Protein AF-A0A2N9LYM2-F1 (afdb_monomer_lite)

pLDDT: mean 88.39, std 14.66, range [27.05, 98.62]

Radius of gyration: 25.57 Å; chains: 1; bounding box: 67×47×74 Å

Sequence (529 aa):
MRLLRPSLWTPLLACLAATCTGAGSKPNFGGTWKLNNTVPPEIYVVEHSDSQFRIVMFVDNDAGVRTLDVKGPIDGQPHPQTVNGSPCVFTARWEGDTLYWETRRETRDGVRHNRRFMQLSADGRVVTARRTRVMPAPQETWTETWEKQDPPLAESHTTGFALRNKVYASGESLAGREGAILRGVVAVAFNDLPQAERELLPILRQEPNDSVLDPVREILSDLYGRTGQPRKALEYCNPGEREYFEQISKYPDVSVTRRGCARVQALRGHDGALILPLVAAGKDAAYEVDTGSNMSLLRLSEARRLGLKLEPVTRRITDVTGAGYEAYLAIVPTLSVGEMRLQNASFWIVDDARIDAPGLVGIDLLLQFQTLRWNSSGVIEVGFPAQERNLRQANIYFEGSFPIVEASSNGHAGLSFVLDTGYTGTHLYVPFASRFLDLVAAKGRQGTYQMNGQAGHSKWRELVVPEVRLQIGGMDTTIRDADVLVEKAPQPTWHYGCIGIDALNQAQTVTLDFQAMRLTLEGKASSRP

Foldseek 3Di:
DPFLDQFLVQLLPVVPDPDDPDDDDAQDLAFKKWWPPDVVIKIWGWDDDSWKIWIWIQDDDPVHTDIFIDIDTQPQDWDWDATPNWIKTKGWHDDPNWIKIWIWTQDPVGTWIKIKTWHADPLRFKIWIWMWTVPPDDIDIDIIIMGGFADDPVPPRCDLLNLVVVLVVCPPVLDDLSSLLSQLVNCLFLLNPVSVCVSQVVVCVVCVPDPSCLSVLCSQLLSCLLQQNLVSSLVRHDPVCNVVSVVCVVFDTKDWPFQDKFKDFFDDDPLQFTWAWKAWLNHTFIATEKAVDSFKAAEPVLCVVSVWDFDPDKDWDAKQQRFTDIWTKTFGQWIDRVRIIMGRGIYTYDHCQLDVGRMYDYSSRLVVQQKWKDFPSRMIITNDDFDPADVVQAQWTDSSSWIWGWKAFPPRGRAIATETAPDSAWAWESLLCNVPVVQQSVAWDWDWDWDDHSRGIDIFIWTFGQWTWMQGQNDIFIHGRHTYTSGHGPGNDSGGTHDYSNRQRLARMWMQRSRNNGIHGHDHRDPDD

Structure (mmCIF, N/CA/C/O backbone):
data_AF-A0A2N9LYM2-F1
#
_entry.id   AF-A0A2N9LYM2-F1
#
loop_
_atom_site.group_PDB
_atom_site.id
_atom_site.type_symbol
_atom_site.label_atom_id
_atom_site.label_alt_id
_atom_site.label_comp_id
_atom_site.label_asym_id
_atom_site.label_entity_id
_atom_site.label_seq_id
_atom_site.pdbx_PDB_ins_code
_atom_site.Cartn_x
_atom_site.Cartn_y
_atom_site.Cartn_z
_atom_site.occupancy
_atom_site.B_iso_or_equiv
_atom_site.auth_seq_id
_atom_site.auth_comp_id
_atom_site.auth_asym_id
_atom_site.auth_atom_id
_atom_site.pdbx_PDB_model_num
ATOM 1 N N . MET A 1 1 ? -6.784 10.264 3.492 1.00 39.22 1 MET A N 1
ATOM 2 C CA . MET A 1 1 ? -5.581 9.516 3.867 1.00 39.22 1 MET A CA 1
ATOM 3 C C . MET A 1 1 ? -4.415 10.451 4.147 1.00 39.22 1 MET A C 1
ATOM 5 O O . MET A 1 1 ? -4.278 11.489 3.506 1.00 39.22 1 MET A O 1
ATOM 9 N N . ARG A 1 2 ? -3.589 10.119 5.145 1.00 35.91 2 ARG A N 1
ATOM 10 C CA . ARG A 1 2 ? -2.235 10.689 5.262 1.00 35.91 2 ARG A CA 1
ATOM 11 C C . ARG A 1 2 ? -1.399 10.072 4.136 1.00 35.91 2 ARG A C 1
ATOM 13 O O . ARG A 1 2 ? -1.601 8.905 3.838 1.00 35.91 2 ARG A O 1
ATOM 20 N N . LEU A 1 3 ? -0.509 10.833 3.507 1.00 33.09 3 LEU A N 1
ATOM 21 C CA . LEU A 1 3 ? 0.397 10.289 2.489 1.00 33.09 3 LEU A CA 1
ATOM 22 C C . LEU A 1 3 ? 1.223 9.136 3.086 1.00 33.09 3 LEU A C 1
ATOM 24 O O . LEU A 1 3 ? 1.673 9.257 4.230 1.00 33.09 3 LEU A O 1
ATOM 28 N N . LEU A 1 4 ? 1.454 8.067 2.314 1.00 35.75 4 LEU A N 1
ATOM 29 C CA . LEU A 1 4 ? 2.560 7.140 2.574 1.00 35.75 4 LEU A CA 1
ATOM 30 C C . LEU A 1 4 ? 3.844 7.981 2.608 1.00 35.75 4 LEU A C 1
ATOM 32 O O . LEU A 1 4 ? 4.280 8.515 1.586 1.00 35.75 4 LEU A O 1
ATOM 36 N N . ARG A 1 5 ? 4.398 8.208 3.802 1.00 40.19 5 ARG A N 1
ATOM 37 C CA . ARG A 1 5 ? 5.716 8.835 3.939 1.00 40.19 5 ARG A CA 1
ATOM 38 C C . ARG A 1 5 ? 6.769 7.795 3.555 1.00 40.19 5 ARG A C 1
ATOM 40 O O . ARG A 1 5 ? 6.548 6.617 3.828 1.00 40.19 5 ARG A O 1
ATOM 47 N N . PRO A 1 6 ? 7.898 8.191 2.937 1.00 36.78 6 PRO A N 1
ATOM 48 C CA . PRO A 1 6 ? 9.011 7.268 2.746 1.00 36.78 6 PRO A CA 1
ATOM 49 C C . PRO A 1 6 ? 9.348 6.620 4.092 1.00 36.78 6 PRO A C 1
ATOM 51 O O . PRO A 1 6 ? 9.368 7.303 5.117 1.00 36.78 6 PRO A O 1
ATOM 54 N N . SER A 1 7 ? 9.539 5.300 4.079 1.00 41.88 7 SER A N 1
ATOM 55 C CA . SER A 1 7 ? 9.689 4.466 5.271 1.00 41.88 7 SER A CA 1
ATOM 56 C C . SER A 1 7 ? 10.581 5.126 6.335 1.00 41.88 7 SER A C 1
ATOM 58 O O . SER A 1 7 ? 11.787 5.270 6.132 1.00 41.88 7 SER A O 1
ATOM 60 N N . LEU A 1 8 ? 10.017 5.469 7.499 1.00 41.91 8 LEU A N 1
ATOM 61 C CA . LEU A 1 8 ? 10.747 6.053 8.643 1.00 41.91 8 LEU A CA 1
ATOM 62 C C . LEU A 1 8 ? 11.789 5.097 9.261 1.00 41.91 8 LEU A C 1
ATOM 64 O O . LEU A 1 8 ? 12.523 5.462 10.178 1.00 41.91 8 LEU A O 1
ATOM 68 N N . TRP A 1 9 ? 11.873 3.867 8.750 1.00 45.84 9 TRP A N 1
ATOM 69 C CA . TRP A 1 9 ? 12.791 2.822 9.193 1.00 45.84 9 TRP A CA 1
ATOM 70 C C . TRP A 1 9 ? 14.238 3.033 8.715 1.00 45.84 9 TRP A C 1
ATOM 72 O O . TRP A 1 9 ? 15.166 2.527 9.345 1.00 45.84 9 TRP A O 1
ATOM 82 N N . THR A 1 10 ? 14.448 3.789 7.631 1.00 40.78 10 THR A N 1
ATOM 83 C CA . THR A 1 10 ? 15.767 4.004 7.009 1.00 40.78 10 THR A CA 1
ATOM 84 C C . THR A 1 10 ? 16.728 4.879 7.842 1.00 40.78 10 THR A C 1
ATOM 86 O O . THR A 1 10 ? 17.888 4.488 7.982 1.00 40.78 10 THR A O 1
ATOM 89 N N . PRO A 1 11 ? 16.316 6.009 8.466 1.00 37.97 11 PRO A N 1
ATOM 90 C CA . PRO A 1 11 ? 17.233 6.817 9.284 1.00 37.97 11 PRO A CA 1
ATOM 91 C C . PRO A 1 11 ? 17.618 6.168 10.625 1.00 37.97 11 PRO A C 1
ATOM 93 O O . PRO A 1 11 ? 18.642 6.523 11.201 1.00 37.97 11 PRO A O 1
ATOM 96 N N . LEU A 1 12 ? 16.858 5.180 11.110 1.00 42.34 12 LEU A N 1
ATOM 97 C CA . LEU A 1 12 ? 17.073 4.540 12.416 1.00 42.34 12 LEU A CA 1
ATOM 98 C C . LEU A 1 12 ? 18.265 3.562 12.448 1.00 42.34 12 LEU A C 1
ATOM 100 O O . LEU A 1 12 ? 18.720 3.174 13.521 1.00 42.34 12 LEU A O 1
ATOM 104 N N . LEU A 1 13 ? 18.791 3.177 11.281 1.00 39.38 13 LEU A N 1
ATOM 105 C CA . LEU A 1 13 ? 19.926 2.254 11.132 1.00 39.38 13 LEU A CA 1
ATOM 106 C C . LEU A 1 13 ? 21.175 2.908 10.515 1.00 39.38 13 LEU A C 1
ATOM 108 O O . LEU A 1 13 ? 22.204 2.248 10.377 1.00 39.38 13 LEU A O 1
ATOM 112 N N . ALA A 1 14 ? 21.127 4.205 10.193 1.00 35.62 14 ALA A N 1
ATOM 113 C CA . ALA A 1 14 ? 22.222 4.912 9.527 1.00 35.62 14 ALA A CA 1
ATOM 114 C C . ALA A 1 14 ? 23.444 5.214 10.426 1.00 35.62 14 ALA A C 1
ATOM 116 O O . ALA A 1 14 ? 24.427 5.769 9.944 1.00 35.62 14 ALA A O 1
ATOM 117 N N . CYS A 1 15 ? 23.450 4.804 11.701 1.00 32.44 15 CYS A N 1
ATO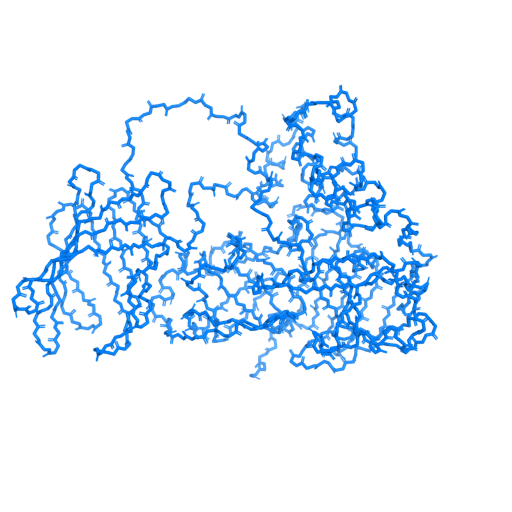M 118 C CA . CYS A 1 15 ? 24.627 4.929 12.575 1.00 32.44 15 CYS A CA 1
ATOM 119 C C . CYS A 1 15 ? 25.576 3.713 12.567 1.00 32.44 15 CYS A C 1
ATOM 121 O O . CYS A 1 15 ? 26.570 3.726 13.286 1.00 32.44 15 CYS A O 1
ATOM 123 N N . LEU A 1 16 ? 25.347 2.689 11.737 1.00 35.00 16 LEU A N 1
ATOM 124 C CA . LEU A 1 16 ? 26.195 1.488 11.679 1.00 35.00 16 LEU A CA 1
ATOM 125 C C . LEU A 1 16 ? 26.495 1.065 10.231 1.00 35.00 16 LEU A C 1
ATOM 127 O O . LEU A 1 16 ? 26.014 0.034 9.777 1.00 35.00 16 LEU A O 1
ATOM 131 N N . ALA A 1 17 ? 27.276 1.878 9.510 1.00 30.88 17 ALA A N 1
ATOM 132 C CA . ALA A 1 17 ? 28.227 1.457 8.463 1.00 30.88 17 ALA A CA 1
ATOM 133 C C . ALA A 1 17 ? 28.789 2.687 7.727 1.00 30.88 17 ALA A C 1
ATOM 135 O O . ALA A 1 17 ? 28.386 3.005 6.611 1.00 30.88 17 ALA A O 1
ATOM 136 N N . ALA A 1 18 ? 29.758 3.373 8.331 1.00 30.27 18 ALA A N 1
ATOM 137 C CA . ALA A 1 18 ? 30.633 4.280 7.599 1.00 30.27 18 ALA A CA 1
ATOM 138 C C . ALA A 1 18 ? 32.048 3.709 7.655 1.00 30.27 18 ALA A C 1
ATOM 140 O O . ALA A 1 18 ? 32.722 3.829 8.672 1.00 30.27 18 ALA A O 1
ATOM 141 N N . THR A 1 19 ? 32.454 3.020 6.589 1.00 29.62 19 THR A N 1
ATOM 142 C CA . THR A 1 19 ? 33.824 2.975 6.043 1.00 29.62 19 THR A CA 1
ATOM 143 C C . THR A 1 19 ? 33.914 1.859 5.008 1.00 29.62 19 THR A C 1
ATOM 145 O O . THR A 1 19 ? 33.932 0.685 5.350 1.00 29.62 19 THR A O 1
ATOM 148 N N . CYS A 1 20 ? 33.956 2.249 3.734 1.00 27.05 20 CYS A N 1
ATOM 149 C CA . CYS A 1 20 ? 34.724 1.610 2.662 1.00 27.05 20 CYS A CA 1
ATOM 150 C C . CYS A 1 20 ? 34.644 2.534 1.436 1.00 27.05 20 CYS A C 1
ATOM 152 O O . CYS A 1 20 ? 33.780 2.389 0.577 1.00 27.05 20 CYS A O 1
ATOM 154 N N . THR A 1 21 ? 35.534 3.525 1.363 1.00 34.09 21 THR A N 1
ATOM 155 C CA . THR A 1 21 ? 35.836 4.228 0.109 1.00 34.09 21 THR A CA 1
ATOM 156 C C . THR A 1 21 ? 36.643 3.285 -0.784 1.00 34.09 21 THR A C 1
ATOM 158 O O . THR A 1 21 ? 37.869 3.236 -0.695 1.00 34.09 21 THR A O 1
ATOM 161 N N . GLY A 1 22 ? 35.945 2.485 -1.590 1.00 29.42 22 GLY A N 1
ATOM 162 C CA . GLY A 1 22 ? 36.507 1.751 -2.726 1.00 29.42 22 GLY A CA 1
ATOM 163 C C . GLY A 1 22 ? 36.261 2.517 -4.028 1.00 29.42 22 GLY A C 1
ATOM 164 O O . GLY A 1 22 ? 35.352 3.341 -4.091 1.00 29.42 22 GLY A O 1
ATOM 165 N N . ALA A 1 23 ? 37.089 2.274 -5.047 1.00 36.44 23 ALA A N 1
ATOM 166 C CA . ALA A 1 23 ? 36.997 2.874 -6.381 1.00 36.44 23 ALA A CA 1
ATOM 167 C C . ALA A 1 23 ? 35.544 2.969 -6.886 1.00 36.44 23 ALA A C 1
ATOM 169 O O . ALA A 1 23 ? 34.803 1.993 -6.795 1.00 36.44 23 ALA A O 1
ATOM 170 N N . GLY A 1 24 ? 35.144 4.141 -7.395 1.00 51.09 24 GLY A N 1
ATOM 171 C CA . GLY A 1 24 ? 33.752 4.427 -7.752 1.00 51.09 24 GLY A CA 1
ATOM 172 C C . GLY A 1 24 ? 33.155 3.351 -8.663 1.00 51.09 24 GLY A C 1
ATOM 173 O O . GLY A 1 24 ? 33.605 3.169 -9.794 1.00 51.09 24 GLY A O 1
ATOM 174 N N . SER A 1 25 ? 32.156 2.627 -8.158 1.00 72.62 25 SER A N 1
ATOM 175 C CA . SER A 1 25 ? 31.357 1.683 -8.938 1.00 72.62 25 SER A CA 1
ATOM 176 C C . SER A 1 25 ? 30.708 2.403 -10.117 1.00 72.62 25 SER A C 1
ATOM 178 O O . SER A 1 25 ? 30.273 3.550 -9.977 1.00 72.62 25 SER A O 1
ATOM 180 N N . LYS A 1 26 ? 30.612 1.736 -11.271 1.00 87.38 26 LYS A N 1
ATOM 181 C CA . LYS A 1 26 ? 29.948 2.313 -12.443 1.00 87.38 26 LYS A CA 1
ATOM 182 C C . LYS A 1 26 ? 28.489 2.684 -12.128 1.00 87.38 26 LYS A C 1
ATOM 184 O O . LYS A 1 26 ? 27.853 1.994 -11.328 1.00 87.38 26 LYS A O 1
ATOM 189 N N . PRO A 1 27 ? 27.938 3.753 -12.739 1.00 90.25 27 PRO A N 1
ATOM 190 C CA . PRO A 1 27 ? 26.553 4.150 -12.498 1.00 90.25 27 PRO A CA 1
ATOM 191 C C . PRO A 1 27 ? 25.563 3.033 -12.840 1.00 90.25 27 PRO A C 1
ATOM 193 O O . PRO A 1 27 ? 25.643 2.439 -13.912 1.00 90.25 27 PRO A O 1
ATOM 196 N N . ASN A 1 28 ? 24.583 2.774 -11.972 1.00 89.69 28 ASN A N 1
ATOM 197 C CA . ASN A 1 28 ? 23.569 1.751 -12.222 1.00 89.69 28 ASN A CA 1
ATOM 198 C C . ASN A 1 28 ? 22.278 2.351 -12.815 1.00 89.69 28 ASN A C 1
ATOM 200 O O . ASN A 1 28 ? 21.456 2.936 -12.113 1.00 89.69 28 ASN A O 1
ATOM 204 N N . PHE A 1 29 ? 22.087 2.149 -14.120 1.00 92.19 29 PHE A N 1
ATOM 205 C CA . PHE A 1 29 ? 20.877 2.508 -14.874 1.00 92.19 29 PHE A CA 1
ATOM 206 C C . PHE A 1 29 ? 19.628 1.636 -14.610 1.00 92.19 29 PHE A C 1
ATOM 208 O O . PHE A 1 29 ? 18.598 1.871 -15.234 1.00 92.19 29 PHE A O 1
ATOM 215 N N . GLY A 1 30 ? 19.678 0.641 -13.724 1.00 89.62 30 GLY A N 1
ATOM 216 C CA . GLY A 1 30 ? 18.562 -0.270 -13.460 1.00 89.62 30 GLY A CA 1
ATOM 217 C C . GLY A 1 30 ? 17.301 0.424 -12.924 1.00 89.62 30 GLY A C 1
ATOM 218 O O . GLY A 1 30 ? 17.379 1.375 -12.132 1.00 89.62 30 GLY A O 1
ATOM 219 N N . GLY A 1 31 ? 16.141 -0.081 -13.347 1.00 88.06 31 GLY A N 1
ATOM 220 C CA . GLY A 1 31 ? 14.805 0.390 -12.969 1.00 88.06 31 GLY A CA 1
ATOM 221 C C . GLY A 1 31 ? 13.940 0.796 -14.164 1.00 88.06 31 GLY A C 1
ATOM 222 O O . GLY A 1 31 ? 14.328 0.642 -15.324 1.00 88.06 31 GLY A O 1
ATOM 223 N N . THR A 1 32 ? 12.764 1.333 -13.865 1.00 90.56 32 THR A N 1
ATOM 224 C CA . THR A 1 32 ? 11.803 1.855 -14.836 1.00 90.56 32 THR A CA 1
ATOM 225 C C . THR A 1 32 ? 12.026 3.344 -15.066 1.00 90.56 32 THR A C 1
ATOM 227 O O . THR A 1 32 ? 12.212 4.122 -14.128 1.00 90.56 32 THR A O 1
ATOM 230 N N . TRP A 1 33 ? 11.984 3.747 -16.330 1.00 92.69 33 TRP A N 1
ATOM 231 C CA . TRP A 1 33 ? 12.285 5.079 -16.821 1.00 92.69 33 TRP A CA 1
ATOM 232 C C . TRP A 1 33 ? 11.212 5.549 -17.793 1.00 92.69 33 TRP A C 1
ATOM 234 O O . TRP A 1 33 ? 10.773 4.806 -18.671 1.00 92.69 33 TRP A O 1
ATOM 244 N N . LYS A 1 34 ? 10.848 6.820 -17.679 1.00 92.50 34 LYS A N 1
ATOM 245 C CA . LYS A 1 34 ? 9.967 7.524 -18.607 1.00 92.50 34 LYS A CA 1
ATOM 246 C C . LYS A 1 34 ? 10.794 8.463 -19.467 1.00 92.50 34 LYS A C 1
ATOM 248 O O . LYS A 1 34 ? 11.545 9.276 -18.936 1.00 92.50 34 LYS A O 1
ATOM 253 N N . LEU A 1 35 ? 10.660 8.366 -20.784 1.00 92.88 35 LEU A N 1
ATOM 254 C CA . LEU A 1 35 ? 11.300 9.284 -21.721 1.00 92.88 35 LEU A CA 1
ATOM 255 C C . LEU A 1 35 ? 10.463 10.563 -21.858 1.00 92.88 35 LEU A C 1
ATOM 257 O O . LEU A 1 35 ? 9.313 10.531 -22.301 1.00 92.88 35 LEU A O 1
ATOM 261 N N . ASN A 1 36 ? 11.057 11.705 -21.520 1.00 88.94 36 ASN A N 1
ATOM 262 C CA . ASN A 1 36 ? 10.386 12.998 -21.593 1.00 88.94 36 ASN A CA 1
ATOM 263 C C . ASN A 1 36 ? 10.169 13.444 -23.046 1.00 88.94 36 ASN A C 1
ATOM 265 O O . ASN A 1 36 ? 10.893 13.041 -23.957 1.00 88.94 36 ASN A O 1
ATOM 269 N N . ASN A 1 37 ? 9.191 14.332 -23.247 1.00 85.50 37 ASN A N 1
ATOM 270 C CA . ASN A 1 37 ? 8.877 14.965 -24.537 1.00 85.50 37 ASN A CA 1
ATOM 271 C C . ASN A 1 37 ? 8.481 13.985 -25.658 1.00 85.50 37 ASN A C 1
ATOM 273 O O . ASN A 1 37 ? 8.635 14.295 -26.838 1.00 85.50 37 ASN A O 1
ATOM 277 N N . THR A 1 38 ? 7.951 12.815 -25.296 1.00 81.94 38 THR A N 1
ATOM 278 C CA . THR A 1 38 ? 7.286 11.895 -26.226 1.00 81.94 38 THR A CA 1
ATOM 279 C C . THR A 1 38 ? 5.783 11.893 -25.960 1.00 81.94 38 THR A C 1
ATOM 281 O O . THR A 1 38 ? 5.347 12.080 -24.821 1.00 81.94 38 THR A O 1
ATOM 284 N N . VAL A 1 39 ? 4.983 11.756 -27.020 1.00 78.19 39 VAL A N 1
ATOM 285 C CA . VAL A 1 39 ? 3.517 11.744 -26.941 1.00 78.19 39 VAL A CA 1
ATOM 286 C C . VAL A 1 39 ? 2.995 10.536 -27.730 1.00 78.19 39 VAL A C 1
ATOM 288 O O . VAL A 1 39 ? 3.095 10.555 -28.957 1.00 78.19 39 VAL A O 1
ATOM 291 N N . PRO A 1 40 ? 2.448 9.506 -27.054 1.00 77.62 40 PRO A N 1
ATOM 292 C CA . PRO A 1 40 ? 2.454 9.325 -25.596 1.00 77.62 40 PRO A CA 1
ATOM 293 C C . PRO A 1 40 ? 3.882 9.127 -25.034 1.00 77.62 40 PRO A C 1
ATOM 295 O O . PRO A 1 40 ? 4.787 8.759 -25.786 1.00 77.62 40 PRO A O 1
ATOM 298 N N . PRO A 1 41 ? 4.112 9.350 -23.724 1.00 78.56 41 PRO A N 1
ATOM 299 C CA . PRO A 1 41 ? 5.425 9.150 -23.111 1.00 78.56 41 PRO A CA 1
ATOM 300 C C . PRO A 1 41 ? 5.916 7.707 -23.253 1.00 78.56 41 PRO A C 1
ATOM 302 O O . PRO A 1 41 ? 5.217 6.796 -22.819 1.00 78.56 41 PRO A O 1
ATOM 305 N N . GLU A 1 42 ? 7.095 7.468 -23.823 1.00 88.69 42 GLU A N 1
ATOM 306 C CA . GLU A 1 42 ? 7.672 6.122 -23.931 1.00 88.69 42 GLU A CA 1
ATOM 307 C C . GLU A 1 42 ? 8.218 5.639 -22.575 1.00 88.69 42 GLU A C 1
ATOM 309 O O . GLU A 1 42 ? 8.870 6.391 -21.845 1.00 88.69 42 GLU A O 1
ATOM 314 N N . ILE A 1 43 ? 7.986 4.362 -22.258 1.00 90.75 43 ILE A N 1
ATOM 315 C CA . ILE A 1 43 ? 8.419 3.726 -21.008 1.00 90.75 43 ILE A CA 1
ATOM 316 C C . ILE A 1 43 ? 9.493 2.683 -21.301 1.00 90.75 43 ILE A C 1
ATOM 318 O O . ILE A 1 43 ? 9.406 1.920 -22.267 1.00 90.75 43 ILE A O 1
ATOM 322 N N . TYR A 1 44 ? 10.493 2.630 -20.431 1.00 92.94 44 TYR A N 1
ATOM 323 C CA . TYR A 1 44 ? 11.643 1.751 -20.530 1.00 92.94 44 TYR A CA 1
ATOM 324 C C . TYR A 1 44 ? 11.885 1.060 -19.196 1.00 92.94 44 TYR A C 1
ATOM 326 O O . TYR A 1 44 ? 11.973 1.732 -18.177 1.00 92.94 44 TYR A O 1
ATOM 334 N N . VAL A 1 45 ? 12.062 -0.257 -19.193 1.00 92.25 45 VAL A N 1
ATOM 335 C CA . VAL A 1 45 ? 12.493 -0.997 -17.999 1.00 92.25 45 VAL A CA 1
ATOM 336 C C . VAL A 1 45 ? 13.879 -1.568 -18.263 1.00 92.25 45 VAL A C 1
ATOM 338 O O . VAL A 1 45 ? 14.107 -2.216 -19.288 1.00 92.25 45 VAL A O 1
ATOM 341 N N . VAL A 1 46 ? 14.820 -1.270 -17.370 1.00 92.38 46 VAL A N 1
ATOM 342 C CA . VAL A 1 46 ? 16.241 -1.597 -17.512 1.00 92.38 46 VAL A CA 1
ATOM 343 C C . VAL A 1 46 ? 16.662 -2.573 -16.418 1.00 92.38 46 VAL A C 1
ATOM 345 O O . VAL A 1 46 ? 16.559 -2.265 -15.230 1.00 92.38 46 VAL A O 1
ATOM 348 N N . GLU A 1 47 ? 17.219 -3.713 -16.823 1.00 91.38 47 GLU A N 1
ATOM 349 C CA . GLU A 1 47 ? 18.004 -4.593 -15.953 1.00 91.38 47 GLU A CA 1
ATOM 350 C C . GLU A 1 47 ? 19.487 -4.354 -16.244 1.00 91.38 47 GLU A C 1
ATOM 352 O O . GLU A 1 47 ? 19.934 -4.426 -17.392 1.00 91.38 47 GLU A O 1
ATOM 357 N N . HIS A 1 48 ? 20.257 -4.049 -15.202 1.00 91.50 48 HIS A N 1
ATOM 358 C CA . HIS A 1 48 ? 21.661 -3.688 -15.342 1.00 91.50 48 HIS A CA 1
ATOM 359 C C . HIS A 1 48 ? 22.493 -4.266 -14.197 1.00 91.50 48 HIS A C 1
ATOM 361 O O . HIS A 1 48 ? 22.181 -4.078 -13.019 1.00 91.50 48 HIS A O 1
ATOM 367 N N . SER A 1 49 ? 23.562 -4.962 -14.571 1.00 90.25 49 SER A N 1
ATOM 368 C CA . SER A 1 49 ? 24.653 -5.381 -13.693 1.00 90.25 49 SER A CA 1
ATOM 369 C C . SER A 1 49 ? 25.982 -4.892 -14.264 1.00 90.25 49 SER A C 1
ATOM 371 O O . SER A 1 49 ? 26.029 -4.404 -15.390 1.00 90.25 49 SER A O 1
ATOM 373 N N . ASP A 1 50 ? 27.083 -5.090 -13.543 1.00 87.38 50 ASP A N 1
ATOM 374 C CA . ASP A 1 50 ? 28.411 -4.631 -13.976 1.00 87.38 50 ASP A CA 1
ATOM 375 C C . ASP A 1 50 ? 28.829 -5.120 -15.376 1.00 87.38 50 ASP A C 1
ATOM 377 O O . ASP A 1 50 ? 29.650 -4.481 -16.034 1.00 87.38 50 ASP A O 1
ATOM 381 N N . SER A 1 51 ? 28.274 -6.247 -15.843 1.00 92.88 51 SER A N 1
ATOM 382 C CA . SER A 1 51 ? 28.630 -6.863 -17.127 1.00 92.88 51 SER A CA 1
ATOM 383 C C . SER A 1 51 ? 27.467 -7.083 -18.090 1.00 92.88 51 SER A C 1
ATOM 385 O O . SER A 1 51 ? 27.723 -7.449 -19.235 1.00 92.88 51 SER A O 1
ATOM 387 N N . GLN A 1 52 ? 26.212 -6.883 -17.676 1.00 95.88 52 GLN A N 1
ATOM 388 C CA . GLN A 1 52 ? 25.030 -7.163 -18.500 1.00 95.88 52 GLN A CA 1
ATOM 389 C C . GLN A 1 52 ? 24.103 -5.960 -18.560 1.00 95.88 52 GLN A C 1
ATOM 391 O O . GLN A 1 52 ? 23.842 -5.317 -17.544 1.00 95.88 52 GLN A O 1
ATOM 396 N N . PHE A 1 53 ? 23.541 -5.716 -19.740 1.00 96.25 53 PHE A N 1
ATOM 397 C CA . PHE A 1 53 ? 22.527 -4.695 -19.948 1.00 96.25 53 PHE A CA 1
ATOM 398 C C . PHE A 1 53 ? 21.355 -5.273 -20.734 1.00 96.25 53 PHE A C 1
ATOM 400 O O . PHE A 1 53 ? 21.534 -5.837 -21.818 1.00 96.25 53 PHE A O 1
ATOM 407 N N . ARG A 1 54 ? 20.147 -5.101 -20.203 1.00 96.06 54 ARG A N 1
ATOM 408 C CA . ARG A 1 54 ? 18.889 -5.370 -20.897 1.00 96.06 54 ARG A CA 1
ATOM 409 C C . ARG A 1 54 ? 17.996 -4.150 -20.783 1.00 96.06 54 ARG A C 1
ATOM 411 O O . ARG A 1 54 ? 17.860 -3.567 -19.711 1.00 96.06 54 ARG A O 1
ATOM 418 N N . ILE A 1 55 ? 17.359 -3.799 -21.889 1.00 95.31 55 ILE A N 1
ATOM 419 C CA . ILE A 1 55 ? 16.378 -2.725 -21.945 1.00 95.31 55 ILE A CA 1
ATOM 420 C C . ILE A 1 55 ? 15.140 -3.202 -22.695 1.00 95.31 55 ILE A C 1
ATOM 422 O O . ILE A 1 55 ? 15.208 -3.616 -23.855 1.00 95.31 55 ILE A O 1
ATOM 426 N N . VAL A 1 56 ? 14.002 -3.123 -22.014 1.00 94.75 56 VAL A N 1
ATOM 427 C CA . VAL A 1 56 ? 12.683 -3.393 -22.579 1.00 94.75 56 VAL A CA 1
ATOM 428 C C . VAL A 1 56 ? 11.992 -2.060 -22.817 1.00 94.75 56 VAL A C 1
ATOM 430 O O . VAL A 1 56 ? 11.774 -1.290 -21.885 1.00 94.75 56 VAL A O 1
ATOM 433 N N . MET A 1 57 ? 11.679 -1.769 -24.076 1.00 93.31 57 MET A N 1
ATOM 434 C CA . MET A 1 57 ? 11.056 -0.520 -24.509 1.00 93.31 57 MET A CA 1
ATOM 435 C C . MET A 1 57 ? 9.581 -0.768 -24.832 1.00 93.31 57 MET A C 1
ATOM 437 O O . MET A 1 57 ? 9.276 -1.548 -25.738 1.00 93.31 57 MET A O 1
ATOM 441 N N . PHE A 1 58 ? 8.678 -0.066 -24.156 1.00 89.81 58 PHE A N 1
ATOM 442 C CA . PHE A 1 58 ? 7.246 -0.053 -24.452 1.00 89.81 58 PHE A CA 1
ATOM 443 C C . PHE A 1 58 ? 6.943 1.178 -25.299 1.00 89.81 58 PHE A C 1
ATOM 445 O O . PHE A 1 58 ? 6.823 2.295 -24.792 1.00 89.81 58 PHE A O 1
ATOM 452 N N . VAL A 1 59 ? 6.892 0.973 -26.616 1.00 87.81 59 VAL A N 1
ATOM 453 C CA . VAL A 1 59 ? 6.764 2.057 -27.589 1.00 87.81 59 VAL A CA 1
ATOM 454 C C . VAL A 1 59 ? 5.345 2.116 -28.129 1.00 87.81 59 VAL A C 1
ATOM 456 O O . VAL A 1 59 ? 4.787 1.091 -28.527 1.00 87.81 59 VAL A O 1
ATOM 459 N N . ASP A 1 60 ? 4.808 3.327 -28.184 1.00 85.75 60 ASP A N 1
ATOM 460 C CA . ASP A 1 60 ? 3.561 3.677 -28.852 1.00 85.75 60 ASP A CA 1
ATOM 461 C C . ASP A 1 60 ? 3.807 4.972 -29.631 1.00 85.75 60 ASP A C 1
ATOM 463 O O . ASP A 1 60 ? 4.140 6.003 -29.052 1.00 85.75 60 ASP A O 1
ATOM 467 N N . ASN A 1 61 ? 3.803 4.868 -30.957 1.00 82.25 61 ASN A N 1
ATOM 468 C CA . ASN A 1 61 ? 4.071 5.969 -31.878 1.00 82.25 61 ASN A CA 1
ATOM 469 C C . ASN A 1 61 ? 3.477 5.650 -33.261 1.00 82.25 61 ASN A C 1
ATOM 471 O O . ASN A 1 61 ? 2.850 4.607 -33.433 1.00 82.25 61 ASN A O 1
ATOM 475 N N . ASP A 1 62 ? 3.735 6.487 -34.269 1.00 78.81 62 ASP A N 1
ATOM 476 C CA . ASP A 1 62 ? 3.182 6.341 -35.631 1.00 78.81 62 ASP A CA 1
ATOM 477 C C . ASP A 1 62 ? 3.445 4.975 -36.299 1.00 78.81 62 ASP A C 1
ATOM 479 O O . ASP A 1 62 ? 2.727 4.574 -37.211 1.00 78.81 62 ASP A O 1
ATOM 483 N N . ALA A 1 63 ? 4.464 4.232 -35.849 1.00 77.12 63 ALA A N 1
ATOM 484 C CA . ALA A 1 63 ? 4.763 2.881 -36.330 1.00 77.12 63 ALA A CA 1
ATOM 485 C C . ALA A 1 63 ? 3.990 1.769 -35.581 1.00 77.12 63 ALA A C 1
ATOM 487 O O . ALA A 1 63 ? 4.259 0.584 -35.792 1.00 77.12 63 ALA A O 1
ATOM 488 N N . GLY A 1 64 ? 3.062 2.138 -34.696 1.00 83.69 64 GLY A N 1
ATOM 489 C CA . GLY A 1 64 ? 2.202 1.251 -33.916 1.00 83.69 64 GLY A CA 1
ATOM 490 C C . GLY A 1 64 ? 2.764 0.840 -32.552 1.00 83.69 64 GLY A C 1
ATOM 491 O O . GLY A 1 64 ? 3.949 1.010 -32.248 1.00 83.69 64 GLY A O 1
ATOM 492 N N . VAL A 1 65 ? 1.894 0.246 -31.736 1.00 87.38 65 VAL A N 1
ATOM 493 C CA . VAL A 1 65 ? 2.205 -0.240 -30.384 1.00 87.38 65 VAL A CA 1
ATOM 494 C C . VAL A 1 65 ? 3.073 -1.495 -30.450 1.00 87.38 65 VAL A C 1
ATOM 496 O O . VAL A 1 65 ? 2.746 -2.457 -31.148 1.00 87.38 65 VAL A O 1
ATOM 499 N N . ARG A 1 66 ? 4.192 -1.506 -29.719 1.00 89.06 66 ARG A N 1
ATOM 500 C CA . ARG A 1 66 ? 5.126 -2.645 -29.681 1.00 89.06 66 ARG A CA 1
ATOM 501 C C . ARG A 1 66 ? 6.013 -2.640 -28.439 1.00 89.06 66 ARG A C 1
ATOM 503 O O . ARG A 1 66 ? 6.381 -1.583 -27.932 1.00 89.06 66 ARG A O 1
ATOM 510 N N . THR A 1 67 ? 6.442 -3.829 -28.035 1.00 91.00 67 THR A N 1
ATOM 511 C CA . THR A 1 67 ? 7.483 -4.032 -27.018 1.00 91.00 67 THR A CA 1
ATOM 512 C C . THR A 1 67 ? 8.787 -4.412 -27.708 1.00 91.00 67 THR A C 1
ATOM 514 O O . THR A 1 67 ? 8.771 -5.204 -28.646 1.00 91.00 67 THR A O 1
ATOM 517 N N . LEU A 1 68 ? 9.913 -3.828 -27.306 1.00 93.19 68 LEU A N 1
ATOM 518 C CA . LEU A 1 68 ? 11.240 -4.147 -27.835 1.00 93.19 68 LEU A CA 1
ATOM 519 C C . LEU A 1 68 ? 12.137 -4.582 -26.680 1.00 93.19 68 LEU A C 1
ATOM 521 O O . LEU A 1 68 ? 12.520 -3.742 -25.878 1.00 93.19 68 LEU A O 1
ATOM 525 N N . ASP A 1 69 ? 12.476 -5.863 -26.612 1.00 95.19 69 ASP A N 1
ATOM 526 C CA . ASP A 1 69 ? 13.396 -6.413 -25.612 1.00 95.19 69 ASP A CA 1
ATOM 527 C C . ASP A 1 69 ? 14.764 -6.629 -26.263 1.00 95.19 69 ASP A C 1
ATOM 529 O O . ASP A 1 69 ? 14.884 -7.433 -27.190 1.00 95.19 69 ASP A O 1
ATOM 533 N N . VAL A 1 70 ? 15.774 -5.867 -25.836 1.00 96.50 70 VAL A N 1
ATOM 534 C CA . VAL A 1 70 ? 17.161 -6.049 -26.284 1.00 96.50 70 VAL A CA 1
ATOM 535 C C . VAL A 1 70 ? 18.085 -6.248 -25.100 1.00 96.50 70 VAL A C 1
ATOM 537 O O . VAL A 1 70 ? 17.984 -5.547 -24.092 1.00 96.50 70 VAL A O 1
ATOM 540 N N . LYS A 1 71 ? 19.022 -7.186 -25.241 1.00 96.50 71 LYS A N 1
ATOM 541 C CA . LYS A 1 71 ? 19.993 -7.513 -24.194 1.00 96.50 71 LYS A CA 1
ATOM 542 C C . LYS A 1 71 ? 21.344 -7.944 -24.733 1.00 96.50 71 LYS A C 1
ATOM 544 O O . LYS A 1 71 ? 21.442 -8.433 -25.859 1.00 96.50 71 LYS A O 1
ATOM 549 N N . GLY A 1 72 ? 22.369 -7.798 -23.904 1.00 96.88 72 GLY A N 1
ATOM 550 C CA . GLY A 1 72 ? 23.701 -8.335 -24.150 1.00 96.88 72 GLY A CA 1
ATOM 551 C C . GLY A 1 72 ? 24.724 -7.879 -23.107 1.00 96.88 72 GLY A C 1
ATOM 552 O O . GLY A 1 72 ? 24.413 -7.040 -22.254 1.00 96.88 72 GLY A O 1
ATOM 553 N N . PRO A 1 73 ? 25.947 -8.424 -23.170 1.00 97.44 73 PRO A N 1
ATOM 554 C CA . PRO A 1 73 ? 27.031 -8.001 -22.302 1.00 97.44 73 PRO A CA 1
ATOM 555 C C . PRO A 1 73 ? 27.523 -6.586 -22.646 1.00 97.44 73 PRO A C 1
ATOM 557 O O . PRO A 1 73 ? 27.365 -6.092 -23.765 1.00 97.44 73 PRO A O 1
ATOM 560 N N . ILE A 1 74 ? 28.159 -5.941 -21.668 1.00 97.44 74 ILE A N 1
ATOM 561 C CA . ILE A 1 74 ? 28.780 -4.615 -21.796 1.00 97.44 74 ILE A CA 1
ATOM 562 C C . ILE A 1 74 ? 30.267 -4.785 -22.166 1.00 97.44 74 ILE A C 1
ATOM 564 O O . ILE A 1 74 ? 31.160 -4.434 -21.399 1.00 97.44 74 ILE A O 1
ATOM 568 N N . ASP A 1 75 ? 30.544 -5.376 -23.332 1.00 97.31 75 ASP A N 1
ATOM 569 C CA . ASP A 1 75 ? 31.893 -5.775 -23.785 1.00 97.31 75 ASP A CA 1
ATOM 570 C C . ASP A 1 75 ? 32.373 -5.068 -25.071 1.00 97.31 75 ASP A C 1
ATOM 572 O O . ASP A 1 75 ? 33.488 -5.289 -25.547 1.00 97.31 75 ASP A O 1
ATOM 576 N N . GLY A 1 76 ? 31.536 -4.203 -25.646 1.00 97.31 76 GLY A N 1
ATOM 577 C CA . GLY A 1 76 ? 31.802 -3.483 -26.889 1.00 97.31 76 GLY A CA 1
ATOM 578 C C . GLY A 1 76 ? 31.698 -4.316 -28.164 1.00 97.31 76 GLY A C 1
ATOM 579 O O . GLY A 1 76 ? 31.966 -3.773 -29.236 1.00 97.31 76 GLY A O 1
ATOM 580 N N . GLN A 1 77 ? 31.288 -5.582 -28.078 1.00 98.00 77 GLN A N 1
ATOM 581 C CA . GLN A 1 77 ? 31.140 -6.475 -29.226 1.00 98.00 77 GLN A CA 1
ATOM 582 C C . GLN A 1 77 ? 29.701 -6.475 -29.780 1.00 98.00 77 GLN A C 1
ATOM 584 O O . GLN A 1 77 ? 28.752 -6.071 -29.098 1.00 98.00 77 GLN A O 1
ATOM 589 N N . PRO A 1 78 ? 29.503 -6.865 -31.052 1.00 97.75 78 PRO A N 1
ATOM 590 C CA . PRO A 1 78 ? 28.175 -7.066 -31.620 1.00 97.75 78 PRO A CA 1
ATOM 591 C C . PRO A 1 78 ? 27.553 -8.387 -31.159 1.00 97.75 78 PRO A C 1
ATOM 593 O O . PRO A 1 78 ? 28.127 -9.455 -31.355 1.00 97.75 78 PRO A O 1
ATOM 596 N N . HIS A 1 79 ? 26.329 -8.309 -30.639 1.00 98.12 79 HIS A N 1
ATOM 597 C CA . HIS A 1 79 ? 25.534 -9.447 -30.173 1.00 98.12 79 HIS A CA 1
ATOM 598 C C . HIS A 1 79 ? 24.242 -9.562 -30.991 1.00 98.12 79 HIS A C 1
ATOM 600 O O . HIS A 1 79 ? 23.287 -8.808 -30.753 1.00 98.12 79 HIS A O 1
ATOM 606 N N . PRO A 1 80 ? 24.201 -10.459 -31.997 1.00 97.62 80 PRO A N 1
ATOM 607 C CA . PRO A 1 80 ? 22.997 -10.736 -32.771 1.00 97.62 80 PRO A CA 1
ATOM 608 C C . PRO A 1 80 ? 21.902 -11.376 -31.912 1.00 97.62 80 PRO A C 1
ATOM 610 O O . PRO A 1 80 ? 22.159 -12.273 -31.113 1.00 97.62 80 PRO A O 1
ATOM 613 N N . GLN A 1 81 ? 20.664 -10.940 -32.111 1.00 97.50 81 GLN A N 1
ATOM 614 C CA . GLN A 1 81 ? 19.467 -11.456 -31.460 1.00 97.50 81 GLN A CA 1
ATOM 615 C C . GLN A 1 81 ? 18.236 -11.249 -32.348 1.00 97.50 81 GLN A C 1
ATOM 617 O O . GLN A 1 81 ? 18.305 -10.609 -33.398 1.00 97.50 81 GLN A O 1
ATOM 622 N N . THR A 1 82 ? 17.096 -11.788 -31.927 1.00 95.38 82 THR A N 1
ATOM 623 C CA . THR A 1 82 ? 15.812 -11.581 -32.607 1.00 95.38 82 THR A CA 1
ATOM 624 C C . THR A 1 82 ? 14.899 -10.743 -31.725 1.00 95.38 82 THR A C 1
ATOM 626 O O . THR A 1 82 ? 14.693 -11.080 -30.564 1.00 95.38 82 THR A O 1
ATOM 629 N N . VAL A 1 83 ? 14.331 -9.671 -32.279 1.00 92.81 83 VAL A N 1
ATOM 630 C CA . VAL A 1 83 ? 13.406 -8.761 -31.587 1.00 92.81 83 VAL A CA 1
ATOM 631 C C . VAL A 1 83 ? 12.142 -8.650 -32.424 1.00 92.81 83 VAL A C 1
ATOM 633 O O . VAL A 1 83 ? 12.196 -8.192 -33.565 1.00 92.81 83 VAL A O 1
ATOM 636 N N . ASN A 1 84 ? 11.004 -9.077 -31.873 1.00 88.25 84 ASN A N 1
ATOM 637 C CA . ASN A 1 84 ? 9.714 -9.155 -32.576 1.00 88.25 84 ASN A CA 1
ATOM 638 C C . ASN A 1 84 ? 9.789 -9.916 -33.911 1.00 88.25 84 ASN A C 1
ATOM 640 O O . ASN A 1 84 ? 9.203 -9.502 -34.907 1.00 88.25 84 ASN A O 1
ATOM 644 N N . GLY A 1 85 ? 10.546 -11.016 -33.935 1.00 89.69 85 GLY A N 1
ATOM 645 C CA . GLY A 1 85 ? 10.734 -11.843 -35.130 1.00 89.69 85 GLY A CA 1
ATOM 646 C C . GLY A 1 85 ? 11.723 -11.282 -36.157 1.00 89.69 85 GLY A C 1
ATOM 647 O O . GLY A 1 85 ? 11.996 -11.960 -37.142 1.00 89.69 85 GLY A O 1
ATOM 648 N N . SER A 1 86 ? 12.294 -10.096 -35.928 1.00 92.12 86 SER A N 1
ATOM 649 C CA . SER A 1 86 ? 13.285 -9.489 -36.819 1.00 92.12 86 SER A CA 1
ATOM 650 C C . SER A 1 86 ? 14.712 -9.587 -36.272 1.00 92.12 86 SER A C 1
ATOM 652 O O . SER A 1 86 ? 14.909 -9.395 -35.065 1.00 92.12 86 SER A O 1
ATOM 654 N N . PRO A 1 87 ? 15.728 -9.775 -37.136 1.00 96.75 87 PRO A N 1
ATOM 655 C CA . PRO A 1 87 ? 17.128 -9.648 -36.751 1.00 96.75 87 PRO A CA 1
ATOM 656 C C . PRO A 1 87 ? 17.444 -8.285 -36.124 1.00 96.75 87 PRO A C 1
ATOM 658 O O . PRO A 1 87 ? 17.037 -7.225 -36.612 1.00 96.75 87 PRO A O 1
ATOM 661 N N . CYS A 1 88 ? 18.196 -8.314 -35.030 1.00 97.31 88 CYS A N 1
ATOM 662 C CA . CYS A 1 88 ? 18.702 -7.143 -34.336 1.00 97.31 88 CYS A CA 1
ATOM 663 C C . CYS A 1 88 ? 20.128 -7.409 -33.857 1.00 97.31 88 CYS A C 1
ATOM 665 O O . CYS A 1 88 ? 20.396 -8.449 -33.270 1.00 97.31 88 CYS A O 1
ATOM 667 N N . VAL A 1 89 ? 21.041 -6.463 -34.044 1.00 98.06 89 VAL A N 1
ATOM 668 C CA . VAL A 1 89 ? 22.367 -6.495 -33.411 1.00 98.06 89 VAL A CA 1
ATOM 669 C C . VAL A 1 89 ? 22.393 -5.465 -32.295 1.00 98.06 89 VAL A C 1
ATOM 671 O O . VAL A 1 89 ? 22.023 -4.311 -32.528 1.00 98.06 89 VAL A O 1
ATOM 674 N N . PHE A 1 90 ? 22.816 -5.882 -31.104 1.00 98.31 90 PHE A N 1
ATOM 675 C CA . PHE A 1 90 ? 23.011 -5.023 -29.940 1.00 98.31 90 PHE A CA 1
ATOM 676 C C . PHE A 1 90 ? 24.496 -4.935 -29.587 1.00 98.31 90 PHE A C 1
ATOM 678 O O . PHE A 1 90 ? 25.212 -5.930 -29.654 1.00 98.31 90 PHE A O 1
ATOM 685 N N . THR A 1 91 ? 24.953 -3.753 -29.190 1.00 98.44 91 THR A N 1
ATOM 686 C CA . THR A 1 91 ? 26.314 -3.535 -28.684 1.00 98.44 91 THR A CA 1
ATOM 687 C C . THR A 1 91 ? 26.243 -2.558 -27.528 1.00 98.44 91 THR A C 1
ATOM 689 O O . THR A 1 91 ? 25.610 -1.514 -27.678 1.00 98.44 91 THR A O 1
ATOM 692 N N . ALA A 1 92 ? 26.924 -2.849 -26.420 1.00 98.19 92 ALA A N 1
ATOM 693 C CA . ALA A 1 92 ? 27.050 -1.945 -25.280 1.00 98.19 92 ALA A CA 1
ATOM 694 C C . ALA A 1 92 ? 28.488 -1.903 -24.755 1.00 98.19 92 ALA A C 1
ATOM 696 O O . ALA A 1 92 ? 29.191 -2.908 -24.798 1.00 98.19 92 ALA A O 1
ATOM 697 N N . ARG A 1 93 ? 28.936 -0.741 -24.273 1.00 97.62 93 ARG A N 1
ATOM 698 C CA . ARG A 1 93 ? 30.254 -0.551 -23.639 1.00 97.62 93 ARG A CA 1
ATOM 699 C C . ARG A 1 93 ? 30.284 0.705 -22.778 1.00 97.62 93 ARG A C 1
ATOM 701 O O . ARG A 1 93 ? 29.503 1.629 -22.992 1.00 97.62 93 ARG A O 1
ATOM 708 N N . TRP A 1 94 ? 31.249 0.770 -21.873 1.00 96.75 94 TRP A N 1
ATOM 709 C CA . TRP A 1 94 ? 31.542 1.974 -21.100 1.00 96.75 94 TRP A CA 1
ATOM 710 C C . TRP A 1 94 ? 32.507 2.917 -21.832 1.00 96.75 94 TRP A C 1
ATOM 712 O O . TRP A 1 94 ? 33.478 2.480 -22.449 1.00 96.75 94 TRP A O 1
ATOM 722 N N . GLU A 1 95 ? 32.263 4.221 -21.711 1.00 94.81 95 GLU A N 1
ATOM 723 C CA . GLU A 1 95 ? 33.188 5.309 -22.045 1.00 94.81 95 GLU A CA 1
ATOM 724 C C . GLU A 1 95 ? 33.308 6.241 -20.834 1.00 94.81 95 GLU A C 1
ATOM 726 O O . GLU A 1 95 ? 32.460 7.108 -20.611 1.00 94.81 95 GLU A O 1
ATOM 731 N N . GLY A 1 96 ? 34.326 6.031 -19.993 1.00 90.88 96 GLY A N 1
ATOM 732 C CA . GLY A 1 96 ? 34.335 6.652 -18.666 1.00 90.88 96 GLY A CA 1
ATOM 733 C C . GLY A 1 96 ? 33.081 6.230 -17.897 1.00 90.88 96 GLY A C 1
ATOM 734 O O . GLY A 1 96 ? 32.814 5.033 -17.791 1.00 90.88 96 GLY A O 1
ATOM 735 N N . ASP A 1 97 ? 32.296 7.190 -17.413 1.00 89.81 97 ASP A N 1
ATOM 736 C CA . ASP A 1 97 ? 31.024 6.939 -16.709 1.00 89.81 97 ASP A CA 1
ATOM 737 C C . ASP A 1 97 ? 29.789 7.087 -17.611 1.00 89.81 97 ASP A C 1
ATOM 739 O O . ASP A 1 97 ? 28.652 7.118 -17.142 1.00 89.81 97 ASP A O 1
ATOM 743 N N . THR A 1 98 ? 30.005 7.162 -18.926 1.00 94.88 98 THR A N 1
ATOM 744 C CA . THR A 1 98 ? 28.938 7.181 -19.930 1.00 94.88 98 THR A CA 1
ATOM 745 C C . THR A 1 98 ? 28.717 5.771 -20.465 1.00 94.88 98 THR A C 1
ATOM 747 O O . THR A 1 98 ? 29.656 5.129 -20.943 1.00 94.88 98 THR A O 1
ATOM 750 N N . LEU A 1 99 ? 27.475 5.289 -20.421 1.00 97.25 99 LEU A N 1
ATOM 751 C CA . LEU A 1 99 ? 27.104 4.012 -21.027 1.00 97.25 99 LEU A CA 1
ATOM 752 C C . LEU A 1 99 ? 26.743 4.234 -22.498 1.00 97.25 99 LEU A C 1
ATOM 754 O O . LEU A 1 99 ? 25.771 4.924 -22.816 1.00 97.25 99 LEU A O 1
ATOM 758 N N . TYR A 1 100 ? 27.522 3.644 -23.400 1.00 97.75 100 TYR A N 1
ATOM 759 C CA . TYR A 1 100 ? 27.203 3.584 -24.821 1.00 97.75 100 TYR A CA 1
ATOM 760 C C . TYR A 1 100 ? 26.412 2.320 -25.127 1.00 97.75 100 TYR A C 1
ATOM 762 O O . TYR A 1 100 ? 26.823 1.229 -24.728 1.00 97.75 100 TYR A O 1
ATOM 770 N N . TRP A 1 101 ? 25.359 2.443 -25.932 1.00 97.62 101 TRP A N 1
ATOM 771 C CA . TRP A 1 101 ? 24.770 1.290 -26.603 1.00 97.62 101 TRP A CA 1
ATOM 772 C C . TRP A 1 101 ? 24.176 1.625 -27.969 1.00 97.62 101 TRP A C 1
ATOM 774 O O . TRP A 1 101 ? 23.750 2.751 -28.237 1.00 97.62 101 TRP A O 1
ATOM 784 N N . GLU A 1 102 ? 24.122 0.628 -28.850 1.00 97.44 102 GLU A N 1
ATOM 785 C CA . GLU A 1 102 ? 23.460 0.732 -30.146 1.00 97.44 102 GLU A CA 1
ATOM 786 C C . GLU A 1 102 ? 22.600 -0.481 -30.482 1.00 97.44 102 GLU A C 1
ATOM 788 O O . GLU A 1 102 ? 22.845 -1.594 -30.020 1.00 97.44 102 GLU A O 1
ATOM 793 N N . THR A 1 103 ? 21.593 -0.243 -31.322 1.00 97.06 103 THR A N 1
ATOM 794 C CA . THR A 1 103 ? 20.793 -1.288 -31.961 1.00 97.06 103 THR A CA 1
ATOM 795 C C . THR A 1 103 ? 20.749 -1.082 -33.467 1.00 97.06 103 THR A C 1
ATOM 797 O O . THR A 1 103 ? 20.512 0.031 -33.949 1.00 97.06 103 THR A O 1
ATOM 800 N N . ARG A 1 104 ? 20.947 -2.167 -34.218 1.00 96.56 104 ARG A N 1
ATOM 801 C CA . ARG A 1 104 ? 20.689 -2.248 -35.663 1.00 96.56 104 ARG A CA 1
ATOM 802 C C . ARG A 1 104 ? 19.619 -3.297 -35.888 1.00 96.56 104 ARG A C 1
ATOM 804 O O . ARG A 1 104 ? 19.919 -4.482 -35.803 1.00 96.56 104 ARG A O 1
ATOM 811 N N . ARG A 1 105 ? 18.383 -2.865 -36.126 1.00 94.38 105 ARG A N 1
ATOM 812 C CA . ARG A 1 105 ? 17.235 -3.764 -36.282 1.00 94.38 105 ARG A CA 1
ATOM 813 C C . ARG A 1 105 ? 16.695 -3.721 -37.699 1.00 94.38 105 ARG A C 1
ATOM 815 O O . ARG A 1 105 ? 16.449 -2.637 -38.230 1.00 94.38 105 ARG A O 1
ATOM 822 N N . GLU A 1 106 ? 16.450 -4.889 -38.269 1.00 92.44 106 GLU A N 1
ATOM 823 C CA . GLU A 1 106 ? 15.708 -5.021 -39.518 1.00 92.44 106 GLU A CA 1
ATOM 824 C C . GLU A 1 106 ? 14.213 -4.786 -39.274 1.00 92.44 106 GLU A C 1
ATOM 826 O O . GLU A 1 106 ? 13.603 -5.325 -38.349 1.00 92.44 106 GLU A O 1
ATOM 831 N N . THR A 1 107 ? 13.602 -3.932 -40.084 1.00 85.12 107 THR A N 1
ATOM 832 C CA . THR A 1 107 ? 12.162 -3.651 -40.052 1.00 85.12 107 THR A CA 1
ATOM 833 C C . THR A 1 107 ? 11.586 -3.785 -41.453 1.00 85.12 107 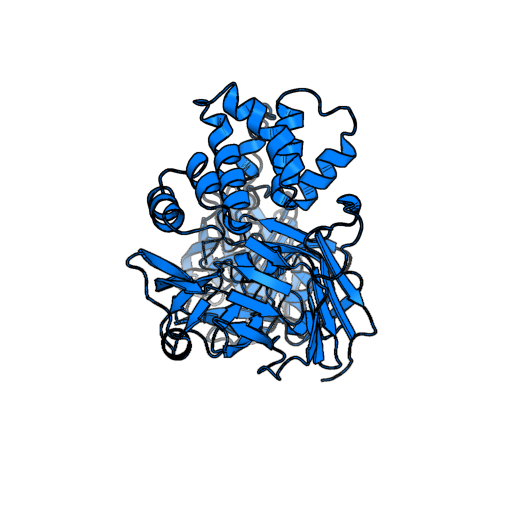THR A C 1
ATOM 835 O O . THR A 1 107 ? 12.338 -3.841 -42.424 1.00 85.12 107 THR A O 1
ATOM 838 N N . ARG A 1 108 ? 10.252 -3.818 -41.574 1.00 81.44 108 ARG A N 1
ATOM 839 C CA . ARG A 1 108 ? 9.583 -3.886 -42.886 1.00 81.44 108 ARG A CA 1
ATOM 840 C C . ARG A 1 108 ? 10.013 -2.751 -43.825 1.00 81.44 108 ARG A C 1
ATOM 842 O O . ARG A 1 108 ? 10.149 -2.982 -45.017 1.00 81.44 108 ARG A O 1
ATOM 849 N N . ASP A 1 109 ? 10.315 -1.579 -43.266 1.00 81.56 109 ASP A N 1
ATOM 850 C CA . ASP A 1 109 ? 10.711 -0.374 -44.008 1.00 81.56 109 ASP A CA 1
ATOM 851 C C . ASP A 1 109 ? 12.241 -0.205 -44.119 1.00 81.56 109 ASP A C 1
ATOM 853 O O . ASP A 1 109 ? 12.739 0.885 -44.405 1.00 81.56 109 ASP A O 1
ATOM 857 N N . GLY A 1 110 ? 13.010 -1.263 -43.838 1.00 86.88 110 GLY A N 1
ATOM 858 C CA . GLY A 1 110 ? 14.474 -1.270 -43.880 1.00 86.88 110 GLY A CA 1
ATOM 859 C C . GLY A 1 110 ? 15.139 -1.277 -42.499 1.00 86.88 110 GLY A C 1
ATOM 860 O O . GLY A 1 110 ? 14.534 -1.635 -41.487 1.00 86.88 110 GLY A O 1
ATOM 861 N N . VAL A 1 111 ? 16.421 -0.908 -42.441 1.00 90.19 111 VAL A N 1
ATOM 862 C CA . VAL A 1 111 ? 17.216 -0.963 -41.203 1.00 90.19 111 VAL A CA 1
ATOM 863 C C . VAL A 1 111 ? 16.989 0.281 -40.342 1.00 90.19 111 VAL A C 1
ATOM 865 O O . VAL A 1 111 ? 17.161 1.412 -40.793 1.00 90.19 111 VAL A O 1
ATOM 868 N N . ARG A 1 112 ? 16.673 0.076 -39.061 1.00 90.75 112 ARG A N 1
ATOM 869 C CA . ARG A 1 112 ? 16.679 1.121 -38.029 1.00 90.75 112 ARG A CA 1
ATOM 870 C C . ARG A 1 112 ? 17.965 1.004 -37.220 1.00 90.75 112 ARG A C 1
ATOM 872 O O . ARG A 1 112 ? 18.141 0.037 -36.480 1.00 90.75 112 ARG A O 1
ATOM 879 N N . HIS A 1 113 ? 18.846 1.997 -37.333 1.00 94.81 113 HIS A N 1
ATOM 880 C CA . HIS A 1 113 ? 20.093 2.069 -36.559 1.00 94.81 113 HIS A CA 1
ATOM 881 C C . HIS A 1 113 ? 20.029 3.245 -35.590 1.00 94.81 113 HIS A C 1
ATOM 883 O O . HIS A 1 113 ? 19.960 4.398 -36.016 1.00 94.81 113 HIS A O 1
ATOM 889 N N . ASN A 1 114 ? 20.035 2.952 -34.289 1.00 94.50 114 ASN A N 1
ATOM 890 C CA . ASN A 1 114 ? 20.054 3.951 -33.222 1.00 94.50 114 ASN A CA 1
ATOM 891 C C . ASN A 1 114 ? 21.273 3.734 -32.324 1.00 94.50 114 ASN A C 1
ATOM 893 O O . ASN A 1 114 ? 21.584 2.596 -31.982 1.00 94.50 114 ASN A O 1
ATOM 897 N N . ARG A 1 115 ? 21.912 4.825 -31.902 1.00 96.88 115 ARG A N 1
ATOM 898 C CA . ARG A 1 115 ? 23.007 4.840 -30.921 1.00 96.88 115 ARG A CA 1
ATOM 899 C C . ARG A 1 115 ? 22.643 5.774 -29.780 1.00 96.88 115 ARG A C 1
ATOM 901 O O . ARG A 1 115 ? 22.018 6.806 -30.032 1.00 96.88 115 ARG A O 1
ATOM 908 N N . ARG A 1 116 ? 23.041 5.446 -28.556 1.00 97.31 116 ARG A N 1
ATOM 909 C CA . ARG A 1 116 ? 22.847 6.288 -27.373 1.00 97.31 116 ARG A CA 1
ATOM 910 C C . ARG A 1 116 ? 24.104 6.334 -26.521 1.00 97.31 116 ARG A C 1
ATOM 912 O O . ARG A 1 116 ? 24.778 5.324 -26.352 1.00 97.31 116 ARG A O 1
ATOM 919 N N . PHE A 1 117 ? 24.370 7.513 -25.974 1.00 97.88 117 PHE A N 1
ATOM 920 C CA . PHE A 1 117 ? 25.364 7.763 -24.934 1.00 97.88 117 PHE A CA 1
ATOM 921 C C . PHE A 1 117 ? 24.608 8.263 -23.708 1.00 97.88 117 PHE A C 1
ATOM 923 O O . PHE A 1 117 ? 24.051 9.356 -23.773 1.00 97.88 117 PHE A O 1
ATOM 930 N N . MET A 1 118 ? 24.530 7.461 -22.648 1.00 97.38 118 MET A N 1
ATOM 931 C CA . MET A 1 118 ? 23.713 7.728 -21.461 1.00 97.38 118 MET A CA 1
ATOM 932 C C . MET A 1 118 ? 24.582 8.135 -20.272 1.00 97.38 118 MET A C 1
ATOM 934 O O . MET A 1 118 ? 25.570 7.468 -19.966 1.00 97.38 118 MET A O 1
ATOM 938 N N . GLN A 1 119 ? 24.175 9.194 -19.579 1.00 96.75 119 GLN A N 1
ATOM 939 C CA . GLN A 1 119 ? 24.762 9.649 -18.321 1.00 96.75 119 GLN A CA 1
ATOM 940 C C . GLN A 1 119 ? 23.679 9.719 -17.252 1.00 96.75 119 GLN A C 1
ATOM 942 O O . GLN A 1 119 ? 22.603 10.264 -17.494 1.00 96.75 119 GLN A O 1
ATOM 947 N N . LEU A 1 120 ? 23.975 9.167 -16.079 1.00 94.44 120 LEU A N 1
ATOM 948 C CA . LEU A 1 120 ? 23.083 9.175 -14.926 1.00 94.44 120 LEU A CA 1
ATOM 949 C C . LEU A 1 120 ? 23.419 10.370 -14.025 1.00 94.44 120 LEU A C 1
ATOM 951 O O . LEU A 1 120 ? 24.592 10.633 -13.758 1.00 94.44 120 LEU A O 1
ATOM 955 N N . SER A 1 121 ? 22.404 11.088 -13.553 1.00 92.75 121 SER A N 1
ATOM 956 C CA . SER A 1 121 ? 22.566 12.135 -12.544 1.00 92.75 121 SER A CA 1
ATOM 957 C C . SER A 1 121 ? 23.093 11.561 -11.224 1.00 92.75 121 SER A C 1
ATOM 959 O O . SER A 1 121 ? 22.885 10.391 -10.907 1.00 92.75 121 SER A O 1
ATOM 961 N N . ALA A 1 122 ? 23.752 12.395 -10.417 1.00 87.75 122 ALA A N 1
ATOM 962 C CA . ALA A 1 122 ? 24.341 11.966 -9.146 1.00 87.75 122 ALA A CA 1
ATOM 963 C C . ALA A 1 122 ? 23.310 11.403 -8.145 1.00 87.75 122 ALA A C 1
ATOM 965 O O . ALA A 1 122 ? 23.642 10.528 -7.352 1.00 87.75 122 ALA A O 1
ATOM 966 N N . ASP A 1 123 ? 22.060 11.874 -8.200 1.00 84.50 123 ASP A N 1
ATOM 967 C CA . ASP A 1 123 ? 20.950 11.367 -7.380 1.00 84.50 123 ASP A CA 1
ATOM 968 C C . ASP A 1 123 ? 20.304 10.085 -7.942 1.00 84.50 123 ASP A C 1
ATOM 970 O O . ASP A 1 123 ? 19.394 9.524 -7.331 1.00 84.50 123 ASP A O 1
ATOM 974 N N . GLY A 1 124 ? 20.751 9.618 -9.113 1.00 88.00 124 GLY A N 1
ATOM 975 C CA . GLY A 1 124 ? 20.246 8.419 -9.770 1.00 88.00 124 GLY A CA 1
ATOM 976 C C . GLY A 1 124 ? 18.833 8.544 -10.346 1.00 88.00 124 GLY A C 1
ATOM 977 O O . GLY A 1 124 ? 18.237 7.511 -10.658 1.00 88.00 124 GLY A O 1
ATOM 978 N N . ARG A 1 125 ? 18.276 9.759 -10.466 1.00 88.50 125 ARG A N 1
ATOM 979 C CA . ARG A 1 125 ? 16.868 9.994 -10.852 1.00 88.50 125 ARG A CA 1
ATOM 980 C C . ARG A 1 125 ? 16.663 10.436 -12.295 1.00 88.50 125 ARG A C 1
ATOM 982 O O . ARG A 1 125 ? 15.561 10.281 -12.816 1.00 88.50 125 ARG A O 1
ATOM 989 N N . VAL A 1 126 ? 17.693 10.970 -12.944 1.00 93.81 126 VAL A N 1
ATOM 990 C CA . VAL A 1 126 ? 17.609 11.507 -14.303 1.00 93.81 126 VAL A CA 1
ATOM 991 C C . VAL A 1 126 ? 18.698 10.893 -15.165 1.00 93.81 126 VAL A C 1
ATOM 993 O O . VAL A 1 126 ? 19.868 10.878 -14.789 1.00 93.81 126 VAL A O 1
ATOM 996 N N . VAL A 1 127 ? 18.328 10.432 -16.357 1.00 95.94 127 VAL A N 1
ATOM 997 C CA . VAL A 1 127 ? 19.302 10.144 -17.411 1.00 95.94 127 VAL A CA 1
ATOM 998 C C . VAL A 1 127 ? 19.254 11.241 -18.457 1.00 95.94 127 VAL A C 1
ATOM 1000 O O . VAL A 1 127 ? 18.195 11.540 -19.007 1.00 95.94 127 VAL A O 1
ATOM 1003 N N . THR A 1 128 ? 20.423 11.779 -18.790 1.00 97.00 128 THR A N 1
ATOM 1004 C CA . THR A 1 128 ? 20.621 12.568 -20.007 1.00 97.00 128 THR A CA 1
ATOM 1005 C C . THR A 1 128 ? 21.292 11.675 -21.035 1.00 97.00 128 THR A C 1
ATOM 1007 O O . THR A 1 128 ? 22.356 11.109 -20.773 1.00 97.00 128 THR A O 1
ATOM 1010 N N . ALA A 1 129 ? 20.675 11.526 -22.205 1.00 96.88 129 ALA A N 1
ATOM 1011 C CA . ALA A 1 129 ? 21.214 10.696 -23.268 1.00 96.88 129 ALA A CA 1
ATOM 1012 C C . ALA A 1 129 ? 21.348 11.472 -24.575 1.00 96.88 129 ALA A C 1
ATOM 1014 O O . ALA A 1 129 ? 20.408 12.116 -25.028 1.00 96.88 129 ALA A O 1
ATOM 1015 N N . ARG A 1 130 ? 22.502 11.367 -25.237 1.00 97.25 130 ARG A N 1
ATOM 1016 C CA . ARG A 1 130 ? 22.637 11.804 -26.631 1.00 97.25 130 ARG A CA 1
ATOM 1017 C C . ARG A 1 130 ? 22.256 10.642 -27.536 1.00 97.25 130 ARG A C 1
ATOM 1019 O O . ARG A 1 130 ? 22.991 9.651 -27.588 1.00 97.25 130 ARG A O 1
ATOM 1026 N N . ARG A 1 131 ? 21.140 10.762 -28.254 1.00 95.75 131 ARG A N 1
ATOM 1027 C CA . ARG A 1 131 ? 20.686 9.757 -29.217 1.00 95.75 131 ARG A CA 1
ATOM 1028 C C . ARG A 1 131 ? 21.009 10.188 -30.635 1.00 95.75 131 ARG A C 1
ATOM 1030 O O . ARG A 1 131 ? 20.731 11.316 -31.026 1.00 95.75 131 ARG A O 1
ATOM 1037 N N . THR A 1 132 ? 21.540 9.254 -31.414 1.00 96.50 132 THR A N 1
ATOM 1038 C CA . THR A 1 132 ? 21.758 9.410 -32.850 1.00 96.50 132 THR A CA 1
ATOM 1039 C C . THR A 1 132 ? 20.949 8.360 -33.603 1.00 96.50 132 THR A C 1
ATOM 1041 O O . THR A 1 132 ? 21.187 7.158 -33.451 1.00 96.50 132 THR A O 1
ATOM 1044 N N . ARG A 1 133 ? 20.013 8.806 -34.443 1.00 94.25 133 ARG A N 1
ATOM 1045 C CA . ARG A 1 133 ? 19.360 7.975 -35.459 1.00 94.25 133 ARG A CA 1
ATOM 1046 C C . ARG A 1 133 ? 20.221 8.020 -36.712 1.00 94.25 133 ARG A C 1
ATOM 1048 O O . ARG A 1 133 ? 20.352 9.066 -37.331 1.00 94.25 133 ARG A O 1
ATOM 1055 N N . VAL A 1 134 ? 20.836 6.893 -37.049 1.00 92.62 134 VAL A N 1
ATOM 1056 C CA . VAL A 1 134 ? 21.763 6.769 -38.185 1.00 92.62 134 VAL A CA 1
ATOM 1057 C C . VAL A 1 134 ? 21.023 6.332 -39.444 1.00 92.62 134 VAL A C 1
ATOM 1059 O O . VAL A 1 134 ? 21.329 6.815 -40.527 1.00 92.62 134 VAL A O 1
ATOM 1062 N N . MET A 1 135 ? 20.052 5.425 -39.295 1.00 87.75 135 MET A N 1
ATOM 1063 C CA . MET A 1 135 ? 19.204 4.950 -40.389 1.00 87.75 135 MET A CA 1
ATOM 1064 C C . MET A 1 135 ? 17.723 4.962 -39.985 1.00 87.75 135 MET A C 1
ATOM 1066 O O . MET A 1 135 ? 17.401 4.575 -38.849 1.00 87.75 135 MET A O 1
ATOM 1070 N N . PRO A 1 136 ? 16.816 5.362 -40.898 1.00 84.38 136 PRO A N 1
ATOM 1071 C CA . PRO A 1 136 ? 17.082 5.839 -42.263 1.00 84.38 136 PRO A CA 1
ATOM 1072 C C . PRO A 1 136 ? 17.789 7.204 -42.272 1.00 84.38 136 PRO A C 1
ATOM 1074 O O . PRO A 1 136 ? 17.679 7.953 -41.304 1.00 84.38 136 PRO A O 1
ATOM 1077 N N . ALA A 1 137 ? 18.542 7.483 -43.339 1.00 81.38 137 ALA A N 1
ATOM 1078 C CA . ALA A 1 137 ? 19.233 8.755 -43.536 1.00 81.38 137 ALA A CA 1
ATOM 1079 C C . ALA A 1 137 ? 18.231 9.899 -43.826 1.00 81.38 137 ALA A C 1
ATOM 1081 O O . ALA A 1 137 ? 17.162 9.623 -44.380 1.00 81.38 137 ALA A O 1
ATOM 1082 N N . PRO A 1 138 ? 18.567 11.169 -43.521 1.00 87.44 138 PRO A N 1
ATOM 1083 C CA . PRO A 1 138 ? 19.837 11.651 -42.964 1.00 87.44 138 PRO A CA 1
ATOM 1084 C C . PRO A 1 138 ? 20.055 11.261 -41.494 1.00 87.44 138 PRO A C 1
ATOM 1086 O O . PRO A 1 138 ? 19.114 10.960 -40.764 1.00 87.44 138 PRO A O 1
ATOM 1089 N N . GLN A 1 139 ? 21.319 11.259 -41.057 1.00 93.38 139 GLN A N 1
ATOM 1090 C CA . GLN A 1 139 ? 21.653 11.034 -39.651 1.00 93.38 139 GLN A CA 1
ATOM 1091 C C . GLN A 1 139 ? 21.192 12.230 -38.810 1.00 93.38 139 GLN A C 1
ATOM 1093 O O . GLN A 1 139 ? 21.588 13.365 -39.065 1.00 93.38 139 GLN A O 1
ATOM 1098 N N . GLU A 1 140 ? 20.436 11.962 -37.752 1.00 95.81 140 GLU A N 1
ATOM 1099 C CA . GLU A 1 140 ? 19.924 12.973 -36.825 1.00 95.81 140 GLU A CA 1
ATOM 1100 C C . GLU A 1 140 ? 20.424 12.693 -35.411 1.00 95.81 140 GLU A C 1
ATOM 1102 O O . GLU A 1 140 ? 20.529 11.538 -34.996 1.00 95.81 140 GLU A O 1
ATOM 1107 N N . THR A 1 141 ? 20.757 13.742 -34.659 1.00 95.88 141 THR A N 1
ATOM 1108 C CA . THR A 1 141 ? 21.204 13.634 -33.264 1.00 95.88 141 THR A CA 1
ATOM 1109 C C . THR A 1 141 ? 20.477 14.644 -32.397 1.00 95.88 141 THR A C 1
ATOM 1111 O O . THR A 1 141 ? 20.380 15.810 -32.765 1.00 95.88 141 THR A O 1
ATOM 1114 N N . TRP A 1 142 ? 19.995 14.196 -31.244 1.00 95.81 142 TRP A N 1
ATOM 1115 C CA . TRP A 1 142 ? 19.302 15.031 -30.270 1.00 95.81 142 TRP A CA 1
ATOM 1116 C C . TRP A 1 142 ? 19.567 14.540 -28.846 1.00 95.81 142 TRP A C 1
ATOM 1118 O O . TRP A 1 142 ? 20.136 13.463 -28.629 1.00 95.81 142 TRP A O 1
ATOM 1128 N N . THR A 1 143 ? 19.160 15.352 -27.877 1.00 96.25 143 THR A N 1
ATOM 1129 C CA . THR A 1 143 ? 19.243 15.022 -26.455 1.00 96.25 143 THR A CA 1
ATOM 1130 C C . THR A 1 143 ? 17.902 14.483 -25.974 1.00 96.25 143 THR A C 1
ATOM 1132 O O . THR A 1 143 ? 16.855 15.074 -26.224 1.00 96.25 143 THR A O 1
ATOM 1135 N N . GLU A 1 144 ? 17.950 13.363 -25.269 1.00 95.88 144 GLU A N 1
ATOM 1136 C CA . GLU A 1 144 ? 16.843 12.755 -24.547 1.00 95.88 144 GLU A CA 1
ATOM 1137 C C . GLU A 1 144 ? 17.046 12.976 -23.043 1.00 95.88 144 GLU A C 1
ATOM 1139 O O . GLU A 1 144 ? 18.171 12.917 -22.539 1.00 95.88 144 GLU A O 1
ATOM 1144 N N . THR A 1 145 ? 15.947 13.173 -22.318 1.00 95.69 145 THR A N 1
ATOM 1145 C CA . THR A 1 145 ? 15.937 13.208 -20.852 1.00 95.69 145 THR A CA 1
ATOM 1146 C C . THR A 1 145 ? 14.957 12.164 -20.355 1.00 95.69 145 THR A C 1
ATOM 1148 O O . THR A 1 145 ? 13.829 12.104 -20.842 1.00 95.69 145 THR A O 1
ATOM 1151 N N . TRP A 1 146 ? 15.401 11.321 -19.432 1.00 94.75 146 TRP A N 1
ATOM 1152 C CA . TRP A 1 146 ? 14.611 10.223 -18.902 1.00 94.75 146 TRP A CA 1
ATOM 1153 C C . TRP A 1 146 ? 14.459 10.413 -17.399 1.00 94.75 146 TRP A C 1
ATOM 1155 O O . TRP A 1 146 ? 15.439 10.697 -16.711 1.00 94.75 146 TRP A O 1
ATOM 1165 N N . GLU A 1 147 ? 13.246 10.234 -16.898 1.00 93.19 147 GLU A N 1
ATOM 1166 C CA . GLU A 1 147 ? 12.912 10.353 -15.483 1.00 93.19 147 GLU A CA 1
ATOM 1167 C C . GLU A 1 147 ? 12.663 8.971 -14.879 1.00 93.19 147 GLU A C 1
ATOM 1169 O O . GLU A 1 147 ? 11.862 8.184 -15.399 1.00 93.19 147 GLU A O 1
ATOM 1174 N N . LYS A 1 148 ? 13.331 8.672 -13.764 1.00 90.19 148 LYS A N 1
ATOM 1175 C CA . LYS A 1 148 ? 13.151 7.409 -13.048 1.00 90.19 148 LYS A CA 1
ATOM 1176 C C . LYS A 1 148 ? 11.762 7.334 -12.418 1.00 90.19 148 LYS A C 1
ATOM 1178 O O . LYS A 1 148 ? 11.337 8.260 -11.733 1.00 90.19 148 LYS A O 1
ATOM 1183 N N . GLN A 1 149 ? 11.074 6.222 -12.651 1.00 88.25 149 GLN A N 1
ATOM 1184 C CA . GLN A 1 149 ? 9.719 5.978 -12.155 1.00 88.25 149 GLN A CA 1
ATOM 1185 C C . GLN A 1 149 ? 9.716 5.153 -10.864 1.00 88.25 149 GLN A C 1
ATOM 1187 O O . GLN A 1 149 ? 8.915 5.406 -9.967 1.00 88.25 149 GLN A O 1
ATOM 1192 N N . ASP A 1 150 ? 10.642 4.205 -10.733 1.00 79.62 150 ASP A N 1
ATOM 1193 C CA . ASP A 1 150 ? 10.839 3.495 -9.471 1.00 79.62 150 ASP A CA 1
ATOM 1194 C C . ASP A 1 150 ? 11.451 4.418 -8.405 1.00 79.62 150 ASP A C 1
ATOM 1196 O O . ASP A 1 150 ? 12.240 5.314 -8.739 1.00 79.62 150 ASP A O 1
ATOM 1200 N N . PRO A 1 151 ? 11.184 4.180 -7.108 1.00 67.00 151 PRO A N 1
ATOM 1201 C CA . PRO A 1 151 ? 12.030 4.746 -6.067 1.00 67.00 151 PRO A CA 1
ATOM 1202 C C . PRO A 1 151 ? 13.504 4.339 -6.297 1.00 67.00 151 PRO A C 1
ATOM 1204 O O . PRO A 1 151 ? 13.778 3.273 -6.861 1.00 67.00 151 PRO A O 1
ATOM 1207 N N . PRO A 1 152 ? 14.486 5.181 -5.924 1.00 56.34 152 PRO A N 1
ATOM 1208 C CA . PRO A 1 152 ? 15.894 4.880 -6.163 1.00 56.34 152 PRO A CA 1
ATOM 1209 C C . PRO A 1 152 ? 16.300 3.540 -5.527 1.00 56.34 152 PRO A C 1
ATOM 1211 O O . PRO A 1 152 ? 16.127 3.354 -4.331 1.00 56.34 152 PRO A O 1
ATOM 1214 N N . LEU A 1 153 ? 16.924 2.638 -6.300 1.00 44.56 153 LEU A N 1
ATOM 1215 C CA . LEU A 1 153 ? 17.458 1.344 -5.821 1.00 44.56 153 LEU A CA 1
ATOM 1216 C C . LEU A 1 153 ? 18.415 1.468 -4.614 1.00 44.56 153 LEU A C 1
ATOM 1218 O O . LEU A 1 153 ? 18.630 0.492 -3.902 1.00 44.56 153 LEU A O 1
ATOM 1222 N N . ALA A 1 154 ? 19.008 2.649 -4.404 1.00 39.47 154 ALA A N 1
ATOM 1223 C CA . ALA A 1 154 ? 19.900 2.949 -3.283 1.00 39.47 154 ALA A CA 1
ATOM 1224 C C . ALA A 1 154 ? 19.161 3.184 -1.950 1.00 39.47 154 ALA A C 1
ATOM 1226 O O . ALA A 1 154 ? 19.794 3.163 -0.895 1.00 39.47 154 ALA A O 1
ATOM 1227 N N . GLU A 1 155 ? 17.842 3.384 -1.969 1.00 48.34 155 GLU A N 1
ATOM 1228 C CA . GLU A 1 155 ? 17.021 3.374 -0.762 1.00 48.34 155 GLU A CA 1
ATOM 1229 C C . GLU A 1 155 ? 16.706 1.910 -0.428 1.00 48.34 155 GLU A C 1
ATOM 1231 O O . GLU A 1 155 ? 15.747 1.315 -0.918 1.00 48.34 155 GLU A O 1
ATOM 1236 N N . SER A 1 156 ? 17.551 1.287 0.396 1.00 50.50 156 SER A N 1
ATOM 1237 C CA . SER A 1 156 ? 17.232 0.017 1.044 1.00 50.50 156 SER A CA 1
ATOM 1238 C C . SER A 1 156 ? 16.049 0.226 1.998 1.00 50.50 156 SER A C 1
ATOM 1240 O O . SER A 1 156 ? 16.209 0.425 3.203 1.00 50.50 156 SER A O 1
ATOM 1242 N N . HIS A 1 157 ? 14.830 0.206 1.458 1.00 65.25 157 HIS A N 1
ATOM 1243 C CA . HIS A 1 157 ? 13.616 0.264 2.262 1.00 65.25 157 HIS A CA 1
ATOM 1244 C C . HIS A 1 157 ? 13.551 -0.992 3.124 1.00 65.25 157 HIS A C 1
ATOM 1246 O O . HIS A 1 157 ? 13.259 -2.097 2.661 1.00 65.25 157 HIS A O 1
ATOM 1252 N N . THR A 1 158 ? 13.893 -0.834 4.400 1.00 76.50 158 THR A N 1
ATOM 1253 C CA . THR A 1 158 ? 13.834 -1.939 5.347 1.00 76.50 158 THR A CA 1
ATOM 1254 C C . THR A 1 158 ? 12.378 -2.118 5.757 1.00 76.50 158 THR A C 1
ATOM 1256 O O . THR A 1 158 ? 11.814 -1.282 6.459 1.00 76.50 158 THR A O 1
ATOM 1259 N N . THR A 1 159 ? 11.757 -3.199 5.285 1.00 86.88 159 THR A N 1
ATOM 1260 C CA . THR A 1 159 ? 10.349 -3.502 5.569 1.00 86.88 159 THR A CA 1
ATOM 1261 C C . THR A 1 159 ? 10.150 -3.908 7.031 1.00 86.88 159 THR A C 1
ATOM 1263 O O . THR A 1 159 ? 11.079 -4.396 7.687 1.00 86.88 159 THR A O 1
ATOM 1266 N N . GLY A 1 160 ? 8.920 -3.791 7.543 1.00 89.88 160 GLY A N 1
ATOM 1267 C CA . GLY A 1 160 ? 8.579 -4.302 8.876 1.00 89.88 160 GLY A CA 1
ATOM 1268 C C . GLY A 1 160 ? 8.896 -5.798 9.023 1.00 89.88 160 GLY A C 1
ATOM 1269 O O . GLY A 1 160 ? 9.433 -6.225 10.048 1.00 89.88 160 GLY A O 1
ATOM 1270 N N . PHE A 1 161 ? 8.674 -6.588 7.966 1.00 92.00 161 PHE A N 1
ATOM 1271 C CA . PHE A 1 161 ? 9.053 -8.003 7.923 1.00 92.00 161 PHE A CA 1
ATOM 1272 C C . PHE A 1 161 ? 10.570 -8.213 8.012 1.00 92.00 161 PHE A C 1
ATOM 1274 O O . PHE A 1 161 ? 11.019 -9.092 8.750 1.00 92.00 161 PHE A O 1
ATOM 128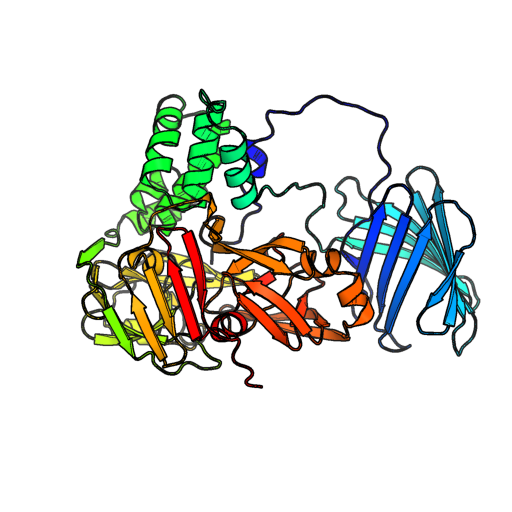1 N N . ALA A 1 162 ? 11.372 -7.392 7.328 1.00 89.44 162 ALA A N 1
ATOM 1282 C CA . ALA A 1 162 ? 12.830 -7.459 7.405 1.00 89.44 162 ALA A CA 1
ATOM 1283 C C . ALA A 1 162 ? 13.343 -7.116 8.816 1.00 89.44 162 ALA A C 1
ATOM 1285 O O . ALA A 1 162 ? 14.185 -7.842 9.351 1.00 89.44 162 ALA A O 1
ATOM 1286 N N . LEU A 1 163 ? 12.795 -6.076 9.460 1.00 89.75 163 LEU A N 1
ATOM 1287 C CA . LEU A 1 163 ? 13.134 -5.712 10.846 1.00 89.75 163 LEU A CA 1
ATOM 1288 C C . LEU A 1 163 ? 12.774 -6.827 11.826 1.00 89.75 163 LEU A C 1
ATOM 1290 O O . LEU A 1 163 ? 13.594 -7.213 12.660 1.00 89.75 163 LEU A O 1
ATOM 1294 N N . ARG A 1 164 ? 11.574 -7.397 11.692 1.00 92.00 164 ARG A N 1
ATOM 1295 C CA . ARG A 1 164 ? 11.150 -8.557 12.477 1.00 92.00 164 ARG A CA 1
ATOM 1296 C C . ARG A 1 164 ? 12.123 -9.724 12.311 1.00 92.00 164 ARG A C 1
ATOM 1298 O O . ARG A 1 164 ? 12.555 -10.312 13.302 1.00 92.00 164 ARG A O 1
ATOM 1305 N N . ASN A 1 165 ? 12.462 -10.072 11.071 1.00 90.88 165 ASN A N 1
ATOM 1306 C CA . ASN A 1 165 ? 13.368 -11.181 10.781 1.00 90.88 165 ASN A CA 1
ATOM 1307 C C . ASN A 1 165 ? 14.752 -10.930 11.399 1.00 90.88 165 ASN A C 1
ATOM 1309 O O . ASN A 1 165 ? 15.327 -11.848 11.980 1.00 90.88 165 ASN A O 1
ATOM 1313 N N . LYS A 1 166 ? 15.241 -9.682 11.357 1.00 87.69 166 LYS A N 1
ATOM 1314 C CA . LYS A 1 166 ? 16.482 -9.266 12.022 1.00 87.69 166 LYS A CA 1
ATOM 1315 C C . LYS A 1 166 ? 16.412 -9.481 13.536 1.00 87.69 166 LYS A C 1
ATOM 1317 O O . LYS A 1 166 ? 17.307 -10.118 14.081 1.00 87.69 166 LYS A O 1
ATOM 1322 N N . VAL A 1 167 ? 15.338 -9.044 14.201 1.00 87.38 167 VAL A N 1
ATOM 1323 C CA . VAL A 1 167 ? 15.148 -9.267 15.649 1.00 87.38 167 VAL A CA 1
ATOM 1324 C C . VAL A 1 167 ? 15.219 -10.750 16.004 1.00 87.38 167 VAL A C 1
ATOM 1326 O O . VAL A 1 167 ? 15.901 -11.135 16.952 1.00 87.38 167 VAL A O 1
ATOM 1329 N N . TYR A 1 168 ? 14.567 -11.601 15.215 1.00 84.25 168 TYR A N 1
ATOM 1330 C CA . TYR A 1 168 ? 14.572 -13.038 15.463 1.00 84.25 168 TYR A CA 1
ATOM 1331 C C . TYR A 1 168 ? 15.888 -13.739 15.142 1.00 84.25 168 TYR A C 1
ATOM 1333 O O . TYR A 1 168 ? 16.187 -14.746 15.783 1.00 84.25 168 TYR A O 1
ATOM 1341 N N . ALA A 1 169 ? 16.635 -13.256 14.151 1.00 84.88 169 ALA A N 1
ATOM 1342 C CA . ALA A 1 169 ? 17.945 -13.797 13.810 1.00 84.88 169 ALA A CA 1
ATOM 1343 C C . ALA A 1 169 ? 18.999 -13.442 14.871 1.00 84.88 169 ALA A C 1
ATOM 1345 O O . ALA A 1 169 ? 19.914 -14.224 15.104 1.00 84.88 169 ALA A O 1
ATOM 1346 N N . SER A 1 170 ? 18.861 -12.286 15.527 1.00 79.31 170 SER A N 1
ATOM 1347 C CA . SER A 1 170 ? 19.811 -11.812 16.539 1.00 79.31 170 SER A CA 1
ATOM 1348 C C . SER A 1 170 ? 19.625 -12.446 17.931 1.00 79.31 170 SER A C 1
ATOM 1350 O O . SER A 1 170 ? 20.580 -12.522 18.697 1.00 79.31 170 SER A O 1
ATOM 1352 N N . GLY A 1 171 ? 18.434 -12.943 18.284 1.00 71.06 171 GLY A N 1
ATOM 1353 C CA . GLY A 1 171 ? 18.210 -13.609 19.578 1.00 71.06 171 GLY A CA 1
ATOM 1354 C C . GLY A 1 171 ? 18.548 -12.719 20.790 1.00 71.06 171 GLY A C 1
ATOM 1355 O O . GLY A 1 171 ? 18.178 -11.545 20.819 1.00 71.06 171 GLY A O 1
ATOM 1356 N N . GLU A 1 172 ? 19.262 -13.264 21.786 1.00 56.84 172 GLU A N 1
ATOM 1357 C CA . GLU A 1 172 ? 19.698 -12.538 23.001 1.00 56.84 172 GLU A CA 1
ATOM 1358 C C . GLU A 1 172 ? 20.758 -11.450 22.735 1.00 56.84 172 GLU A C 1
ATOM 1360 O O . GLU A 1 172 ? 21.055 -10.650 23.621 1.00 56.84 172 GLU A O 1
ATOM 1365 N N . SER A 1 173 ? 21.316 -11.361 21.520 1.00 65.25 173 SER A N 1
ATOM 1366 C CA . SER A 1 173 ? 22.395 -10.413 21.208 1.00 65.25 173 SER A CA 1
ATOM 1367 C C . SER A 1 173 ? 21.934 -8.952 21.105 1.00 65.25 173 SER A C 1
ATOM 1369 O O . SER A 1 173 ? 22.763 -8.054 20.974 1.00 65.25 173 SER A O 1
ATOM 1371 N N . LEU A 1 174 ? 20.624 -8.689 21.141 1.00 77.25 174 LEU A N 1
ATOM 1372 C CA . LEU A 1 174 ? 20.045 -7.342 21.108 1.00 77.25 174 LEU A CA 1
ATOM 1373 C C . LEU A 1 174 ? 19.946 -6.751 22.520 1.00 77.25 174 LEU A C 1
ATOM 1375 O O . LEU A 1 174 ? 18.856 -6.463 23.015 1.00 77.25 174 LEU A O 1
ATOM 1379 N N . ALA A 1 175 ? 21.079 -6.574 23.191 1.00 80.12 175 ALA A N 1
ATOM 1380 C CA . ALA A 1 175 ? 21.130 -5.899 24.486 1.00 80.12 175 ALA A CA 1
ATOM 1381 C C . ALA A 1 175 ? 21.244 -4.369 24.334 1.00 80.12 175 ALA A C 1
ATOM 1383 O O . ALA A 1 175 ? 21.574 -3.844 23.270 1.00 80.12 175 ALA A O 1
ATOM 1384 N N . GLY A 1 176 ? 20.984 -3.645 25.424 1.00 87.31 176 GLY A N 1
ATOM 1385 C CA . GLY A 1 176 ? 21.198 -2.199 25.497 1.00 87.31 176 GLY A CA 1
ATOM 1386 C C . GLY A 1 176 ? 20.222 -1.355 24.669 1.00 87.31 176 GLY A C 1
ATOM 1387 O O . GLY A 1 176 ? 19.165 -1.816 24.234 1.00 87.31 176 GLY A O 1
ATOM 1388 N N . ARG A 1 177 ? 20.591 -0.080 24.488 1.00 88.88 177 ARG A N 1
ATOM 1389 C CA . ARG A 1 177 ? 19.761 0.970 23.872 1.00 88.88 177 ARG A CA 1
ATOM 1390 C C . ARG A 1 177 ? 19.313 0.606 22.457 1.00 88.88 177 ARG A C 1
ATOM 1392 O O . ARG A 1 177 ? 18.126 0.651 22.163 1.00 88.88 177 ARG A O 1
ATOM 1399 N N . GLU A 1 178 ? 20.244 0.203 21.598 1.00 88.00 178 GLU A N 1
ATOM 1400 C CA . GLU A 1 178 ? 19.955 -0.128 20.196 1.00 88.00 178 GLU A CA 1
ATOM 1401 C C . GLU A 1 178 ? 19.025 -1.339 20.065 1.00 88.00 178 GLU A C 1
ATOM 1403 O O . GLU A 1 178 ? 18.097 -1.330 19.255 1.00 88.00 178 GLU A O 1
ATOM 1408 N N . GLY A 1 179 ? 19.224 -2.361 20.904 1.00 90.69 179 GLY A N 1
ATOM 1409 C CA . GLY A 1 179 ? 18.356 -3.534 20.941 1.00 90.69 179 GLY A CA 1
ATOM 1410 C C . GLY A 1 179 ? 16.927 -3.196 21.367 1.00 90.69 179 GLY A C 1
ATOM 1411 O O . GLY A 1 179 ? 15.975 -3.671 20.747 1.00 90.69 179 GLY A O 1
ATOM 1412 N N . ALA A 1 180 ? 16.770 -2.347 22.387 1.00 92.31 180 ALA A N 1
ATOM 1413 C CA . ALA A 1 180 ? 15.464 -1.868 22.836 1.00 92.31 180 ALA A CA 1
ATOM 1414 C C . ALA A 1 180 ? 14.767 -1.015 21.765 1.00 92.31 180 ALA A C 1
ATOM 1416 O O . ALA A 1 180 ? 13.604 -1.263 21.447 1.00 92.31 180 ALA A O 1
ATOM 1417 N N . ILE A 1 181 ? 15.492 -0.095 21.121 1.00 92.88 181 ILE A N 1
ATOM 1418 C CA . ILE A 1 181 ? 14.967 0.687 19.995 1.00 92.88 181 ILE A CA 1
ATOM 1419 C C . ILE A 1 181 ? 14.474 -0.241 18.881 1.00 92.88 181 ILE A C 1
ATOM 1421 O O . ILE A 1 181 ? 13.334 -0.104 18.443 1.00 92.88 181 ILE A O 1
ATOM 1425 N N . LEU A 1 182 ? 15.279 -1.222 18.458 1.00 91.81 182 LEU A N 1
ATOM 1426 C CA . LEU A 1 182 ? 14.901 -2.148 17.388 1.00 91.81 182 LEU A CA 1
ATOM 1427 C C . LEU A 1 182 ? 13.666 -2.991 17.753 1.00 91.81 182 LEU A C 1
ATOM 1429 O O . LEU A 1 182 ? 12.766 -3.149 16.925 1.00 91.81 182 LEU A O 1
ATOM 1433 N N . ARG A 1 183 ? 13.585 -3.514 18.985 1.00 93.75 183 ARG A N 1
ATOM 1434 C CA . ARG A 1 183 ? 12.401 -4.258 19.452 1.00 93.75 183 ARG A CA 1
ATOM 1435 C C . ARG A 1 183 ? 11.161 -3.374 19.522 1.00 93.75 183 ARG A C 1
ATOM 1437 O O . ARG A 1 183 ? 10.095 -3.812 19.104 1.00 93.75 183 ARG A O 1
ATOM 1444 N N . GLY A 1 184 ? 11.297 -2.143 20.007 1.00 95.31 184 GLY A N 1
ATOM 1445 C CA . GLY A 1 184 ? 10.203 -1.180 20.080 1.00 95.31 184 GLY A CA 1
ATOM 1446 C C . GLY A 1 184 ? 9.699 -0.747 18.702 1.00 95.31 184 GLY A C 1
ATOM 1447 O O . GLY A 1 184 ? 8.498 -0.681 18.471 1.00 95.31 184 GLY A O 1
ATOM 1448 N N . VAL A 1 185 ? 10.610 -0.543 17.755 1.00 94.56 185 VAL A N 1
ATOM 1449 C CA . VAL A 1 185 ? 10.329 -0.304 16.332 1.00 94.56 185 VAL A CA 1
ATOM 1450 C C . VAL A 1 185 ? 9.505 -1.448 15.732 1.00 94.56 185 VAL A C 1
ATOM 1452 O O . VAL A 1 185 ? 8.456 -1.208 15.133 1.00 94.56 185 VAL A O 1
ATOM 1455 N N . VAL A 1 186 ? 9.927 -2.700 15.936 1.00 95.56 186 VAL A N 1
ATOM 1456 C CA . VAL A 1 186 ? 9.160 -3.875 15.488 1.00 95.56 186 VAL A CA 1
ATOM 1457 C C . VAL A 1 186 ? 7.805 -3.938 16.195 1.00 95.56 186 VAL A C 1
ATOM 1459 O O . VAL A 1 186 ? 6.787 -4.153 15.544 1.00 95.56 186 VAL A O 1
ATOM 1462 N N . ALA A 1 187 ? 7.753 -3.688 17.500 1.00 96.56 187 ALA A N 1
ATOM 1463 C CA . ALA A 1 187 ? 6.501 -3.629 18.245 1.00 96.56 187 ALA A CA 1
ATOM 1464 C C . ALA A 1 187 ? 5.529 -2.600 17.643 1.00 96.56 187 ALA A C 1
ATOM 1466 O O . ALA A 1 187 ? 4.368 -2.927 17.400 1.00 96.56 187 ALA A O 1
ATOM 1467 N N . VAL A 1 188 ? 6.004 -1.402 17.289 1.00 97.12 188 VAL A N 1
ATOM 1468 C CA . VAL A 1 188 ? 5.200 -0.395 16.588 1.00 97.12 188 VAL A CA 1
ATOM 1469 C C . VAL A 1 188 ? 4.717 -0.912 15.233 1.00 97.12 188 VAL A C 1
ATOM 1471 O O . VAL A 1 188 ? 3.519 -0.835 14.968 1.00 97.12 188 VAL A O 1
ATOM 1474 N N . ALA A 1 189 ? 5.592 -1.469 14.391 1.00 96.06 189 ALA A N 1
ATOM 1475 C CA . ALA A 1 189 ? 5.206 -1.984 13.074 1.00 96.06 189 ALA A CA 1
ATOM 1476 C C . ALA A 1 189 ? 4.116 -3.065 13.174 1.00 96.06 189 ALA A C 1
ATOM 1478 O O . ALA A 1 189 ? 3.182 -3.090 12.383 1.00 96.06 189 ALA A O 1
ATOM 1479 N N . PHE A 1 190 ? 4.181 -3.934 14.179 1.00 97.19 190 PHE A N 1
ATOM 1480 C CA . PHE A 1 190 ? 3.211 -5.013 14.369 1.00 97.19 190 PHE A CA 1
ATOM 1481 C C . PHE A 1 190 ? 2.069 -4.633 15.325 1.00 97.19 190 PHE A C 1
ATOM 1483 O O . PHE A 1 190 ? 1.348 -5.504 15.800 1.00 97.19 190 PHE A O 1
ATOM 1490 N N . ASN A 1 191 ? 1.869 -3.348 15.624 1.00 96.88 191 ASN A N 1
ATOM 1491 C CA . ASN A 1 191 ? 0.773 -2.879 16.478 1.00 96.88 191 ASN A CA 1
ATOM 1492 C C . ASN A 1 191 ? 0.768 -3.482 17.908 1.00 96.88 191 ASN A C 1
ATOM 1494 O O . ASN A 1 191 ? -0.289 -3.715 18.489 1.00 96.88 191 ASN A O 1
ATOM 1498 N N . ASP A 1 192 ? 1.949 -3.742 18.482 1.00 96.50 192 ASP A N 1
ATOM 1499 C CA . ASP A 1 192 ? 2.150 -4.164 19.877 1.00 96.50 192 ASP A CA 1
ATOM 1500 C C . ASP A 1 192 ? 2.327 -2.947 20.790 1.00 96.50 192 ASP A C 1
ATOM 1502 O O . ASP A 1 192 ? 3.446 -2.524 21.093 1.00 96.50 192 ASP A O 1
ATOM 1506 N N . LEU A 1 193 ? 1.220 -2.346 21.221 1.00 95.94 193 LEU A N 1
ATOM 1507 C CA . LEU A 1 193 ? 1.295 -1.176 22.092 1.00 95.94 193 LEU A CA 1
ATOM 1508 C C . LEU A 1 193 ? 2.045 -1.449 23.412 1.00 95.94 193 LEU A C 1
ATOM 1510 O O . LEU A 1 193 ? 2.965 -0.689 23.722 1.00 95.94 193 LEU A O 1
ATOM 1514 N N . PRO A 1 194 ? 1.744 -2.523 24.172 1.00 97.12 194 PRO A N 1
ATOM 1515 C CA . PRO A 1 194 ? 2.444 -2.787 25.427 1.00 97.12 194 PRO A CA 1
ATOM 1516 C C . PRO A 1 194 ? 3.951 -3.005 25.256 1.00 97.12 194 PRO A C 1
ATOM 1518 O O . PRO A 1 194 ? 4.736 -2.554 26.092 1.00 97.12 194 PRO A O 1
ATOM 1521 N N . GLN A 1 195 ? 4.384 -3.706 24.200 1.00 96.31 195 GLN A N 1
ATOM 1522 C CA . GLN A 1 195 ? 5.812 -3.893 23.943 1.00 96.31 195 GLN A CA 1
ATOM 1523 C C . GLN A 1 195 ? 6.482 -2.602 23.466 1.00 96.31 195 GLN A C 1
ATOM 1525 O O . GLN A 1 195 ? 7.573 -2.296 23.943 1.00 96.31 195 GLN A O 1
ATOM 1530 N N . ALA A 1 196 ? 5.835 -1.824 22.596 1.00 97.56 196 ALA A N 1
ATOM 1531 C CA . ALA A 1 196 ? 6.371 -0.547 22.135 1.00 97.56 196 ALA A CA 1
ATOM 1532 C C . ALA A 1 196 ? 6.581 0.421 23.309 1.00 97.56 196 ALA A C 1
ATOM 1534 O O . ALA A 1 196 ? 7.665 0.985 23.452 1.00 97.56 196 ALA A O 1
ATOM 1535 N N . GLU A 1 197 ? 5.585 0.558 24.191 1.00 98.00 197 GLU A N 1
ATOM 1536 C CA . GLU A 1 197 ? 5.686 1.426 25.366 1.00 98.00 197 GLU A CA 1
ATOM 1537 C C . GLU A 1 197 ? 6.811 0.973 26.314 1.00 98.00 197 GLU A C 1
ATOM 1539 O O . GLU A 1 197 ? 7.607 1.792 26.779 1.00 98.00 197 GLU A O 1
ATOM 1544 N N . ARG A 1 198 ? 6.911 -0.337 26.570 1.00 97.75 198 ARG A N 1
ATOM 1545 C CA . ARG A 1 198 ? 7.936 -0.928 27.444 1.00 97.75 198 ARG A CA 1
ATOM 1546 C C . ARG A 1 198 ? 9.358 -0.684 26.944 1.00 97.75 198 ARG A C 1
ATOM 1548 O O . ARG A 1 198 ? 10.236 -0.428 27.761 1.00 97.75 198 ARG A O 1
ATOM 1555 N N . GLU A 1 199 ? 9.589 -0.799 25.640 1.00 96.25 199 GLU A N 1
ATOM 1556 C CA . GLU A 1 199 ? 10.932 -0.687 25.060 1.00 96.25 199 GLU A CA 1
ATOM 1557 C C . GLU A 1 199 ? 11.335 0.774 24.799 1.00 96.25 199 GLU A C 1
ATOM 1559 O O . GLU A 1 199 ? 12.487 1.141 25.023 1.00 96.25 199 GLU A O 1
ATOM 1564 N N . LEU A 1 200 ? 10.403 1.626 24.350 1.00 96.88 200 LEU A N 1
ATOM 1565 C CA . LEU A 1 200 ? 10.731 2.965 23.840 1.00 96.88 200 LEU A CA 1
ATOM 1566 C C . LEU A 1 200 ? 10.565 4.085 24.875 1.00 96.88 200 LEU A C 1
ATOM 1568 O O . LEU A 1 200 ? 11.378 5.011 24.906 1.00 96.88 200 LEU A O 1
ATOM 1572 N N . LEU A 1 201 ? 9.544 4.030 25.740 1.00 97.19 201 LEU A N 1
ATOM 1573 C CA . LEU A 1 201 ? 9.279 5.130 26.678 1.00 97.19 201 LEU A CA 1
ATOM 1574 C C . LEU A 1 201 ? 10.400 5.360 27.699 1.00 97.19 201 LEU A C 1
ATOM 1576 O O . LEU A 1 201 ? 10.670 6.526 27.992 1.00 97.19 201 LEU A O 1
ATOM 1580 N N . PRO A 1 202 ? 11.072 4.328 28.253 1.00 96.62 202 PRO A N 1
ATOM 1581 C CA . PRO A 1 202 ? 12.199 4.560 29.152 1.00 96.62 202 PRO A CA 1
ATOM 1582 C C . PRO A 1 202 ? 13.324 5.364 28.492 1.00 96.62 202 PRO A C 1
ATOM 1584 O O . PRO A 1 202 ? 13.852 6.281 29.116 1.00 96.62 202 PRO A O 1
ATOM 1587 N N . ILE A 1 203 ? 13.631 5.074 27.224 1.00 95.25 203 ILE A N 1
ATOM 1588 C CA . ILE A 1 203 ? 14.672 5.764 26.450 1.00 95.25 203 ILE A CA 1
ATOM 1589 C C . ILE A 1 203 ? 14.272 7.222 26.208 1.00 95.25 203 ILE A C 1
ATOM 1591 O O . ILE A 1 203 ? 15.027 8.137 26.523 1.00 95.25 203 ILE A O 1
ATOM 1595 N N . LEU A 1 204 ? 13.041 7.457 25.742 1.00 95.25 204 LEU A N 1
ATOM 1596 C CA . LEU A 1 204 ? 12.532 8.808 25.478 1.00 95.25 204 LEU A CA 1
ATOM 1597 C C . LEU A 1 204 ? 12.452 9.686 26.735 1.00 95.25 204 LEU A C 1
ATOM 1599 O O . LEU A 1 204 ? 12.607 10.900 26.641 1.00 95.25 204 LEU A O 1
ATOM 1603 N N . ARG A 1 205 ? 12.218 9.097 27.914 1.00 95.00 205 ARG A N 1
ATOM 1604 C CA . ARG A 1 205 ? 12.217 9.831 29.192 1.00 95.00 205 ARG A CA 1
ATOM 1605 C C . ARG A 1 205 ? 13.622 10.186 29.668 1.00 95.00 205 ARG A C 1
ATOM 1607 O O . ARG A 1 205 ? 13.790 11.226 30.295 1.00 95.00 205 ARG A O 1
ATOM 1614 N N . GLN A 1 206 ? 14.604 9.324 29.411 1.00 94.75 206 GLN A N 1
ATOM 1615 C CA . GLN A 1 206 ? 16.004 9.570 29.770 1.00 94.75 206 GLN A CA 1
ATOM 1616 C C . GLN A 1 206 ? 16.652 10.605 28.841 1.00 94.75 206 GLN A C 1
ATOM 1618 O O . GLN A 1 206 ? 17.477 11.398 29.288 1.00 94.75 206 GLN A O 1
ATOM 1623 N N . GLU A 1 207 ? 16.239 10.633 27.572 1.00 91.06 207 GLU A N 1
ATOM 1624 C CA . GLU A 1 207 ? 16.834 11.453 26.511 1.00 91.06 207 GLU A CA 1
ATOM 1625 C C . GLU A 1 207 ? 15.774 12.344 25.811 1.00 91.06 207 GLU A C 1
ATOM 1627 O O . GLU A 1 207 ? 15.591 12.276 24.591 1.00 91.06 207 GLU A O 1
ATOM 1632 N N . PRO A 1 208 ? 15.042 13.210 26.544 1.00 88.06 208 PRO A N 1
ATOM 1633 C CA . PRO A 1 208 ? 13.850 13.888 26.023 1.00 88.06 208 PRO A CA 1
ATOM 1634 C C . PRO A 1 208 ? 14.128 14.852 24.864 1.00 88.06 208 PRO A C 1
ATOM 1636 O O . PRO A 1 208 ? 13.244 15.047 24.034 1.00 88.06 208 PRO A O 1
ATOM 1639 N N . ASN A 1 209 ? 15.347 15.391 24.771 1.00 87.88 209 ASN A N 1
ATOM 1640 C CA . ASN A 1 209 ? 15.755 16.366 23.754 1.00 87.88 209 ASN A CA 1
ATOM 1641 C C . ASN A 1 209 ? 16.691 15.778 22.681 1.00 87.88 209 ASN A C 1
ATOM 1643 O O . ASN A 1 209 ? 17.243 16.534 21.885 1.00 87.88 209 ASN A O 1
ATOM 1647 N N . ASP A 1 210 ? 16.915 14.458 22.665 1.00 87.94 210 ASP A N 1
ATOM 1648 C CA . ASP A 1 210 ? 17.747 13.838 21.630 1.00 87.94 210 ASP A CA 1
ATOM 1649 C C . ASP A 1 210 ? 16.982 13.768 20.300 1.00 87.94 210 ASP A C 1
ATOM 1651 O O . ASP A 1 210 ? 16.032 12.990 20.157 1.00 87.94 210 ASP A O 1
ATOM 1655 N N . SER A 1 211 ? 17.412 14.573 19.325 1.00 86.88 211 SER A N 1
ATOM 1656 C CA . SER A 1 211 ? 16.864 14.599 17.961 1.00 86.88 211 SER A CA 1
ATOM 1657 C C . SER A 1 211 ? 17.053 13.281 17.199 1.00 86.88 211 SER A C 1
ATOM 1659 O O . SER A 1 211 ? 16.290 12.983 16.284 1.00 86.88 211 SER A O 1
ATOM 1661 N N . VAL A 1 212 ? 18.015 12.432 17.591 1.00 86.75 212 VAL A N 1
ATOM 1662 C CA . VAL A 1 212 ? 18.184 11.087 17.004 1.00 86.75 212 VAL A CA 1
ATOM 1663 C C . VAL A 1 212 ? 16.955 10.210 17.271 1.00 86.75 212 VAL A C 1
ATOM 1665 O O . VAL A 1 212 ? 16.664 9.291 16.507 1.00 86.75 212 VAL A O 1
ATOM 1668 N N . LEU A 1 213 ? 16.196 10.511 18.328 1.00 90.31 213 LEU A N 1
ATOM 1669 C CA . LEU A 1 213 ? 14.971 9.801 18.687 1.00 90.31 213 LEU A CA 1
ATOM 1670 C C . LEU A 1 213 ? 13.708 10.386 18.032 1.00 90.31 213 LEU A C 1
ATOM 1672 O O . LEU A 1 213 ? 12.619 9.871 18.278 1.00 90.31 213 LEU A O 1
ATOM 1676 N N . ASP A 1 214 ? 13.805 11.413 17.183 1.00 90.75 214 ASP A N 1
ATOM 1677 C CA . ASP A 1 214 ? 12.629 11.989 16.512 1.00 90.75 214 ASP A CA 1
ATOM 1678 C C . ASP A 1 214 ? 11.868 10.972 15.647 1.00 90.75 214 ASP A C 1
ATOM 1680 O O . ASP A 1 214 ? 10.645 10.893 15.794 1.00 90.75 214 ASP A O 1
ATOM 1684 N N . PRO A 1 215 ? 12.529 10.096 14.861 1.00 89.12 215 PRO A N 1
ATOM 1685 C CA . PRO A 1 215 ? 11.837 9.001 14.183 1.00 89.12 215 PRO A CA 1
ATOM 1686 C C . PRO A 1 215 ? 11.116 8.055 15.155 1.00 89.12 215 PRO A C 1
ATOM 1688 O O . PRO A 1 215 ? 10.038 7.557 14.846 1.00 89.12 215 PRO A O 1
ATOM 1691 N N . VAL A 1 216 ? 11.673 7.824 16.353 1.00 93.12 216 VAL A N 1
ATOM 1692 C CA . VAL A 1 216 ? 11.050 6.981 17.391 1.00 93.12 216 VAL A CA 1
ATOM 1693 C C . VAL A 1 216 ? 9.790 7.649 17.956 1.00 93.12 216 VAL A C 1
ATOM 1695 O O . VAL A 1 216 ? 8.773 6.979 18.154 1.00 93.12 216 VAL A O 1
ATOM 1698 N N . ARG A 1 217 ? 9.830 8.967 18.192 1.00 94.31 217 ARG A N 1
ATOM 1699 C CA . ARG A 1 217 ? 8.654 9.751 18.605 1.00 94.31 217 ARG A CA 1
ATOM 1700 C C . ARG A 1 217 ? 7.569 9.711 17.527 1.00 94.31 217 ARG A C 1
ATOM 1702 O O . ARG A 1 217 ? 6.412 9.439 17.839 1.00 94.31 217 ARG A O 1
ATOM 1709 N N . GLU A 1 218 ? 7.950 9.885 16.264 1.00 92.38 218 GLU A N 1
ATOM 1710 C CA . GLU A 1 218 ? 7.023 9.874 15.131 1.00 92.38 218 GLU A CA 1
ATOM 1711 C C . GLU A 1 218 ? 6.283 8.536 15.001 1.00 92.38 218 GLU A C 1
ATOM 1713 O O . GLU A 1 218 ? 5.051 8.520 14.978 1.00 92.38 218 GLU A O 1
ATOM 1718 N N . ILE A 1 219 ? 6.996 7.403 15.020 1.00 93.94 219 ILE A N 1
ATOM 1719 C CA . ILE A 1 219 ? 6.345 6.087 14.907 1.00 93.94 219 ILE A CA 1
ATOM 1720 C C . ILE A 1 219 ? 5.453 5.767 16.123 1.00 93.94 219 ILE A C 1
ATOM 1722 O O . ILE A 1 219 ? 4.425 5.101 15.975 1.00 93.94 219 ILE A O 1
ATOM 1726 N N . LEU A 1 220 ? 5.800 6.251 17.325 1.00 96.19 220 LEU A N 1
ATOM 1727 C CA . LEU A 1 220 ? 4.928 6.142 18.500 1.00 96.19 220 LEU A CA 1
ATOM 1728 C C . LEU A 1 220 ? 3.672 6.999 18.344 1.00 96.19 220 LEU A C 1
ATOM 1730 O O . LEU A 1 220 ? 2.579 6.531 18.660 1.00 96.19 220 LEU A O 1
ATOM 1734 N N . SER A 1 221 ? 3.809 8.224 17.833 1.00 95.88 221 SER A N 1
ATOM 1735 C CA . SER A 1 221 ? 2.672 9.093 17.530 1.00 95.88 221 SER A CA 1
ATOM 1736 C C . SER A 1 221 ? 1.717 8.433 16.533 1.00 95.88 221 SER A C 1
ATOM 1738 O O . SER A 1 221 ? 0.510 8.401 16.776 1.00 95.88 221 SER A O 1
ATOM 1740 N N . ASP A 1 222 ? 2.243 7.804 15.478 1.00 93.88 222 ASP A N 1
ATOM 1741 C CA . ASP A 1 222 ? 1.446 7.037 14.515 1.00 93.88 222 ASP A CA 1
ATOM 1742 C C . ASP A 1 222 ? 0.718 5.850 15.169 1.00 93.88 222 ASP A C 1
ATOM 1744 O O . ASP A 1 222 ? -0.465 5.628 14.894 1.00 93.88 222 ASP A O 1
ATOM 1748 N N . LEU A 1 223 ? 1.385 5.104 16.061 1.00 96.81 223 LEU A N 1
ATOM 1749 C CA . LEU A 1 223 ? 0.777 4.003 16.819 1.00 96.81 223 LEU A CA 1
ATOM 1750 C C . LEU A 1 223 ? -0.366 4.482 17.715 1.00 96.81 223 LEU A C 1
ATOM 1752 O O . LEU A 1 223 ? -1.450 3.893 17.701 1.00 96.81 223 LEU A O 1
ATOM 1756 N N . TYR A 1 224 ? -0.158 5.552 18.477 1.00 97.00 224 TYR A N 1
ATOM 1757 C CA . TYR A 1 224 ? -1.215 6.126 19.305 1.00 97.00 224 TYR A CA 1
ATOM 1758 C C . TYR A 1 224 ? -2.361 6.678 18.457 1.00 97.00 224 TYR A C 1
ATOM 1760 O O . TYR A 1 224 ? -3.524 6.424 18.763 1.00 97.00 224 TYR A O 1
ATOM 1768 N N . GLY A 1 225 ? -2.046 7.371 17.362 1.00 94.25 225 GLY A N 1
ATOM 1769 C CA . GLY A 1 225 ? -3.030 7.938 16.447 1.00 94.25 225 GLY A CA 1
ATOM 1770 C C . GLY A 1 225 ? -3.947 6.869 15.858 1.00 94.25 225 GLY A C 1
ATOM 1771 O O . GLY A 1 225 ? -5.164 6.959 16.016 1.00 94.25 225 GLY A O 1
ATOM 1772 N N . ARG A 1 226 ? -3.382 5.820 15.246 1.00 94.31 226 ARG A N 1
ATOM 1773 C CA . ARG A 1 226 ? -4.183 4.756 14.613 1.00 94.31 226 ARG A CA 1
ATOM 1774 C C . ARG A 1 226 ? -4.945 3.885 15.612 1.00 94.31 226 ARG A C 1
ATOM 1776 O O . ARG A 1 226 ? -5.961 3.311 15.254 1.00 94.31 226 ARG A O 1
ATOM 1783 N N . THR A 1 227 ? -4.487 3.789 16.864 1.00 94.12 227 THR A N 1
ATOM 1784 C CA . THR A 1 227 ? -5.193 3.038 17.922 1.00 94.12 227 THR A CA 1
ATOM 1785 C C . THR A 1 227 ? -6.240 3.871 18.666 1.00 94.12 227 THR A C 1
ATOM 1787 O O . THR A 1 227 ? -6.834 3.382 19.627 1.00 94.12 227 THR A O 1
ATOM 1790 N N . GLY A 1 228 ? -6.502 5.105 18.219 1.00 93.00 228 GLY A N 1
ATOM 1791 C CA . GLY A 1 228 ? -7.549 5.958 18.779 1.00 93.00 228 GLY A CA 1
ATOM 1792 C C . GLY A 1 228 ? -7.154 6.670 20.075 1.00 93.00 228 GLY A C 1
ATOM 1793 O O . GLY A 1 228 ? -8.027 6.983 20.877 1.00 93.00 228 GLY A O 1
ATOM 1794 N N . GLN A 1 229 ? -5.858 6.928 20.290 1.00 95.00 229 GLN A N 1
ATOM 1795 C CA . GLN A 1 229 ? -5.308 7.620 21.466 1.00 95.00 229 GLN A CA 1
ATOM 1796 C C . GLN A 1 229 ? -4.675 8.977 21.085 1.00 95.00 229 GLN A C 1
ATOM 1798 O O . GLN A 1 229 ? -3.470 9.176 21.274 1.00 95.00 229 GLN A O 1
ATOM 1803 N N . PRO A 1 230 ? -5.447 9.942 20.549 1.00 94.19 230 PRO A N 1
ATOM 1804 C CA . PRO A 1 230 ? -4.915 11.214 20.063 1.00 94.19 230 PRO A CA 1
ATOM 1805 C C . PRO A 1 230 ? -4.169 12.035 21.120 1.00 94.19 230 PRO A C 1
ATOM 1807 O O . PRO A 1 230 ? -3.185 12.687 20.779 1.00 94.19 230 PRO A O 1
ATOM 1810 N N . ARG A 1 231 ? -4.570 11.964 22.400 1.00 95.69 231 ARG A N 1
ATOM 1811 C CA . ARG A 1 231 ? -3.865 12.679 23.480 1.00 95.69 231 ARG A CA 1
ATOM 1812 C C . ARG A 1 231 ? -2.443 12.174 23.679 1.00 95.69 231 ARG A C 1
ATOM 1814 O O . ARG A 1 231 ? -1.533 12.977 23.819 1.00 95.69 231 ARG A O 1
ATOM 1821 N N . LYS A 1 232 ? -2.240 10.854 23.632 1.00 96.12 232 LYS A N 1
ATOM 1822 C CA . LYS A 1 232 ? -0.890 10.280 23.673 1.00 96.12 232 LYS A CA 1
ATOM 1823 C C . LYS A 1 232 ? -0.128 10.566 22.383 1.00 96.12 232 LYS A C 1
ATOM 1825 O O . LYS A 1 232 ? 1.062 10.843 22.424 1.00 96.12 232 LYS A O 1
ATOM 1830 N N . ALA A 1 233 ? -0.805 10.541 21.234 1.00 96.06 233 ALA A N 1
ATOM 1831 C CA . ALA A 1 233 ? -0.175 10.877 19.961 1.00 96.06 233 ALA A CA 1
ATOM 1832 C C . ALA A 1 233 ? 0.375 12.314 19.949 1.00 96.06 233 ALA A C 1
ATOM 1834 O O . ALA A 1 233 ? 1.468 12.528 19.425 1.00 96.06 233 ALA A O 1
ATOM 1835 N N . LEU A 1 234 ? -0.334 13.260 20.581 1.00 96.31 234 LEU A N 1
ATOM 1836 C CA . LEU A 1 234 ? 0.087 14.653 20.755 1.00 96.31 234 LEU A CA 1
ATOM 1837 C C . LEU A 1 234 ? 1.412 14.797 21.522 1.00 96.31 234 LEU A C 1
ATOM 1839 O O . LEU A 1 234 ? 2.191 15.701 21.234 1.00 96.31 234 LEU A O 1
ATOM 1843 N N . GLU A 1 235 ? 1.690 13.913 22.483 1.00 94.75 235 GLU A N 1
ATOM 1844 C CA . GLU A 1 235 ? 2.924 13.964 23.284 1.00 94.75 235 GLU A CA 1
ATOM 1845 C C . GLU A 1 235 ? 4.183 13.680 22.449 1.00 94.75 235 GLU A C 1
ATOM 1847 O O . GLU A 1 235 ? 5.271 14.135 22.803 1.00 94.75 235 GLU A O 1
ATOM 1852 N N . TYR A 1 236 ? 4.038 12.953 21.336 1.00 94.38 236 TYR A N 1
ATOM 1853 C CA . TYR A 1 236 ? 5.152 12.471 20.512 1.00 94.38 236 TYR A CA 1
ATOM 1854 C C . TYR A 1 236 ? 5.082 12.920 19.046 1.00 94.38 236 TYR A C 1
ATOM 1856 O O . TYR A 1 236 ? 5.956 12.568 18.255 1.00 94.38 236 TYR A O 1
ATOM 1864 N N . CYS A 1 237 ? 4.050 13.666 18.644 1.00 91.94 237 CYS A N 1
ATOM 1865 C CA . CYS A 1 237 ? 3.892 14.074 17.253 1.00 91.94 237 CYS A CA 1
ATOM 1866 C C . CYS A 1 237 ? 4.966 15.080 16.827 1.00 91.94 237 CYS A C 1
ATOM 1868 O O . CYS A 1 237 ? 5.408 15.929 17.606 1.00 91.94 237 CYS A O 1
ATOM 1870 N N . ASN A 1 238 ? 5.324 15.043 15.546 1.00 88.12 238 ASN A N 1
ATOM 1871 C CA . ASN A 1 238 ? 6.159 16.082 14.953 1.00 88.12 238 ASN A CA 1
ATOM 1872 C C . ASN A 1 238 ? 5.408 17.437 14.895 1.00 88.12 238 ASN A C 1
ATOM 1874 O O . ASN A 1 238 ? 4.171 17.474 14.938 1.00 88.12 238 ASN A O 1
ATOM 1878 N N . PRO A 1 239 ? 6.124 18.571 14.755 1.00 87.12 239 PRO A N 1
ATOM 1879 C CA . PRO A 1 239 ? 5.503 19.897 14.723 1.00 87.12 239 PRO A CA 1
ATOM 1880 C C . PRO A 1 239 ? 4.415 20.071 13.654 1.00 87.12 239 PRO A C 1
ATOM 1882 O O . PRO A 1 239 ? 3.431 20.762 13.901 1.00 87.12 239 PRO A O 1
ATOM 1885 N N . GLY A 1 240 ? 4.555 19.416 12.494 1.00 85.81 240 GLY A N 1
ATOM 1886 C CA . GLY A 1 240 ? 3.591 19.506 11.389 1.00 85.81 240 GLY A CA 1
ATOM 1887 C C . GLY A 1 240 ? 2.240 18.843 11.671 1.00 85.81 240 GLY A C 1
ATOM 1888 O O . GLY A 1 240 ? 1.295 19.012 10.905 1.00 85.81 240 GLY A O 1
ATOM 1889 N N . GLU A 1 241 ? 2.131 18.084 12.757 1.00 86.19 241 GLU A N 1
ATOM 1890 C CA . GLU A 1 241 ? 0.929 17.331 13.127 1.00 86.19 241 GLU A CA 1
ATOM 1891 C C . GLU A 1 241 ? 0.364 17.756 14.473 1.00 86.19 241 GLU A C 1
ATOM 1893 O O . GLU A 1 241 ? -0.716 17.310 14.868 1.00 86.19 241 GLU A O 1
ATOM 1898 N N . ARG A 1 242 ? 1.089 18.629 15.167 1.00 90.38 242 ARG A N 1
ATOM 1899 C CA . ARG A 1 242 ? 0.750 19.071 16.505 1.00 90.38 242 ARG A CA 1
ATOM 1900 C C . ARG A 1 242 ? -0.602 19.758 16.542 1.00 90.38 242 ARG A C 1
ATOM 1902 O O . ARG A 1 242 ? -1.446 19.348 17.324 1.00 90.38 242 ARG A O 1
ATOM 1909 N N . GLU A 1 243 ? -0.838 20.720 15.653 1.00 89.56 243 GLU A N 1
ATOM 1910 C CA . GLU A 1 243 ? -2.129 21.416 15.572 1.00 89.56 243 GLU A CA 1
ATOM 1911 C C . GLU A 1 243 ? -3.281 20.422 15.378 1.00 89.56 243 GLU A C 1
ATOM 1913 O O . GLU A 1 243 ? -4.290 20.483 16.079 1.00 89.56 243 GLU A O 1
ATOM 1918 N N . TYR A 1 244 ? -3.101 19.446 14.483 1.00 88.00 244 TYR A N 1
ATOM 1919 C CA . TYR A 1 244 ? -4.087 18.395 14.255 1.00 88.00 244 TYR A CA 1
ATOM 1920 C C . TYR A 1 244 ? -4.400 17.631 15.548 1.00 88.00 244 TYR A C 1
ATOM 1922 O O . TYR A 1 244 ? -5.568 17.537 15.932 1.00 88.00 244 TYR A O 1
ATOM 1930 N N . PHE A 1 245 ? -3.374 17.125 16.239 1.00 92.50 245 PHE A N 1
ATOM 1931 C CA . PHE A 1 245 ? -3.557 16.370 17.475 1.00 92.50 245 PHE A CA 1
ATOM 1932 C C . PHE A 1 245 ? -4.086 17.232 18.632 1.00 92.50 245 PHE A C 1
ATOM 1934 O O . PHE A 1 245 ? -4.896 16.738 19.414 1.00 92.50 245 PHE A O 1
ATOM 1941 N N . GLU A 1 246 ? -3.721 18.514 18.718 1.00 94.12 246 GLU A N 1
ATOM 1942 C CA . GLU A 1 246 ? -4.254 19.470 19.700 1.00 94.12 246 GLU A CA 1
ATOM 1943 C C . GLU A 1 246 ? -5.760 19.678 19.528 1.00 94.12 246 GLU A C 1
ATOM 1945 O O . GLU A 1 246 ? -6.491 19.725 20.519 1.00 94.12 246 GLU A O 1
ATOM 1950 N N . GLN A 1 247 ? -6.249 19.776 18.288 1.00 92.06 247 GLN A N 1
ATOM 1951 C CA . GLN A 1 247 ? -7.677 19.949 18.024 1.00 92.06 247 GLN A CA 1
ATOM 1952 C C . GLN A 1 247 ? -8.475 18.691 18.366 1.00 92.06 247 GLN A C 1
ATOM 1954 O O . GLN A 1 247 ? -9.471 18.777 19.085 1.00 92.06 247 GLN A O 1
ATOM 1959 N N . ILE A 1 248 ? -8.037 17.516 17.905 1.00 92.31 248 ILE A N 1
ATOM 1960 C CA . ILE A 1 248 ? -8.798 16.278 18.134 1.00 92.31 248 ILE A CA 1
ATOM 1961 C C . ILE A 1 248 ? -8.710 15.787 19.587 1.00 92.31 248 ILE A C 1
ATOM 1963 O O . ILE A 1 248 ? -9.648 15.165 20.074 1.00 92.31 248 ILE A O 1
ATOM 1967 N N . SER A 1 249 ? -7.641 16.125 20.318 1.00 95.12 249 SER A N 1
ATOM 1968 C CA . SER A 1 249 ? -7.467 15.766 21.738 1.00 95.12 249 SER A CA 1
ATOM 1969 C C . SER A 1 249 ? -8.470 16.440 22.681 1.00 95.12 249 SER A C 1
ATOM 1971 O O . SER A 1 249 ? -8.601 16.025 23.836 1.00 95.12 249 SER A O 1
ATOM 1973 N N . LYS A 1 250 ? -9.190 17.464 22.199 1.00 95.00 250 LYS A N 1
ATOM 1974 C CA . LYS A 1 250 ? -10.294 18.122 22.917 1.00 95.00 250 LYS A CA 1
ATOM 1975 C C . LYS A 1 250 ? -11.537 17.236 23.021 1.00 95.00 250 LYS A C 1
ATOM 1977 O O . LYS A 1 250 ? -12.416 17.519 23.831 1.00 95.00 250 LYS A O 1
ATOM 1982 N N . TYR A 1 251 ? -11.611 16.184 22.211 1.00 94.62 251 TYR A N 1
ATOM 1983 C CA . TYR A 1 251 ? -12.724 15.246 22.169 1.00 94.62 251 TYR A CA 1
ATOM 1984 C C . TYR A 1 251 ? -12.389 13.966 22.955 1.00 94.62 251 TYR A C 1
ATOM 1986 O O . TYR A 1 251 ? -11.216 13.669 23.221 1.00 94.62 251 TYR A O 1
ATOM 1994 N N . PRO A 1 252 ? -13.406 13.219 23.417 1.00 93.25 252 PRO A N 1
ATOM 1995 C CA . PRO A 1 252 ? -13.180 11.937 24.067 1.00 93.25 252 PRO A CA 1
ATOM 1996 C C . PRO A 1 252 ? -12.546 10.930 23.101 1.00 93.25 252 PRO A C 1
ATOM 1998 O O . PRO A 1 252 ? -12.871 10.904 21.917 1.00 93.25 252 PRO A O 1
ATOM 2001 N N . ASP A 1 253 ? -11.671 10.079 23.636 1.00 94.44 253 ASP A N 1
ATOM 2002 C CA . ASP A 1 253 ? -11.085 8.983 22.871 1.00 94.44 253 ASP A CA 1
ATOM 2003 C C . ASP A 1 253 ? -12.166 7.927 22.601 1.00 94.44 253 ASP A C 1
ATOM 2005 O O . ASP A 1 253 ? -13.080 7.723 23.417 1.00 94.44 253 ASP A O 1
ATOM 2009 N N . VAL A 1 254 ? -12.040 7.224 21.475 1.00 95.75 254 VAL A N 1
ATOM 2010 C CA . VAL A 1 254 ? -12.880 6.057 21.208 1.00 95.75 254 VAL A CA 1
ATOM 2011 C C . VAL A 1 254 ? -12.616 5.000 22.279 1.00 95.75 254 VAL A C 1
ATOM 2013 O O . VAL A 1 254 ? -11.476 4.753 22.672 1.00 95.75 254 VAL A O 1
ATOM 2016 N N . SER A 1 255 ? -13.672 4.363 22.776 1.00 95.44 255 SER A N 1
ATOM 2017 C CA . SER A 1 255 ? -13.538 3.302 23.776 1.00 95.44 255 SER A CA 1
ATOM 2018 C C . SER A 1 255 ? -14.455 2.130 23.476 1.00 95.44 255 SER A C 1
ATOM 2020 O O . SER A 1 255 ? -15.584 2.298 23.015 1.00 95.44 255 SER A O 1
ATOM 2022 N N . VAL A 1 256 ? -13.976 0.919 23.755 1.00 95.94 256 VAL A N 1
ATOM 2023 C CA . VAL A 1 256 ? -14.779 -0.299 23.639 1.00 95.94 256 VAL A CA 1
ATOM 2024 C C . VAL A 1 256 ? -15.425 -0.582 24.990 1.00 95.94 256 VAL A C 1
ATOM 2026 O O . VAL A 1 256 ? -14.747 -0.963 25.940 1.00 95.94 256 VAL A O 1
ATOM 2029 N N . THR A 1 257 ? -16.742 -0.407 25.074 1.00 96.00 257 THR A N 1
ATOM 2030 C CA . THR A 1 257 ? -17.507 -0.596 26.322 1.00 96.00 257 THR A CA 1
ATOM 2031 C C . THR A 1 257 ? -18.064 -2.003 26.474 1.00 96.00 257 THR A C 1
ATOM 2033 O O . THR A 1 257 ? -18.338 -2.447 27.587 1.00 96.00 257 THR A O 1
ATOM 2036 N N . ARG A 1 258 ? -18.202 -2.736 25.364 1.00 94.62 258 ARG A N 1
ATOM 2037 C CA . ARG A 1 258 ? -18.519 -4.165 25.369 1.00 94.62 258 ARG A CA 1
ATOM 2038 C C . ARG A 1 258 ? -17.766 -4.869 24.250 1.00 94.62 258 ARG A C 1
ATOM 2040 O O . ARG A 1 258 ? -17.893 -4.489 23.086 1.00 94.62 258 ARG A O 1
ATOM 2047 N N . ARG A 1 259 ? -17.020 -5.915 24.614 1.00 90.81 259 ARG A N 1
ATOM 2048 C CA . ARG A 1 259 ? -16.397 -6.863 23.683 1.00 90.81 259 ARG A CA 1
ATOM 2049 C C . ARG A 1 259 ? -17.255 -8.120 23.640 1.00 90.81 259 ARG A C 1
ATOM 2051 O O . ARG A 1 259 ? -17.256 -8.893 24.591 1.00 90.81 259 ARG A O 1
ATOM 2058 N N . GLY A 1 260 ? -18.018 -8.275 22.568 1.00 89.19 260 GLY A N 1
ATOM 2059 C CA . GLY A 1 260 ? -18.762 -9.491 22.271 1.00 89.19 260 GLY A CA 1
ATOM 2060 C C . GLY A 1 260 ? -18.556 -9.840 20.808 1.00 89.19 260 GLY A C 1
ATOM 2061 O O . GLY A 1 260 ? -18.570 -8.940 19.968 1.00 89.19 260 GLY A O 1
ATOM 2062 N N . CYS A 1 261 ? -18.352 -11.126 20.522 1.00 93.31 261 CYS A N 1
ATOM 2063 C CA . CYS A 1 261 ? -18.325 -11.605 19.148 1.00 93.31 261 CYS A CA 1
ATOM 2064 C C . CYS A 1 261 ? -19.677 -11.295 18.505 1.00 93.31 261 CYS A C 1
ATOM 2066 O O . CYS A 1 261 ? -20.729 -11.619 19.062 1.00 93.31 261 CYS A O 1
ATOM 2068 N N . ALA A 1 262 ? -19.647 -10.653 17.347 1.00 95.12 262 ALA A N 1
ATOM 2069 C CA . ALA A 1 262 ? -20.841 -10.355 16.584 1.00 95.12 262 ALA A CA 1
ATOM 2070 C C . ALA A 1 262 ? -20.745 -11.005 15.216 1.00 95.12 262 ALA A C 1
ATOM 2072 O O . ALA A 1 262 ? -19.711 -10.931 14.560 1.00 95.12 262 ALA A O 1
ATOM 2073 N N . ARG A 1 263 ? -21.853 -11.611 14.792 1.00 96.69 263 ARG A N 1
ATOM 2074 C CA . ARG A 1 263 ? -22.024 -12.222 13.480 1.00 96.69 263 ARG A CA 1
ATOM 2075 C C . ARG A 1 263 ? -23.232 -11.590 12.809 1.00 96.69 263 ARG A C 1
ATOM 2077 O O . ARG A 1 263 ? -24.331 -11.644 13.358 1.00 96.69 263 ARG A O 1
ATOM 2084 N N . VAL A 1 264 ? -23.028 -10.998 11.641 1.00 96.75 264 VAL A N 1
ATOM 2085 C CA . VAL A 1 264 ? -24.059 -10.273 10.890 1.00 96.75 264 VAL A CA 1
ATOM 2086 C C . VAL A 1 264 ? -24.055 -10.698 9.425 1.00 96.75 264 VAL A C 1
ATOM 2088 O O . VAL A 1 264 ? -23.031 -11.119 8.888 1.00 96.75 264 VAL A O 1
ATOM 2091 N N . GLN A 1 265 ? -25.212 -10.607 8.774 1.00 96.75 265 GLN A N 1
ATOM 2092 C CA . GLN A 1 265 ? -25.314 -10.807 7.331 1.00 96.75 265 GLN A CA 1
ATOM 2093 C C . GLN A 1 265 ? -24.901 -9.512 6.629 1.00 96.75 265 GLN A C 1
ATOM 2095 O O . GLN A 1 265 ? -25.580 -8.501 6.784 1.00 96.75 265 GLN A O 1
ATOM 2100 N N . ALA A 1 266 ? -23.808 -9.541 5.870 1.00 93.06 266 ALA A N 1
ATOM 2101 C CA . ALA A 1 266 ? -23.353 -8.422 5.056 1.00 93.06 266 ALA A CA 1
ATOM 2102 C C . ALA A 1 266 ? -24.451 -7.956 4.096 1.00 93.06 266 ALA A C 1
ATOM 2104 O O . ALA A 1 266 ? -25.206 -8.773 3.552 1.00 93.06 266 ALA A O 1
ATOM 2105 N N . LEU A 1 267 ? -24.497 -6.648 3.842 1.00 90.88 267 LEU A N 1
ATOM 2106 C CA . LEU A 1 267 ? -25.268 -6.142 2.713 1.00 90.88 267 LEU A CA 1
ATOM 2107 C C . LEU A 1 267 ? -24.469 -6.326 1.425 1.00 90.88 267 LEU A C 1
ATOM 2109 O O . LEU A 1 267 ? -23.239 -6.376 1.424 1.00 90.88 267 LEU A O 1
ATOM 2113 N N . ARG A 1 268 ? -25.183 -6.436 0.307 1.00 83.06 268 ARG A N 1
ATOM 2114 C CA . ARG A 1 268 ? -24.551 -6.567 -1.001 1.00 83.06 268 ARG A CA 1
ATOM 2115 C C . ARG A 1 268 ? -23.964 -5.218 -1.420 1.00 83.06 268 ARG A C 1
ATOM 2117 O O . ARG A 1 268 ? -24.724 -4.307 -1.734 1.00 83.06 268 ARG A O 1
ATOM 2124 N N . GLY A 1 269 ? -22.640 -5.111 -1.423 1.00 82.19 269 GLY A N 1
ATOM 2125 C CA . GLY A 1 269 ? -21.923 -4.005 -2.055 1.00 82.19 269 GLY A CA 1
ATOM 2126 C C . GLY A 1 269 ? -21.826 -4.170 -3.573 1.00 82.19 269 GLY A C 1
ATOM 2127 O O . GLY A 1 269 ? -22.043 -5.264 -4.108 1.00 82.19 269 GLY A O 1
ATOM 2128 N N . HIS A 1 270 ? -21.494 -3.082 -4.265 1.00 83.50 270 HIS A N 1
ATOM 2129 C CA . HIS A 1 270 ? -21.059 -3.145 -5.660 1.00 83.50 270 HIS A CA 1
ATOM 2130 C C . HIS A 1 270 ? -19.685 -3.823 -5.744 1.00 83.50 270 HIS A C 1
ATOM 2132 O O . HIS A 1 270 ? -18.883 -3.695 -4.826 1.00 83.50 270 HIS A O 1
ATOM 2138 N N . ASP A 1 271 ? -19.452 -4.605 -6.802 1.00 84.88 271 ASP A N 1
ATOM 2139 C CA . ASP A 1 271 ? -18.156 -5.227 -7.126 1.00 84.88 271 ASP A CA 1
ATOM 2140 C C . ASP A 1 271 ? -17.470 -5.983 -5.971 1.00 84.88 271 ASP A C 1
ATOM 2142 O O . ASP A 1 271 ? -16.251 -6.060 -5.870 1.00 84.88 271 ASP A O 1
ATOM 2146 N N . GLY A 1 272 ? -18.274 -6.585 -5.088 1.00 86.62 272 GLY A N 1
ATOM 2147 C CA . GLY A 1 272 ? -17.777 -7.381 -3.964 1.00 86.62 272 GLY A CA 1
ATOM 2148 C C . GLY A 1 272 ? -17.373 -6.576 -2.727 1.00 86.62 272 GLY A C 1
ATOM 2149 O O . GLY A 1 272 ? -16.878 -7.191 -1.779 1.00 86.62 272 GLY A O 1
ATOM 2150 N N . ALA A 1 273 ? -17.620 -5.260 -2.705 1.00 91.88 273 ALA A N 1
ATOM 2151 C CA . ALA A 1 273 ? -17.374 -4.398 -1.552 1.00 91.88 273 ALA A CA 1
ATOM 2152 C C . ALA A 1 273 ? -18.029 -4.944 -0.273 1.00 91.88 273 ALA A C 1
ATOM 2154 O O . ALA A 1 273 ? -19.168 -5.437 -0.275 1.00 91.88 273 ALA A O 1
ATOM 2155 N N . LEU A 1 274 ? -17.294 -4.850 0.836 1.00 94.56 274 LEU A N 1
ATOM 2156 C CA . LEU A 1 274 ? -17.679 -5.438 2.112 1.00 94.56 274 LEU A CA 1
ATOM 2157 C C . LEU A 1 274 ? -18.521 -4.454 2.929 1.00 94.56 274 LEU A C 1
ATOM 2159 O O . LEU A 1 274 ? -17.989 -3.623 3.660 1.00 94.56 274 LEU A O 1
ATOM 2163 N N . ILE A 1 275 ? -19.847 -4.564 2.832 1.00 96.69 275 ILE A N 1
ATOM 2164 C CA . ILE A 1 275 ? -20.767 -3.662 3.536 1.00 96.69 275 ILE A CA 1
ATOM 2165 C C . ILE A 1 275 ? -21.196 -4.268 4.875 1.00 96.69 275 ILE A C 1
ATOM 2167 O O . ILE A 1 275 ? -21.957 -5.240 4.922 1.00 96.69 275 ILE A O 1
ATOM 2171 N N . LEU A 1 276 ? -20.735 -3.658 5.966 1.00 97.56 276 LEU A N 1
ATOM 2172 C CA . LEU A 1 276 ? -20.992 -4.037 7.351 1.00 97.56 276 LEU A CA 1
ATOM 2173 C C . LEU A 1 276 ? -22.276 -3.370 7.880 1.00 97.56 276 LEU A C 1
ATOM 2175 O O . LEU A 1 276 ? -22.285 -2.154 8.095 1.00 97.56 276 LEU A O 1
ATOM 2179 N N . PRO A 1 277 ? -23.348 -4.137 8.157 1.00 97.62 277 PRO A N 1
ATOM 2180 C CA . PRO A 1 277 ? -24.492 -3.623 8.895 1.00 97.62 277 PRO A CA 1
ATOM 2181 C C . PRO A 1 277 ? -24.108 -3.336 10.345 1.00 97.62 277 PRO A C 1
ATOM 2183 O O . PRO A 1 277 ? -23.463 -4.151 11.013 1.00 97.62 277 PRO A O 1
ATOM 2186 N N . LEU A 1 278 ? -24.544 -2.184 10.842 1.00 97.88 278 LEU A N 1
ATOM 2187 C CA . LEU A 1 278 ? -24.254 -1.713 12.189 1.00 97.88 278 LEU A CA 1
ATOM 2188 C C . LEU A 1 278 ? -25.330 -0.738 12.677 1.00 97.88 278 LEU A C 1
ATOM 2190 O O . LEU A 1 278 ? -26.210 -0.320 11.928 1.00 97.88 278 LEU A O 1
ATOM 2194 N N . VAL A 1 279 ? -25.240 -0.345 13.942 1.00 98.50 279 VAL A N 1
ATOM 2195 C CA . VAL A 1 279 ? -26.066 0.715 14.528 1.00 98.50 279 VAL A CA 1
ATOM 2196 C C . VAL A 1 279 ? -25.159 1.879 14.904 1.00 98.50 279 VAL A C 1
ATOM 2198 O O . VAL A 1 279 ? -24.236 1.713 15.703 1.00 98.50 279 VAL A O 1
ATOM 2201 N N . ALA A 1 280 ? -25.426 3.055 14.342 1.00 98.56 280 ALA A N 1
ATOM 2202 C CA . ALA A 1 280 ? -24.711 4.297 14.619 1.00 98.56 280 ALA A CA 1
ATOM 2203 C C . ALA A 1 280 ? -25.673 5.309 15.244 1.00 98.56 280 ALA A C 1
ATOM 2205 O O . ALA A 1 280 ? -26.764 5.534 14.726 1.00 98.56 280 ALA A O 1
ATOM 2206 N N . ALA A 1 281 ? -25.295 5.905 16.378 1.00 97.94 281 ALA A N 1
ATOM 2207 C CA . ALA A 1 281 ? -26.136 6.851 17.119 1.00 97.94 281 ALA A CA 1
ATOM 2208 C C . ALA A 1 281 ? -27.583 6.340 17.344 1.00 97.94 281 ALA A C 1
ATOM 2210 O O . ALA A 1 281 ? -28.549 7.096 17.256 1.00 97.94 281 ALA A O 1
ATOM 2211 N N . GLY A 1 282 ? -27.732 5.034 17.602 1.00 97.69 282 GLY A N 1
ATOM 2212 C CA . GLY A 1 282 ? -29.028 4.380 17.818 1.00 97.69 282 GLY A CA 1
ATOM 2213 C C . GLY A 1 282 ? -29.875 4.140 16.560 1.00 97.69 282 GLY A C 1
ATOM 2214 O O . GLY A 1 282 ? -31.031 3.749 16.694 1.00 97.69 282 GLY A O 1
ATOM 2215 N N . LYS A 1 283 ? -29.338 4.367 15.356 1.00 98.56 283 LYS A N 1
ATOM 2216 C CA . LYS A 1 283 ? -30.030 4.135 14.081 1.00 98.56 283 LYS A CA 1
ATOM 2217 C C . LYS A 1 283 ? -29.314 3.069 13.266 1.00 98.56 283 LYS A C 1
ATOM 2219 O O . LYS A 1 283 ? -28.085 3.061 13.210 1.00 98.56 283 LYS A O 1
ATOM 2224 N N . ASP A 1 284 ? -30.087 2.224 12.592 1.00 98.19 284 ASP A N 1
ATOM 2225 C CA . ASP A 1 284 ? -29.539 1.260 11.640 1.00 98.19 284 ASP A CA 1
ATOM 2226 C C . ASP A 1 284 ? -28.783 1.994 10.528 1.00 98.19 284 ASP A C 1
ATOM 2228 O O . ASP A 1 284 ? -29.230 3.038 10.023 1.00 98.19 284 ASP A O 1
ATOM 2232 N N . ALA A 1 285 ? -27.619 1.458 10.181 1.00 97.81 285 ALA A N 1
ATOM 2233 C CA . ALA A 1 285 ? -26.747 1.937 9.125 1.00 97.81 285 ALA A CA 1
ATOM 2234 C C . ALA A 1 285 ? -25.960 0.766 8.520 1.00 97.81 285 ALA A C 1
ATOM 2236 O O . ALA A 1 285 ? -25.972 -0.360 9.024 1.00 97.81 285 ALA A O 1
ATOM 2237 N N . ALA A 1 286 ? -25.276 1.034 7.416 1.00 96.88 286 ALA A N 1
ATOM 2238 C CA . ALA A 1 286 ? -24.428 0.055 6.765 1.00 96.88 286 ALA A CA 1
ATOM 2239 C C . ALA A 1 286 ? -23.263 0.773 6.097 1.00 96.88 286 ALA A C 1
ATOM 2241 O O . ALA A 1 286 ? -23.485 1.632 5.241 1.00 96.88 286 ALA A O 1
ATOM 2242 N N . TYR A 1 287 ? -22.049 0.447 6.527 1.00 97.81 287 TYR A N 1
ATOM 2243 C CA . TYR A 1 287 ? -20.828 1.121 6.096 1.00 97.81 287 TYR A CA 1
ATOM 2244 C C . TYR A 1 287 ? -19.881 0.124 5.452 1.00 97.81 287 TYR A C 1
ATOM 2246 O O . TYR A 1 287 ? -19.831 -1.040 5.844 1.00 97.81 287 TYR A O 1
ATOM 2254 N N . GLU A 1 288 ? -19.142 0.582 4.459 1.00 97.31 288 GLU A N 1
ATOM 2255 C CA . GLU A 1 288 ? -18.105 -0.218 3.825 1.00 97.31 288 GLU A CA 1
ATOM 2256 C C . GLU A 1 288 ? -16.906 -0.377 4.764 1.00 97.31 288 GLU A C 1
ATOM 2258 O O . GLU A 1 288 ? -16.552 0.534 5.512 1.00 97.31 288 GLU A O 1
ATOM 2263 N N . VAL A 1 289 ? -16.310 -1.563 4.766 1.00 97.38 289 VAL A N 1
ATOM 2264 C CA . VAL A 1 289 ? -15.065 -1.844 5.479 1.00 97.38 289 VAL A CA 1
ATOM 2265 C C . VAL A 1 289 ? -13.901 -1.480 4.572 1.00 97.38 289 VAL A C 1
ATOM 2267 O O . VAL A 1 289 ? -13.758 -2.070 3.507 1.00 97.38 289 VAL A O 1
ATOM 2270 N N . ASP A 1 290 ? -13.065 -0.545 5.018 1.00 95.81 290 ASP A N 1
ATOM 2271 C CA . ASP A 1 290 ? -11.998 0.021 4.197 1.00 95.81 290 ASP A CA 1
ATOM 2272 C C . ASP A 1 290 ? -10.672 0.062 4.975 1.00 95.81 290 ASP A C 1
ATOM 2274 O O . ASP A 1 290 ? -10.410 0.944 5.795 1.00 95.81 290 ASP A O 1
ATOM 2278 N N . THR A 1 291 ? -9.806 -0.916 4.716 1.00 96.00 291 THR A N 1
ATOM 2279 C CA . THR A 1 291 ? -8.444 -0.969 5.274 1.00 96.00 291 THR A CA 1
ATOM 2280 C C . THR A 1 291 ? -7.459 -0.034 4.568 1.00 96.00 291 THR A C 1
ATOM 2282 O O . THR A 1 291 ? -6.391 0.229 5.126 1.00 96.00 291 THR A O 1
ATOM 2285 N N . GLY A 1 292 ? -7.798 0.475 3.379 1.00 91.81 292 GLY A N 1
ATOM 2286 C CA . GLY A 1 292 ? -7.046 1.512 2.672 1.00 91.81 292 GLY A CA 1
ATOM 2287 C C . GLY A 1 292 ? -7.236 2.895 3.291 1.00 91.81 292 GLY A C 1
ATOM 2288 O O . GLY A 1 292 ? -6.356 3.754 3.184 1.00 91.81 292 GLY A O 1
ATOM 2289 N N . SER A 1 293 ? -8.328 3.112 4.027 1.00 91.88 293 SER A N 1
ATOM 2290 C CA . SER A 1 293 ? -8.544 4.340 4.783 1.00 91.88 293 SER A CA 1
ATOM 2291 C C . SER A 1 293 ? -7.989 4.266 6.207 1.00 91.88 293 SER A C 1
ATOM 2293 O O . SER A 1 293 ? -8.397 3.470 7.052 1.00 91.88 293 SER A O 1
ATOM 2295 N N . ASN A 1 294 ? -7.106 5.209 6.539 1.00 89.50 294 ASN A N 1
ATOM 2296 C CA . ASN A 1 294 ? -6.591 5.379 7.898 1.00 89.50 294 ASN A CA 1
ATOM 2297 C C . ASN A 1 294 ? -7.577 6.062 8.867 1.00 89.50 294 ASN A C 1
ATOM 2299 O O . ASN A 1 294 ? -7.219 6.310 10.018 1.00 89.50 294 ASN A O 1
ATOM 2303 N N . MET A 1 295 ? -8.769 6.432 8.396 1.00 91.75 295 MET A N 1
ATOM 2304 C CA . MET A 1 295 ? -9.790 7.129 9.175 1.00 91.75 295 MET A CA 1
ATOM 2305 C C . MET A 1 295 ? -11.196 6.751 8.714 1.00 91.75 295 MET A C 1
ATOM 2307 O O . MET A 1 295 ? -11.425 6.518 7.527 1.00 91.75 295 MET A O 1
ATOM 2311 N N . SER A 1 296 ? -12.152 6.743 9.630 1.00 96.50 296 SER A N 1
ATOM 2312 C CA . SER A 1 296 ? -13.545 6.454 9.291 1.00 96.50 296 SER A CA 1
ATOM 2313 C C . SER A 1 296 ? -14.250 7.687 8.722 1.00 96.50 296 SER A C 1
ATOM 2315 O O . SER A 1 296 ? -14.046 8.807 9.204 1.00 96.50 296 SER A O 1
ATOM 2317 N N . LEU A 1 297 ? -15.070 7.493 7.684 1.00 97.06 297 LEU A N 1
ATOM 2318 C CA . LEU A 1 297 ? -15.727 8.568 6.931 1.00 97.06 297 LEU A CA 1
ATOM 2319 C C . LEU A 1 297 ? -17.252 8.423 6.951 1.00 97.06 297 LEU A C 1
ATOM 2321 O O . LEU A 1 297 ? -17.771 7.310 6.945 1.00 97.06 297 LEU A O 1
ATOM 2325 N N . LEU A 1 298 ? -17.973 9.542 6.920 1.00 98.00 298 LEU A N 1
ATOM 2326 C CA . LEU A 1 298 ? -19.410 9.586 6.627 1.00 98.00 298 LEU A CA 1
ATOM 2327 C C . LEU A 1 298 ? -19.669 10.654 5.578 1.00 98.00 298 LEU A C 1
ATOM 2329 O O . LEU A 1 298 ? -19.054 11.721 5.601 1.00 98.00 298 LEU A O 1
ATOM 2333 N N . ARG A 1 299 ? -20.658 10.426 4.723 1.00 97.06 299 ARG A N 1
ATOM 2334 C CA . ARG A 1 299 ? -21.162 11.512 3.888 1.00 97.06 299 ARG A CA 1
ATOM 2335 C C . ARG A 1 299 ? -22.021 12.478 4.699 1.00 97.06 299 ARG A C 1
ATOM 2337 O O . ARG A 1 299 ? -22.630 12.107 5.710 1.00 97.06 299 ARG A O 1
ATOM 2344 N N . LEU A 1 300 ? -22.114 13.718 4.240 1.00 97.62 300 LEU A N 1
ATOM 2345 C CA . LEU A 1 300 ? -22.847 14.782 4.919 1.00 97.62 300 LEU A CA 1
ATOM 2346 C C . LEU A 1 300 ? -24.329 14.442 5.141 1.00 97.62 300 LEU A C 1
ATOM 2348 O O . LEU A 1 300 ? -24.861 14.711 6.224 1.00 97.62 300 LEU A O 1
ATOM 2352 N N . SER A 1 301 ? -25.011 13.836 4.165 1.00 98.12 301 SER A N 1
ATOM 2353 C CA . SER A 1 301 ? -26.406 13.402 4.344 1.00 98.12 301 SER A CA 1
ATOM 2354 C C . SER A 1 301 ? -26.565 12.331 5.419 1.00 98.12 301 SER A C 1
ATOM 2356 O O . SER A 1 301 ? -27.559 12.354 6.146 1.00 98.12 301 SER A O 1
ATOM 2358 N N . GLU A 1 302 ? -25.586 11.441 5.575 1.00 98.56 302 GLU A N 1
ATOM 2359 C CA . GLU A 1 302 ? -25.620 10.402 6.600 1.00 98.56 302 GLU A CA 1
ATOM 2360 C C . GLU A 1 302 ? -25.394 10.996 7.991 1.00 98.56 302 GLU A C 1
ATOM 2362 O O . GLU A 1 302 ? -26.166 10.728 8.912 1.00 98.56 302 GLU A O 1
ATOM 2367 N N . ALA A 1 303 ? -24.434 11.912 8.133 1.00 98.44 303 ALA A N 1
ATOM 2368 C CA . ALA A 1 303 ? -24.236 12.651 9.378 1.00 98.44 303 ALA A CA 1
ATOM 2369 C C . ALA A 1 303 ? -25.508 13.404 9.813 1.00 98.44 303 ALA A C 1
ATOM 2371 O O . ALA A 1 303 ? -25.906 13.349 10.981 1.00 98.44 303 ALA A O 1
ATOM 2372 N N . ARG A 1 304 ? -26.202 14.047 8.861 1.00 98.31 304 ARG A N 1
ATOM 2373 C CA . ARG A 1 304 ? -27.496 14.711 9.098 1.00 98.31 304 ARG A CA 1
ATOM 2374 C C . ARG A 1 304 ? -28.590 13.719 9.481 1.00 98.31 304 ARG A C 1
ATOM 2376 O O . ARG A 1 304 ? -29.321 13.977 10.437 1.00 98.31 304 ARG A O 1
ATOM 2383 N N . ARG A 1 305 ? -28.692 12.578 8.789 1.00 98.44 305 ARG A N 1
ATOM 2384 C CA . ARG A 1 305 ? -29.659 11.512 9.106 1.00 98.44 305 ARG A CA 1
ATOM 2385 C C . ARG A 1 305 ? -29.469 11.008 10.531 1.00 98.44 305 ARG A C 1
ATOM 2387 O O . ARG A 1 305 ? -30.452 10.774 11.234 1.00 98.44 305 ARG A O 1
ATOM 2394 N N . LEU A 1 306 ? -28.225 10.870 10.975 1.00 98.56 306 LEU A N 1
ATOM 2395 C CA . LEU A 1 306 ? -27.864 10.437 12.322 1.00 98.56 306 LEU A CA 1
ATOM 2396 C C . LEU A 1 306 ? -28.041 11.531 13.387 1.00 98.56 306 LEU A C 1
ATOM 2398 O O . LEU A 1 306 ? -28.093 11.210 14.570 1.00 98.56 306 LEU A O 1
ATOM 2402 N N . GLY A 1 307 ? -28.215 12.795 12.988 1.00 98.19 307 GLY A N 1
ATOM 2403 C CA . GLY A 1 307 ? -28.332 13.928 13.909 1.00 98.19 307 GLY A CA 1
ATOM 2404 C C . GLY A 1 307 ? -26.999 14.313 14.552 1.00 98.19 307 GLY A C 1
ATOM 2405 O O . GLY A 1 307 ? -26.980 14.780 15.689 1.00 98.19 307 GLY A O 1
ATOM 2406 N N . LEU A 1 308 ? -25.884 14.077 13.855 1.00 98.31 308 LEU A N 1
ATOM 2407 C CA . LEU A 1 308 ? -24.548 14.379 14.360 1.00 98.31 308 LEU A CA 1
ATOM 2408 C C . LEU A 1 308 ? -24.239 15.873 14.253 1.00 98.31 308 LEU A C 1
ATOM 2410 O O . LEU A 1 308 ? -24.643 16.555 13.308 1.00 98.31 308 LEU A O 1
ATOM 2414 N N . LYS A 1 309 ? -23.459 16.362 15.214 1.00 96.81 309 LYS A N 1
ATOM 2415 C CA . LYS A 1 309 ? -22.896 17.709 15.196 1.00 96.81 309 LYS A CA 1
ATOM 2416 C C . LYS A 1 309 ? -21.586 17.707 14.408 1.00 96.81 309 LYS A C 1
ATOM 2418 O O . LYS A 1 309 ? -20.712 16.887 14.679 1.00 96.81 309 LYS A O 1
ATOM 2423 N N . LEU A 1 310 ? -21.457 18.646 13.470 1.00 96.81 310 LEU A N 1
ATOM 2424 C CA . LEU A 1 310 ? -20.173 18.963 12.846 1.00 96.81 310 LEU A CA 1
ATOM 2425 C C . LEU A 1 310 ? -19.365 19.819 13.815 1.00 96.81 310 LEU A C 1
ATOM 2427 O O . LEU A 1 310 ? -19.800 20.895 14.232 1.00 96.81 310 LEU A O 1
ATOM 2431 N N . GLU A 1 311 ? -18.206 19.320 14.200 1.00 95.62 311 GLU A N 1
ATOM 2432 C CA . GLU A 1 311 ? -17.277 20.018 15.066 1.00 95.62 311 GLU A CA 1
ATOM 2433 C C . GLU A 1 311 ? -16.477 21.060 14.269 1.00 95.62 311 GLU A C 1
ATOM 2435 O O . GLU A 1 311 ? -16.215 20.862 13.080 1.00 95.62 311 GLU A O 1
ATOM 2440 N N . PRO A 1 312 ? -16.052 22.174 14.895 1.00 89.88 312 PRO A N 1
ATOM 2441 C CA . PRO A 1 312 ? -15.275 23.231 14.245 1.00 89.88 312 PRO A CA 1
ATOM 2442 C C . PRO A 1 312 ? -13.803 22.824 14.043 1.00 89.88 312 PRO A C 1
ATOM 2444 O O . PRO A 1 312 ? -12.892 23.629 14.217 1.00 89.88 312 PRO A O 1
ATOM 2447 N N . VAL A 1 313 ? -13.567 21.553 13.720 1.00 88.69 313 VAL A N 1
ATOM 2448 C CA . VAL A 1 313 ? -12.264 20.977 13.407 1.00 88.69 313 VAL A CA 1
ATOM 2449 C C . VAL A 1 313 ? -12.347 20.447 11.989 1.00 88.69 313 VAL A C 1
ATOM 2451 O O . VAL A 1 313 ? -13.112 19.521 11.708 1.00 88.69 313 VAL A O 1
ATOM 2454 N N . THR A 1 314 ? -11.555 21.042 11.105 1.00 88.81 314 THR A N 1
ATOM 2455 C CA . THR A 1 314 ? -11.427 20.597 9.722 1.00 88.81 314 THR A CA 1
ATOM 2456 C C . THR A 1 314 ? -10.083 19.935 9.490 1.00 88.81 314 THR A C 1
ATOM 2458 O O . THR A 1 314 ? -9.101 20.161 10.202 1.00 88.81 314 THR A O 1
ATOM 2461 N N . ARG A 1 315 ? -10.034 19.088 8.467 1.00 86.75 315 ARG A N 1
ATOM 2462 C CA . ARG A 1 315 ? -8.789 18.528 7.963 1.00 86.75 315 ARG A CA 1
ATOM 2463 C C . ARG A 1 315 ? -8.852 18.420 6.456 1.00 86.75 315 ARG A C 1
ATOM 2465 O O . ARG A 1 315 ? -9.851 17.970 5.903 1.00 86.75 315 ARG A O 1
ATOM 2472 N N . ARG A 1 316 ? -7.742 18.749 5.798 1.00 87.06 316 ARG A N 1
ATOM 2473 C CA . ARG A 1 316 ? -7.540 18.374 4.403 1.00 87.06 316 ARG A CA 1
ATOM 2474 C C . ARG A 1 316 ? -7.207 16.886 4.313 1.00 87.06 316 ARG A C 1
ATOM 2476 O O . ARG A 1 316 ? -6.180 16.435 4.823 1.00 87.06 316 ARG A O 1
ATOM 2483 N N . ILE A 1 317 ? -8.083 16.136 3.664 1.00 83.06 317 ILE A N 1
ATOM 2484 C CA . ILE A 1 317 ? -7.895 14.738 3.306 1.00 83.06 317 ILE A CA 1
ATOM 2485 C C . ILE A 1 317 ? -7.290 14.690 1.905 1.00 83.06 317 ILE A C 1
ATOM 2487 O O . ILE A 1 317 ? -7.867 15.248 0.981 1.00 83.06 317 ILE A O 1
ATOM 2491 N N . THR A 1 318 ? -6.148 14.020 1.747 1.00 78.94 318 THR A N 1
ATOM 2492 C CA . THR A 1 318 ? -5.566 13.689 0.436 1.00 78.94 318 THR A CA 1
ATOM 2493 C C . THR A 1 318 ? -5.903 12.239 0.091 1.00 78.94 318 THR A C 1
ATOM 2495 O O . THR A 1 318 ? -5.904 11.387 0.987 1.00 78.94 318 THR A O 1
ATOM 2498 N N . ASP A 1 319 ? -6.214 11.952 -1.169 1.00 73.31 319 ASP A N 1
ATOM 2499 C CA . ASP A 1 319 ? -6.557 10.608 -1.648 1.00 73.31 319 ASP A CA 1
ATOM 2500 C C . ASP A 1 319 ? -5.426 9.959 -2.475 1.00 73.31 319 ASP A C 1
ATOM 2502 O O . ASP A 1 319 ? -4.321 10.500 -2.596 1.00 73.31 319 ASP A O 1
ATOM 2506 N N . VAL A 1 320 ? -5.702 8.786 -3.055 1.00 69.75 320 VAL A N 1
ATOM 2507 C CA . VAL A 1 320 ? -4.761 8.025 -3.900 1.00 69.75 320 VAL A CA 1
ATOM 2508 C C . VAL A 1 320 ? -4.302 8.781 -5.154 1.00 69.75 320 VAL A C 1
ATOM 2510 O O . VAL A 1 320 ? -3.198 8.545 -5.639 1.00 69.75 320 VAL A O 1
ATOM 2513 N N . THR A 1 321 ? -5.088 9.744 -5.647 1.00 68.38 321 THR A N 1
ATOM 2514 C CA . THR A 1 321 ? -4.733 10.591 -6.800 1.00 68.38 321 THR A CA 1
ATOM 2515 C C . THR A 1 321 ? -3.796 11.742 -6.426 1.00 68.38 321 THR A C 1
ATOM 2517 O O . THR A 1 321 ? -3.258 12.412 -7.304 1.00 68.38 321 THR A O 1
ATOM 2520 N N . GLY A 1 322 ? -3.585 11.991 -5.129 1.00 69.81 322 GLY A N 1
ATOM 2521 C CA . GLY A 1 322 ? -2.819 13.132 -4.622 1.00 69.81 322 GLY A CA 1
ATOM 2522 C C . GLY A 1 322 ? -3.624 14.435 -4.537 1.00 69.81 322 GLY A C 1
ATOM 2523 O O . GLY A 1 322 ? -3.141 15.414 -3.961 1.00 69.81 322 GLY A O 1
ATOM 2524 N N . ALA A 1 323 ? -4.858 14.460 -5.049 1.00 74.50 323 ALA A N 1
ATOM 2525 C CA . ALA A 1 323 ? -5.794 15.552 -4.814 1.00 74.50 323 ALA A CA 1
ATOM 2526 C C . ALA A 1 323 ? -6.363 15.479 -3.387 1.00 74.50 323 ALA A C 1
ATOM 2528 O O . ALA A 1 323 ? -6.307 14.447 -2.718 1.00 74.50 323 ALA A O 1
ATOM 2529 N N . GLY A 1 324 ? -6.890 16.598 -2.885 1.00 82.75 324 GLY A N 1
ATOM 2530 C CA . GLY A 1 324 ? -7.454 16.625 -1.541 1.00 82.75 324 GLY A CA 1
ATOM 2531 C C . GLY A 1 324 ? -8.640 17.558 -1.381 1.00 82.75 324 GLY A C 1
ATOM 2532 O O . GLY A 1 324 ? -8.827 18.478 -2.174 1.00 82.75 324 GLY A O 1
ATOM 2533 N N . TYR A 1 325 ? -9.423 17.299 -0.342 1.00 85.88 325 TYR A N 1
ATOM 2534 C CA . TYR A 1 325 ? -10.667 17.983 0.003 1.00 85.88 325 TYR A CA 1
ATOM 2535 C C . TYR A 1 325 ? -10.736 18.209 1.513 1.00 85.88 325 TYR A C 1
ATOM 2537 O O . TYR A 1 325 ? -10.027 17.560 2.282 1.00 85.88 325 TYR A O 1
ATOM 2545 N N . GLU A 1 326 ? -11.561 19.156 1.942 1.00 90.62 326 GLU A N 1
ATOM 2546 C CA . GLU A 1 326 ? -11.804 19.377 3.365 1.00 90.62 326 GLU A CA 1
ATOM 2547 C C . GLU A 1 326 ? -12.834 18.388 3.909 1.00 90.62 326 GLU A C 1
ATOM 2549 O O . GLU A 1 326 ? -13.777 18.002 3.220 1.00 90.62 326 GLU A O 1
ATOM 2554 N N . ALA A 1 327 ? -12.642 17.992 5.162 1.00 93.25 327 ALA A N 1
ATOM 2555 C CA . ALA A 1 327 ? -13.580 17.187 5.921 1.00 93.25 327 ALA A CA 1
ATOM 2556 C C . ALA A 1 327 ? -13.748 17.752 7.331 1.00 93.25 327 ALA A C 1
ATOM 2558 O O . ALA A 1 327 ? -12.812 18.337 7.884 1.00 93.25 327 ALA A O 1
ATOM 2559 N N . TYR A 1 328 ? -14.923 17.539 7.917 1.00 95.56 328 TYR A N 1
ATOM 2560 C CA . TYR A 1 328 ? -15.279 18.013 9.257 1.00 95.56 328 TYR A CA 1
ATOM 2561 C C . TYR A 1 328 ? -15.302 16.858 10.244 1.00 95.56 328 TYR A C 1
ATOM 2563 O O . TYR A 1 328 ? -15.773 15.777 9.913 1.00 95.56 328 TYR A O 1
ATOM 2571 N N . LEU A 1 329 ? -14.853 17.066 11.473 1.00 96.25 329 LEU A N 1
ATOM 2572 C CA . LEU A 1 329 ? -14.990 16.040 12.502 1.00 96.25 329 LEU A CA 1
ATOM 2573 C C . LEU A 1 329 ? -16.450 15.933 12.979 1.00 96.25 329 LEU A C 1
ATOM 2575 O O . LEU A 1 329 ? -17.121 16.941 13.190 1.00 96.25 329 LEU A O 1
ATOM 2579 N N . ALA A 1 330 ? -16.924 14.714 13.218 1.00 97.31 330 ALA A N 1
ATOM 2580 C CA . ALA A 1 330 ? -18.118 14.438 14.008 1.00 97.31 330 ALA A CA 1
ATOM 2581 C C . ALA A 1 330 ? -17.859 13.259 14.953 1.00 97.31 330 ALA A C 1
ATOM 2583 O O . ALA A 1 330 ? -17.156 12.309 14.606 1.00 97.31 330 ALA A O 1
ATOM 2584 N N . ILE A 1 331 ? -18.457 13.307 16.145 1.00 97.69 331 ILE A N 1
ATOM 2585 C CA . ILE A 1 331 ? -18.378 12.218 17.122 1.00 97.69 331 ILE A CA 1
ATOM 2586 C C . ILE A 1 331 ? -19.695 11.450 17.111 1.00 97.69 331 ILE A C 1
ATOM 2588 O O . ILE A 1 331 ? -20.747 11.994 17.450 1.00 97.69 331 ILE A O 1
ATOM 2592 N N . VAL A 1 332 ? -19.633 10.172 16.746 1.00 98.25 332 VAL A N 1
ATOM 2593 C CA . VAL A 1 332 ? -20.744 9.229 16.870 1.00 98.25 332 VAL A CA 1
ATOM 2594 C C . VAL A 1 332 ? -20.774 8.727 18.319 1.00 98.25 332 VAL A C 1
ATOM 2596 O O . VAL A 1 332 ? -19.851 8.019 18.736 1.00 98.25 332 VAL A O 1
ATOM 2599 N N . PRO A 1 333 ? -21.814 9.053 19.115 1.00 98.00 333 PRO A N 1
ATOM 2600 C CA . PRO A 1 333 ? -21.812 8.746 20.548 1.00 98.00 333 PRO A CA 1
ATOM 2601 C C . PRO A 1 333 ? -21.749 7.246 20.840 1.00 98.00 333 PRO A C 1
ATOM 2603 O O . PRO A 1 333 ? -21.075 6.818 21.774 1.00 98.00 333 PRO A O 1
ATOM 2606 N N . THR A 1 334 ? -22.448 6.447 20.030 1.00 98.31 334 THR A N 1
ATOM 2607 C CA . THR A 1 334 ? -22.476 4.985 20.127 1.00 98.31 334 THR A CA 1
ATOM 2608 C C . THR A 1 334 ? -22.409 4.359 18.743 1.00 98.31 334 THR A C 1
ATOM 2610 O O . THR A 1 334 ? -23.137 4.764 17.835 1.00 98.31 334 THR A O 1
ATOM 2613 N N . LEU A 1 335 ? -21.544 3.361 18.596 1.00 98.31 335 LEU A N 1
ATOM 2614 C CA . LEU A 1 335 ? -21.440 2.523 17.406 1.00 98.31 335 LEU A CA 1
ATOM 2615 C C . LEU A 1 335 ? -21.471 1.063 17.855 1.00 98.31 335 LEU A C 1
ATOM 2617 O O . LEU A 1 335 ? -20.721 0.681 18.756 1.00 98.31 335 LEU A O 1
ATOM 2621 N N . SER A 1 336 ? -22.323 0.239 17.256 1.00 97.81 336 SER A N 1
ATOM 2622 C CA . SER A 1 336 ? -22.400 -1.176 17.616 1.00 97.81 336 SER A CA 1
ATOM 2623 C C . SER A 1 336 ? -22.606 -2.095 16.430 1.00 97.81 336 SER A C 1
ATOM 2625 O O . SER A 1 336 ? -23.401 -1.805 15.540 1.00 97.81 336 SER A O 1
ATOM 2627 N N . VAL A 1 337 ? -21.943 -3.244 16.489 1.00 97.19 337 VAL A N 1
ATOM 2628 C CA . VAL A 1 337 ? -22.135 -4.380 15.587 1.00 97.19 337 VAL A CA 1
ATOM 2629 C C . VAL A 1 337 ? -22.544 -5.544 16.476 1.00 97.19 337 VAL A C 1
ATOM 2631 O O . VAL A 1 337 ? -21.737 -6.019 17.272 1.00 97.19 337 VAL A O 1
ATOM 2634 N N . GLY A 1 338 ? -23.812 -5.956 16.412 1.00 93.00 338 GLY A N 1
ATOM 2635 C CA . GLY A 1 338 ? -24.368 -6.967 17.315 1.00 93.00 338 GLY A CA 1
ATOM 2636 C C . GLY A 1 338 ? -24.062 -6.677 18.792 1.00 93.00 338 GLY A C 1
ATOM 2637 O O . GLY A 1 338 ? -24.528 -5.694 19.368 1.00 93.00 338 GLY A O 1
ATOM 2638 N N . GLU A 1 339 ? -23.272 -7.551 19.413 1.00 91.06 339 GLU A N 1
ATOM 2639 C CA . GLU A 1 339 ? -22.904 -7.458 20.825 1.00 91.06 339 GLU A CA 1
ATOM 2640 C C . GLU A 1 339 ? -21.766 -6.473 21.125 1.00 91.06 339 GLU A C 1
ATOM 2642 O O . GLU A 1 339 ? -21.619 -6.054 22.281 1.00 91.06 339 GLU A O 1
ATOM 2647 N N . MET A 1 340 ? -20.977 -6.114 20.112 1.00 95.25 340 MET A N 1
ATOM 2648 C CA . MET A 1 340 ? -19.842 -5.212 20.231 1.00 95.25 340 MET A CA 1
ATOM 2649 C C . MET A 1 340 ? -20.311 -3.761 20.305 1.00 95.25 340 MET A C 1
ATOM 2651 O O . MET A 1 340 ? -21.133 -3.333 19.496 1.00 95.25 340 MET A O 1
ATOM 2655 N N . ARG A 1 341 ? -19.783 -2.993 21.268 1.00 97.12 341 ARG A N 1
ATOM 2656 C CA . ARG A 1 341 ? -20.166 -1.589 21.480 1.00 97.12 341 ARG A CA 1
ATOM 2657 C C . ARG A 1 341 ? -18.958 -0.691 21.682 1.00 97.12 341 ARG A C 1
ATOM 2659 O O . ARG A 1 341 ? -18.154 -0.909 22.592 1.00 97.12 341 ARG A O 1
ATOM 2666 N N . LEU A 1 342 ? -18.888 0.348 20.863 1.00 97.56 342 LEU A N 1
ATOM 2667 C CA . LEU A 1 342 ? -17.930 1.437 20.944 1.00 97.56 342 LEU A CA 1
ATOM 2668 C C . LEU A 1 342 ? -18.656 2.712 21.386 1.00 97.56 342 LEU A C 1
ATOM 2670 O O . LEU A 1 342 ? -19.823 2.929 21.046 1.00 97.56 342 LEU A O 1
ATOM 2674 N N . GLN A 1 343 ? -17.953 3.557 22.128 1.00 98.06 343 GLN A N 1
ATOM 2675 C CA . GLN A 1 343 ? -18.371 4.916 22.455 1.00 98.06 343 GLN A CA 1
ATOM 2676 C C . GLN A 1 343 ? -17.404 5.922 21.851 1.00 98.06 343 GLN A C 1
ATOM 2678 O O . GLN A 1 343 ? -16.205 5.647 21.770 1.00 98.06 343 GLN A O 1
ATOM 2683 N N . ASN A 1 344 ? -17.936 7.092 21.496 1.00 97.62 344 ASN A N 1
ATOM 2684 C CA . ASN A 1 344 ? -17.166 8.226 20.983 1.00 97.62 344 ASN A CA 1
ATOM 2685 C C . ASN A 1 344 ? -16.367 7.881 19.716 1.00 97.62 344 ASN A C 1
ATOM 2687 O O . ASN A 1 344 ? -15.177 8.168 19.617 1.00 97.62 344 ASN A O 1
ATOM 2691 N N . ALA A 1 345 ? -17.011 7.221 18.753 1.00 97.19 345 ALA A N 1
ATOM 2692 C CA . ALA A 1 345 ? -16.367 6.891 17.489 1.00 97.19 345 ALA A CA 1
ATOM 2693 C C . ALA A 1 345 ? -16.242 8.155 16.626 1.00 97.19 345 ALA A C 1
ATOM 2695 O O . ALA A 1 345 ? -17.246 8.779 16.278 1.00 97.19 345 ALA A O 1
ATOM 2696 N N . SER A 1 346 ? -15.013 8.535 16.291 1.00 95.25 346 SER A N 1
ATOM 2697 C CA . SER A 1 346 ? -14.734 9.678 15.421 1.00 95.25 346 SER A CA 1
ATOM 2698 C C . SER A 1 346 ? -14.988 9.323 13.960 1.00 95.25 346 SER A C 1
ATOM 2700 O O . SER A 1 346 ? -14.528 8.288 13.487 1.00 95.25 346 SER A O 1
ATOM 2702 N N . PHE A 1 347 ? -15.680 10.203 13.244 1.00 97.19 347 PHE A N 1
ATOM 2703 C CA . PHE A 1 347 ? -15.852 10.125 11.796 1.00 97.19 347 PHE A CA 1
ATOM 2704 C C . PHE A 1 347 ? -15.526 11.473 11.159 1.00 97.19 347 PHE A C 1
ATOM 2706 O O . PHE A 1 347 ? -15.853 12.529 11.706 1.00 97.19 347 PHE A O 1
ATOM 2713 N N . TRP A 1 348 ? -14.912 11.433 9.980 1.00 96.12 348 TRP A N 1
ATOM 2714 C CA . TRP A 1 348 ? -14.715 12.611 9.144 1.00 96.12 348 TRP A CA 1
ATOM 2715 C C . TRP A 1 348 ? -15.841 12.718 8.124 1.00 96.12 348 TRP A C 1
ATOM 2717 O O . TRP A 1 348 ? -16.119 11.792 7.365 1.00 96.12 348 TRP A O 1
ATOM 2727 N N . ILE A 1 349 ? -16.502 13.865 8.131 1.00 97.25 349 ILE A N 1
ATOM 2728 C CA . ILE A 1 349 ? -17.654 14.162 7.301 1.00 97.25 349 ILE A CA 1
ATOM 2729 C C . ILE A 1 349 ? -17.182 14.778 5.997 1.00 97.25 349 ILE A C 1
ATOM 2731 O O . ILE A 1 349 ? -16.483 15.795 6.004 1.00 97.25 349 ILE A O 1
ATOM 2735 N N . VAL A 1 350 ? -17.592 14.160 4.897 1.00 95.56 350 VAL A N 1
ATOM 2736 C CA . VAL A 1 350 ? -17.225 14.527 3.528 1.00 95.56 350 VAL A CA 1
ATOM 2737 C C . VAL A 1 350 ? -18.477 14.842 2.711 1.00 95.56 350 VAL A C 1
ATOM 2739 O O . VAL A 1 350 ? -19.589 14.469 3.093 1.00 95.56 350 VAL A O 1
ATOM 2742 N N . ASP A 1 351 ? -18.313 15.524 1.578 1.00 93.88 351 ASP A N 1
ATOM 2743 C CA . ASP A 1 351 ? -19.425 15.747 0.650 1.00 93.88 351 ASP A CA 1
ATOM 2744 C C . ASP A 1 351 ? -19.983 14.419 0.116 1.00 93.88 351 ASP A C 1
ATOM 2746 O O . ASP A 1 351 ? -19.241 13.471 -0.135 1.00 93.88 351 ASP A O 1
ATOM 2750 N N . ASP A 1 352 ? -21.291 14.377 -0.138 1.00 93.69 352 ASP A N 1
ATOM 2751 C CA . ASP A 1 352 ? -22.001 13.176 -0.601 1.00 93.69 352 ASP A CA 1
ATOM 2752 C C . ASP A 1 352 ? -21.454 12.567 -1.895 1.00 93.69 352 ASP A C 1
ATOM 2754 O O . ASP A 1 352 ? -21.576 11.367 -2.092 1.00 93.69 352 ASP A O 1
ATOM 2758 N N . ALA A 1 353 ? -20.834 13.368 -2.761 1.00 89.69 353 ALA A N 1
ATOM 2759 C CA . ALA A 1 353 ? -20.255 12.894 -4.017 1.00 89.69 353 ALA A CA 1
ATOM 2760 C C . ALA A 1 353 ? -18.872 12.228 -3.857 1.00 89.69 353 ALA A C 1
ATOM 2762 O O . ALA A 1 353 ? -18.276 11.831 -4.854 1.00 89.69 353 ALA A O 1
ATOM 2763 N N . ARG A 1 354 ? -18.313 12.180 -2.638 1.00 89.06 354 ARG A N 1
ATOM 2764 C CA . ARG A 1 354 ? -16.945 11.694 -2.373 1.00 89.06 354 ARG A CA 1
ATOM 2765 C C . ARG A 1 354 ? -16.879 10.206 -2.070 1.00 89.06 354 ARG A C 1
ATOM 2767 O O . ARG A 1 354 ? -15.843 9.597 -2.317 1.00 89.06 354 ARG A O 1
ATOM 2774 N N . ILE A 1 355 ? -17.953 9.656 -1.513 1.00 89.31 355 ILE A N 1
ATOM 2775 C CA . ILE A 1 355 ? -18.082 8.239 -1.183 1.00 89.31 355 ILE A CA 1
ATOM 2776 C C . ILE A 1 355 ? -19.480 7.765 -1.580 1.00 89.31 355 ILE A C 1
ATOM 2778 O O . ILE A 1 355 ? -20.473 8.440 -1.300 1.00 89.31 355 ILE A O 1
ATOM 2782 N N . ASP A 1 356 ? -19.560 6.602 -2.221 1.00 87.88 356 ASP A N 1
ATOM 2783 C CA . ASP A 1 356 ? -20.839 6.047 -2.676 1.00 87.88 356 ASP A CA 1
ATOM 2784 C C . ASP A 1 356 ? -21.638 5.446 -1.507 1.00 87.88 356 ASP A C 1
ATOM 2786 O O . ASP A 1 356 ? -22.866 5.586 -1.420 1.00 87.88 356 ASP A O 1
ATOM 2790 N N . ALA A 1 357 ? -20.936 4.816 -0.560 1.00 91.75 357 ALA A N 1
ATOM 2791 C CA . ALA A 1 357 ? -21.520 4.297 0.667 1.00 91.75 357 ALA A CA 1
ATOM 2792 C C . ALA A 1 357 ? -21.936 5.436 1.627 1.00 91.75 357 ALA A C 1
ATOM 2794 O O . ALA A 1 357 ? -21.313 6.499 1.652 1.00 91.75 357 ALA A O 1
ATOM 2795 N N . PRO A 1 358 ? -22.952 5.233 2.493 1.00 95.94 358 PRO A N 1
ATOM 2796 C CA . PRO A 1 358 ? -23.280 6.193 3.554 1.00 95.94 358 PRO A CA 1
ATOM 2797 C C . PRO A 1 358 ? -22.092 6.507 4.483 1.00 95.94 358 PRO A C 1
ATOM 2799 O O . PRO A 1 358 ? -22.004 7.605 5.036 1.00 95.94 358 PRO A O 1
ATOM 2802 N N . GLY A 1 359 ? -21.175 5.551 4.629 1.00 97.00 359 GLY A N 1
ATOM 2803 C CA . GLY A 1 359 ? -19.963 5.684 5.417 1.00 97.00 359 GLY A CA 1
ATOM 2804 C C . GLY A 1 359 ? -18.960 4.572 5.147 1.00 97.00 359 GLY A C 1
ATOM 2805 O O . GLY A 1 359 ? -19.322 3.534 4.591 1.00 97.00 359 GLY A O 1
ATOM 2806 N N . LEU A 1 360 ? -17.726 4.801 5.593 1.00 96.19 360 LEU A N 1
ATOM 2807 C CA . LEU A 1 360 ? -16.610 3.856 5.571 1.00 96.19 360 LEU A CA 1
ATOM 2808 C C . LEU A 1 360 ? -16.081 3.664 7.002 1.00 96.19 360 LEU A C 1
ATOM 2810 O O . LEU A 1 360 ? -15.916 4.641 7.742 1.00 96.19 360 LEU A O 1
ATOM 2814 N N . VAL A 1 361 ? -15.781 2.425 7.384 1.00 97.62 361 VAL A N 1
ATOM 2815 C CA . VAL A 1 361 ? -15.094 2.073 8.634 1.00 97.62 361 VAL A CA 1
ATOM 2816 C C . VAL A 1 361 ? -13.619 1.844 8.315 1.00 97.62 361 VAL A C 1
ATOM 2818 O O . VAL A 1 361 ? -13.259 0.816 7.742 1.00 97.62 361 VAL A O 1
ATOM 2821 N N . GLY A 1 362 ? -12.791 2.817 8.690 1.00 96.69 362 GLY A N 1
ATOM 2822 C CA . GLY A 1 362 ? -11.346 2.817 8.477 1.00 96.69 362 GLY A CA 1
ATOM 2823 C C . GLY A 1 362 ? -10.560 2.104 9.579 1.00 96.69 362 GLY A C 1
ATOM 2824 O O . GLY A 1 362 ? -11.112 1.632 10.577 1.00 96.69 362 GLY A O 1
ATOM 2825 N N . ILE A 1 363 ? -9.233 2.070 9.430 1.00 96.81 363 ILE A N 1
ATOM 2826 C CA . ILE A 1 363 ? -8.296 1.421 10.368 1.00 96.81 363 ILE A CA 1
ATOM 2827 C C . ILE A 1 363 ? -8.468 1.889 11.822 1.00 96.81 363 ILE A C 1
ATOM 2829 O O . ILE A 1 363 ? -8.358 1.073 12.738 1.00 96.81 363 ILE A O 1
ATOM 2833 N N . ASP A 1 364 ? -8.784 3.164 12.044 1.00 93.81 364 ASP A N 1
ATOM 2834 C CA . ASP A 1 364 ? -9.011 3.748 13.372 1.00 93.81 364 ASP A CA 1
ATOM 2835 C C . ASP A 1 364 ? -10.103 3.028 14.184 1.00 93.81 364 ASP A C 1
ATOM 2837 O O . ASP A 1 364 ? -9.964 2.847 15.400 1.00 93.81 364 ASP A O 1
ATOM 2841 N N . LEU A 1 365 ? -11.160 2.564 13.511 1.00 96.44 365 LEU A N 1
ATOM 2842 C CA . LEU A 1 365 ? -12.246 1.791 14.111 1.00 96.44 365 LEU A CA 1
ATOM 2843 C C . LEU A 1 365 ? -12.080 0.278 13.913 1.00 96.44 365 LEU A C 1
ATOM 2845 O O . LEU A 1 365 ? -12.397 -0.481 14.831 1.00 96.44 365 LEU A O 1
ATOM 2849 N N . LEU A 1 366 ? -11.523 -0.182 12.788 1.00 97.31 366 LEU A N 1
ATOM 2850 C CA . LEU A 1 366 ? -11.270 -1.612 12.553 1.00 97.31 366 LEU A CA 1
ATOM 2851 C C . LEU A 1 366 ? -10.314 -2.207 13.597 1.00 97.31 366 LEU A C 1
ATOM 2853 O O . LEU A 1 366 ? -10.526 -3.328 14.065 1.00 97.31 366 LEU A O 1
ATOM 2857 N N . LEU A 1 367 ? -9.311 -1.448 14.051 1.00 97.00 367 LEU A N 1
ATOM 2858 C CA . LEU A 1 367 ? -8.419 -1.888 15.129 1.00 97.00 367 LEU A CA 1
ATOM 2859 C C . LEU A 1 367 ? -9.145 -2.078 16.469 1.00 97.00 367 LEU A C 1
ATOM 2861 O O . LEU A 1 367 ? -8.717 -2.901 17.283 1.00 97.00 367 LEU A O 1
ATOM 2865 N N . GLN A 1 368 ? -10.264 -1.384 16.695 1.00 96.19 368 GLN A N 1
ATOM 2866 C CA . GLN A 1 368 ? -11.070 -1.563 17.905 1.00 96.19 368 GLN A CA 1
ATOM 2867 C C . GLN A 1 368 ? -11.789 -2.917 17.904 1.00 96.19 368 GLN A C 1
ATOM 2869 O O . GLN A 1 368 ? -11.948 -3.512 18.979 1.00 96.19 368 GLN A O 1
ATOM 2874 N N . PHE A 1 369 ? -12.163 -3.420 16.717 1.00 96.00 369 PHE A N 1
ATOM 2875 C CA . PHE A 1 369 ? -12.742 -4.753 16.514 1.00 96.00 369 PHE A CA 1
ATOM 2876 C C . PHE A 1 369 ? -11.754 -5.880 16.799 1.00 96.00 369 PHE A C 1
ATOM 2878 O O . PHE A 1 369 ? -12.189 -6.950 17.210 1.00 96.00 369 PHE A O 1
ATOM 2885 N N . GLN A 1 370 ? -10.447 -5.626 16.656 1.00 96.06 370 GLN A N 1
ATOM 2886 C CA . GLN A 1 370 ? -9.331 -6.574 16.818 1.00 96.06 370 GLN A CA 1
ATOM 2887 C C . GLN A 1 370 ? -9.296 -7.698 15.781 1.00 96.06 370 GLN A C 1
ATOM 2889 O O . GLN A 1 370 ? -8.235 -7.996 15.241 1.00 96.06 370 GLN A O 1
ATOM 2894 N N . THR A 1 371 ? -10.440 -8.302 15.497 1.00 97.94 371 THR A N 1
ATOM 2895 C CA . THR A 1 371 ? -10.600 -9.396 14.553 1.00 97.94 371 THR A CA 1
ATOM 2896 C C . THR A 1 371 ? -11.791 -9.123 13.645 1.00 97.94 371 THR A C 1
ATOM 2898 O O . THR A 1 371 ? -12.834 -8.626 14.082 1.00 97.94 371 THR A O 1
ATOM 2901 N N . LEU A 1 372 ? -11.615 -9.444 12.368 1.00 98.19 372 LEU A N 1
ATOM 2902 C CA . LEU A 1 372 ? -12.617 -9.343 11.319 1.00 98.19 372 LEU A CA 1
ATOM 2903 C C . LEU A 1 372 ? -12.527 -10.596 10.450 1.00 98.19 372 LEU A C 1
ATOM 2905 O O . LEU A 1 372 ? -11.442 -11.016 10.049 1.00 98.19 372 LEU A O 1
ATOM 2909 N N . ARG A 1 373 ? -13.668 -11.193 10.133 1.00 98.25 373 ARG A N 1
ATOM 2910 C CA . ARG A 1 373 ? -13.764 -12.316 9.207 1.00 98.25 373 ARG A CA 1
ATOM 2911 C C . ARG A 1 373 ? -14.973 -12.131 8.318 1.00 98.25 373 ARG A C 1
ATOM 2913 O O . ARG A 1 373 ? -16.027 -11.734 8.801 1.00 98.25 373 ARG A O 1
ATOM 2920 N N . TRP A 1 374 ? -14.843 -12.467 7.046 1.00 97.69 374 TRP A N 1
ATOM 2921 C CA . TRP A 1 374 ? -15.989 -12.605 6.160 1.00 97.69 374 TRP A CA 1
ATOM 2922 C C . TRP A 1 374 ? -15.870 -13.864 5.322 1.00 97.69 374 TRP A C 1
ATOM 2924 O O . TRP A 1 374 ? -14.800 -14.466 5.219 1.00 97.69 374 TRP A O 1
ATOM 2934 N N . ASN A 1 375 ? -16.988 -14.301 4.758 1.00 95.88 375 ASN A N 1
ATOM 2935 C CA . ASN A 1 375 ? -17.011 -15.482 3.915 1.00 95.88 375 ASN A CA 1
ATOM 2936 C C . ASN A 1 375 ? -17.932 -15.312 2.705 1.00 95.88 375 ASN A C 1
ATOM 2938 O O . ASN A 1 375 ? -18.781 -14.423 2.642 1.00 95.88 375 ASN A O 1
ATOM 2942 N N . SER A 1 376 ? -17.789 -16.233 1.760 1.00 93.31 376 SER A N 1
ATOM 2943 C CA . SER A 1 376 ? -18.554 -16.292 0.509 1.00 93.31 376 SER A CA 1
ATOM 2944 C C . SER A 1 376 ? -20.070 -16.484 0.684 1.00 93.31 376 SER A C 1
ATOM 2946 O O . SER A 1 376 ? -20.817 -16.277 -0.270 1.00 93.31 376 SER A O 1
ATOM 2948 N N . SER A 1 377 ? -20.554 -16.829 1.887 1.00 92.62 377 SER A N 1
ATOM 2949 C CA . SER A 1 377 ? -21.995 -16.835 2.211 1.00 92.62 377 SER A CA 1
ATOM 2950 C C . SER A 1 377 ? -22.534 -15.452 2.616 1.00 92.62 377 SER A C 1
ATOM 2952 O O . SER A 1 377 ? -23.717 -15.302 2.921 1.00 92.62 377 SER A O 1
ATOM 2954 N N . GLY A 1 378 ? -21.675 -14.429 2.602 1.00 92.75 378 GLY A N 1
ATOM 2955 C CA . GLY A 1 378 ? -22.028 -13.054 2.940 1.00 92.75 378 GLY A CA 1
ATOM 2956 C C . GLY A 1 378 ? -22.138 -12.810 4.441 1.00 92.75 378 GLY A C 1
ATOM 2957 O O . GLY A 1 378 ? -22.821 -11.885 4.854 1.00 92.75 378 GLY A O 1
ATOM 2958 N N . VAL A 1 379 ? -21.510 -13.633 5.278 1.00 96.62 379 VAL A N 1
ATOM 2959 C CA . VAL A 1 379 ? -21.468 -13.403 6.727 1.00 96.62 379 VAL A CA 1
ATOM 2960 C C . VAL A 1 379 ? -20.216 -12.608 7.073 1.00 96.62 379 VAL A C 1
ATOM 2962 O O . VAL A 1 379 ? -19.138 -12.959 6.600 1.00 96.62 379 VAL A O 1
ATOM 2965 N N . ILE A 1 380 ? -20.360 -11.598 7.937 1.00 97.62 380 ILE A N 1
ATOM 2966 C CA . ILE A 1 380 ? -19.256 -10.886 8.589 1.00 97.62 380 ILE A CA 1
ATOM 2967 C C . ILE A 1 380 ? -19.263 -11.204 10.086 1.00 97.62 380 ILE A C 1
ATOM 2969 O O . ILE A 1 380 ? -20.313 -11.178 10.733 1.00 97.62 380 ILE A O 1
ATOM 2973 N N . GLU A 1 381 ? -18.086 -11.475 10.637 1.00 97.62 381 GLU A N 1
ATOM 2974 C CA . GLU A 1 381 ? -17.833 -11.668 12.059 1.00 97.62 381 GLU A CA 1
ATOM 2975 C C . GLU A 1 381 ? -16.804 -10.645 12.554 1.00 97.62 381 GLU A C 1
ATOM 2977 O O . GLU A 1 381 ? -15.770 -10.447 11.915 1.00 97.62 381 GLU A O 1
ATOM 2982 N N . VAL A 1 382 ? -17.065 -10.020 13.704 1.00 97.44 382 VAL A N 1
ATOM 2983 C CA . VAL A 1 382 ? -16.136 -9.087 14.365 1.00 97.44 382 VAL A CA 1
ATOM 2984 C C . VAL A 1 382 ? -15.977 -9.420 15.844 1.00 97.44 382 VAL A C 1
ATOM 2986 O O . VAL A 1 382 ? -16.909 -9.920 16.481 1.00 97.44 382 VAL A O 1
ATOM 2989 N N . GLY A 1 383 ? -14.806 -9.122 16.406 1.00 95.94 383 GLY A N 1
ATOM 2990 C CA . GLY A 1 383 ? -14.568 -9.217 17.850 1.00 95.94 383 GLY A CA 1
ATOM 2991 C C . GLY A 1 383 ? -14.559 -10.642 18.409 1.00 95.94 383 GLY A C 1
ATOM 2992 O O . GLY A 1 383 ? -14.777 -10.833 19.608 1.00 95.94 383 GLY A O 1
ATOM 2993 N N . PHE A 1 384 ? -14.329 -11.652 17.566 1.00 96.06 384 PHE A N 1
ATOM 2994 C CA . PHE A 1 384 ? -14.066 -13.019 18.018 1.00 96.06 384 PHE A CA 1
ATOM 2995 C C . PHE A 1 384 ? -12.653 -13.135 18.620 1.00 96.06 384 PHE A C 1
ATOM 2997 O O . PHE A 1 384 ? -11.791 -12.308 18.309 1.00 96.06 384 PHE A O 1
ATOM 3004 N N . PRO A 1 385 ? -12.382 -14.139 19.476 1.00 95.88 385 PRO A N 1
ATOM 3005 C CA . PRO A 1 385 ? -11.062 -14.318 20.073 1.00 95.88 385 PRO A CA 1
ATOM 3006 C C . PRO A 1 385 ? -9.950 -14.389 19.020 1.00 95.88 385 PRO A C 1
ATOM 3008 O O . PRO A 1 385 ? -10.021 -15.191 18.088 1.00 95.88 385 PRO A O 1
ATOM 3011 N N . ALA A 1 386 ? -8.934 -13.545 19.187 1.00 96.19 386 ALA A N 1
ATOM 3012 C CA . ALA A 1 386 ? -7.743 -13.546 18.351 1.00 96.19 386 ALA A CA 1
ATOM 3013 C C . ALA A 1 386 ? -6.909 -14.817 18.548 1.00 96.19 386 ALA A C 1
ATOM 3015 O O . ALA A 1 386 ? -6.955 -15.462 19.601 1.00 96.19 386 ALA A O 1
ATOM 3016 N N . GLN A 1 387 ? -6.111 -15.146 17.537 1.00 95.44 387 GLN A N 1
ATOM 3017 C CA . GLN A 1 387 ? -5.046 -16.133 17.666 1.00 95.44 387 GLN A CA 1
ATOM 3018 C C . GLN A 1 387 ? -3.941 -15.608 18.588 1.00 95.44 387 GLN A C 1
ATOM 3020 O O . GLN A 1 387 ? -3.780 -14.402 18.794 1.00 95.44 387 GLN A O 1
ATOM 3025 N N . GLU A 1 388 ? -3.144 -16.528 19.129 1.00 94.50 388 GLU A N 1
ATOM 3026 C CA . GLU A 1 388 ? -1.958 -16.146 19.882 1.00 94.50 388 GLU A CA 1
ATOM 3027 C C . GLU A 1 388 ? -0.988 -15.361 18.990 1.00 94.50 388 GLU A C 1
ATOM 3029 O O . GLU A 1 388 ? -0.702 -15.728 17.846 1.00 94.50 388 GLU A O 1
ATOM 3034 N N . ARG A 1 389 ? -0.466 -14.262 19.534 1.00 93.31 389 ARG A N 1
ATOM 3035 C CA . ARG A 1 389 ? 0.478 -13.400 18.836 1.00 93.31 389 ARG A CA 1
ATOM 3036 C C . ARG A 1 389 ? 1.799 -14.133 18.614 1.00 93.31 389 ARG A C 1
ATOM 3038 O O . ARG A 1 389 ? 2.575 -14.338 19.542 1.00 93.31 389 ARG A O 1
ATOM 3045 N N . ASN A 1 390 ? 2.096 -14.444 17.357 1.00 92.69 390 ASN A N 1
ATOM 3046 C CA . ASN A 1 390 ? 3.372 -15.015 16.944 1.00 92.69 390 ASN A CA 1
ATOM 3047 C C . ASN A 1 390 ? 3.912 -14.251 15.735 1.00 92.69 390 ASN A C 1
ATOM 3049 O O . ASN A 1 390 ? 3.519 -14.515 14.599 1.00 92.69 390 ASN A O 1
ATOM 3053 N N . LEU A 1 391 ? 4.850 -13.323 15.959 1.00 91.12 391 LEU A N 1
ATOM 3054 C CA . LEU A 1 391 ? 5.332 -12.467 14.871 1.00 91.12 391 LEU A CA 1
ATOM 3055 C C . LEU A 1 391 ? 6.007 -13.272 13.751 1.00 91.12 391 LEU A C 1
ATOM 3057 O O . LEU A 1 391 ? 5.951 -12.840 12.603 1.00 91.12 391 LEU A O 1
ATOM 3061 N N . ARG A 1 392 ? 6.584 -14.455 14.026 1.00 90.44 392 ARG A N 1
ATOM 3062 C CA . ARG A 1 392 ? 7.152 -15.325 12.972 1.00 90.44 392 ARG A CA 1
ATOM 3063 C C . ARG A 1 392 ? 6.103 -15.793 11.960 1.00 90.44 392 ARG A C 1
ATOM 3065 O O . ARG A 1 392 ? 6.472 -16.128 10.843 1.00 90.44 392 ARG A O 1
ATOM 3072 N N . GLN A 1 393 ? 4.832 -15.828 12.356 1.00 92.69 393 GLN A N 1
ATOM 3073 C CA . GLN A 1 393 ? 3.695 -16.178 11.501 1.00 92.69 393 GLN A CA 1
ATOM 3074 C C . GLN A 1 393 ? 2.897 -14.952 11.038 1.00 92.69 393 GLN A C 1
ATOM 3076 O O . GLN A 1 393 ? 1.994 -15.097 10.217 1.00 92.69 393 GLN A O 1
ATOM 3081 N N . ALA A 1 394 ? 3.209 -13.757 11.549 1.00 96.19 394 ALA A N 1
ATOM 3082 C CA . ALA A 1 394 ? 2.570 -12.530 11.102 1.00 96.19 394 ALA A CA 1
ATOM 3083 C C . ALA A 1 394 ? 2.907 -12.273 9.628 1.00 96.19 394 ALA A C 1
ATOM 3085 O O . ALA A 1 394 ? 4.061 -12.346 9.215 1.00 96.19 394 ALA A O 1
ATOM 3086 N N . ASN A 1 395 ? 1.904 -11.950 8.831 1.00 97.31 395 ASN A N 1
ATOM 3087 C CA . ASN A 1 395 ? 2.054 -11.596 7.418 1.00 97.31 395 ASN A CA 1
ATOM 3088 C C . ASN A 1 395 ? 1.376 -10.257 7.110 1.00 97.31 395 ASN A C 1
ATOM 3090 O O . ASN A 1 395 ? 1.192 -9.922 5.945 1.00 97.31 395 ASN A O 1
ATOM 3094 N N . ILE A 1 396 ? 1.041 -9.495 8.155 1.00 97.50 396 ILE A N 1
ATOM 3095 C CA . ILE A 1 396 ? 0.655 -8.090 8.093 1.00 97.50 396 ILE A CA 1
ATOM 3096 C C . ILE A 1 396 ? 1.609 -7.295 8.995 1.00 97.50 396 ILE A C 1
ATOM 3098 O O . ILE A 1 396 ? 1.958 -7.747 10.086 1.00 97.50 396 ILE A O 1
ATOM 3102 N N . TYR A 1 397 ? 2.004 -6.096 8.584 1.00 96.50 397 TYR A N 1
ATOM 3103 C CA . TYR A 1 397 ? 2.515 -5.055 9.483 1.00 96.50 397 TYR A CA 1
ATOM 3104 C C . TYR A 1 397 ? 1.893 -3.702 9.106 1.00 96.50 397 TYR A C 1
ATOM 3106 O O . TYR A 1 397 ? 1.183 -3.605 8.113 1.00 96.50 397 TYR A O 1
ATOM 3114 N N . PHE A 1 398 ? 2.126 -2.661 9.897 1.00 95.62 398 PHE A N 1
ATOM 3115 C CA . PHE A 1 398 ? 1.713 -1.294 9.601 1.00 95.62 398 PHE A CA 1
ATOM 3116 C C . PHE A 1 398 ? 2.895 -0.424 9.190 1.00 95.62 398 PHE A C 1
ATOM 3118 O O . PHE A 1 398 ? 3.901 -0.333 9.900 1.00 95.62 398 PHE A O 1
ATOM 3125 N N . GLU A 1 399 ? 2.719 0.294 8.089 1.00 89.19 399 GLU A N 1
ATOM 3126 C CA . GLU A 1 399 ? 3.539 1.443 7.725 1.00 89.19 399 GLU A CA 1
ATOM 3127 C C . GLU A 1 399 ? 2.740 2.719 7.981 1.00 89.19 399 GLU A C 1
ATOM 3129 O O . GLU A 1 399 ? 1.762 3.019 7.293 1.00 89.19 399 GLU A O 1
ATOM 3134 N N . GLY A 1 400 ? 3.092 3.426 9.058 1.00 88.31 400 GLY A N 1
ATOM 3135 C CA . GLY A 1 400 ? 2.241 4.473 9.619 1.00 88.31 400 GLY A CA 1
ATOM 3136 C C . GLY A 1 400 ? 0.888 3.898 10.052 1.00 88.31 400 GLY A C 1
ATOM 3137 O O . GLY A 1 400 ? 0.781 3.256 11.099 1.00 88.31 400 GLY A O 1
ATOM 3138 N N . SER A 1 401 ? -0.150 4.131 9.244 1.00 89.25 401 SER A N 1
ATOM 3139 C CA . SER A 1 401 ? -1.509 3.596 9.444 1.00 89.25 401 SER A CA 1
ATOM 3140 C C . SER A 1 401 ? -1.971 2.637 8.341 1.00 89.25 401 SER A C 1
ATOM 3142 O O . SER A 1 401 ? -3.096 2.156 8.415 1.00 89.25 401 SER A O 1
ATOM 3144 N N . PHE A 1 402 ? -1.137 2.354 7.339 1.00 90.50 402 PHE A N 1
ATOM 3145 C CA . PHE A 1 402 ? -1.501 1.475 6.230 1.00 90.50 402 PHE A CA 1
ATOM 3146 C C . PHE A 1 402 ? -1.084 0.036 6.527 1.00 90.50 402 PHE A C 1
ATOM 3148 O O . PHE A 1 402 ? 0.093 -0.194 6.829 1.00 90.50 402 PHE A O 1
ATOM 3155 N N . PRO A 1 403 ? -2.011 -0.933 6.466 1.00 95.75 403 PRO A N 1
ATOM 3156 C CA . PRO A 1 403 ? -1.655 -2.333 6.588 1.00 95.75 403 PRO A CA 1
ATOM 3157 C C . PRO A 1 403 ? -0.933 -2.793 5.320 1.00 95.75 403 PRO A C 1
ATOM 3159 O O . PRO A 1 403 ? -1.422 -2.637 4.202 1.00 95.75 403 PRO A O 1
ATOM 3162 N N . ILE A 1 404 ? 0.237 -3.383 5.520 1.00 95.94 404 ILE A N 1
ATOM 3163 C CA . ILE A 1 404 ? 1.075 -3.970 4.485 1.00 95.94 404 ILE A CA 1
ATOM 3164 C C . ILE A 1 404 ? 1.061 -5.480 4.667 1.00 95.94 404 ILE A C 1
ATOM 3166 O O . ILE A 1 404 ? 1.373 -5.975 5.752 1.00 95.94 404 ILE A O 1
ATOM 3170 N N . VAL A 1 405 ? 0.722 -6.210 3.610 1.00 96.88 405 VAL A N 1
ATOM 3171 C CA . VAL A 1 405 ? 0.672 -7.671 3.589 1.00 96.88 405 VAL A CA 1
ATOM 3172 C C . VAL A 1 405 ? 1.848 -8.255 2.806 1.00 96.88 405 VAL A C 1
ATOM 3174 O O . VAL A 1 405 ? 2.282 -7.700 1.793 1.00 96.88 405 VAL A O 1
ATOM 3177 N N . GLU A 1 406 ? 2.378 -9.378 3.290 1.00 95.38 406 GLU A N 1
ATOM 3178 C CA . GLU A 1 406 ? 3.377 -10.181 2.581 1.00 95.38 406 GLU A CA 1
ATOM 3179 C C . GLU A 1 406 ? 2.696 -11.170 1.627 1.00 95.38 406 GLU A C 1
ATOM 3181 O O . GLU A 1 406 ? 1.802 -11.921 2.025 1.00 95.38 406 GLU A O 1
ATOM 3186 N N . ALA A 1 407 ? 3.161 -11.209 0.382 1.00 95.75 407 ALA A N 1
ATOM 3187 C CA . ALA A 1 407 ? 2.755 -12.184 -0.621 1.00 95.75 407 ALA A CA 1
ATOM 3188 C C . ALA A 1 407 ? 3.973 -12.804 -1.323 1.00 95.75 407 ALA A C 1
ATOM 3190 O O . ALA A 1 407 ? 5.119 -12.356 -1.175 1.00 95.75 407 ALA A O 1
ATOM 3191 N N . SER A 1 408 ? 3.721 -13.847 -2.111 1.00 95.31 408 SER A N 1
ATOM 3192 C CA . SER A 1 408 ? 4.711 -14.433 -3.016 1.00 95.31 408 SER A CA 1
ATOM 3193 C C . SER A 1 408 ? 4.166 -14.549 -4.441 1.00 95.31 408 SER A C 1
ATOM 3195 O O . SER A 1 408 ? 2.956 -14.574 -4.654 1.00 95.31 408 SER A O 1
ATOM 3197 N N . SER A 1 409 ? 5.050 -14.575 -5.436 1.00 94.62 409 SER A N 1
ATOM 3198 C CA . SER A 1 409 ? 4.690 -14.765 -6.845 1.00 94.62 409 SER A CA 1
ATOM 3199 C C . SER A 1 409 ? 5.855 -15.369 -7.618 1.00 94.62 409 SER A C 1
ATOM 3201 O O . SER A 1 409 ? 6.995 -14.942 -7.445 1.00 94.62 409 SER A O 1
ATOM 3203 N N . ASN A 1 410 ? 5.588 -16.362 -8.473 1.00 87.31 410 ASN A N 1
ATOM 3204 C CA . ASN A 1 410 ? 6.576 -16.984 -9.368 1.00 87.31 410 ASN A CA 1
ATOM 3205 C C . ASN A 1 410 ? 7.908 -17.367 -8.680 1.00 87.31 410 ASN A C 1
ATOM 3207 O O . ASN A 1 410 ? 8.985 -17.129 -9.215 1.00 87.31 410 ASN A O 1
ATOM 3211 N N . GLY A 1 411 ? 7.845 -17.932 -7.468 1.00 85.88 411 GLY A N 1
ATOM 3212 C CA . GLY A 1 411 ? 9.032 -18.326 -6.693 1.00 85.88 411 GLY A CA 1
ATOM 3213 C C . GLY A 1 411 ? 9.728 -17.187 -5.934 1.00 85.88 411 GLY A C 1
ATOM 3214 O O . GLY A 1 411 ? 10.668 -17.444 -5.185 1.00 85.88 411 GLY A O 1
ATOM 3215 N N . HIS A 1 412 ? 9.255 -15.946 -6.063 1.00 88.88 412 HIS A N 1
ATOM 3216 C CA . HIS A 1 412 ? 9.714 -14.805 -5.276 1.00 88.88 412 HIS A CA 1
ATOM 3217 C C . HIS A 1 412 ? 8.809 -14.599 -4.059 1.00 88.88 412 HIS A C 1
ATOM 3219 O O . HIS A 1 412 ? 7.627 -14.299 -4.205 1.00 88.88 412 HIS A O 1
ATOM 3225 N N . ALA A 1 413 ? 9.369 -14.737 -2.857 1.00 89.94 413 ALA A N 1
ATOM 3226 C CA . ALA A 1 413 ? 8.697 -14.431 -1.593 1.00 89.94 413 ALA A CA 1
ATOM 3227 C C . ALA A 1 413 ? 9.046 -13.019 -1.086 1.00 89.94 413 ALA A C 1
ATOM 3229 O O . ALA A 1 413 ? 9.945 -12.363 -1.618 1.00 89.94 413 ALA A O 1
ATOM 3230 N N . GLY A 1 414 ? 8.354 -12.565 -0.037 1.00 89.12 414 GLY A N 1
ATOM 3231 C CA . GLY A 1 414 ? 8.649 -11.293 0.633 1.00 89.12 414 GLY A CA 1
ATOM 3232 C C . GLY A 1 414 ? 8.177 -10.056 -0.131 1.00 89.12 414 GLY A C 1
ATOM 3233 O O . GLY A 1 414 ? 8.723 -8.966 0.051 1.00 89.12 414 GLY A O 1
ATOM 3234 N N . LEU A 1 415 ? 7.193 -10.209 -1.018 1.00 92.12 415 LEU A N 1
ATOM 3235 C CA . LEU A 1 415 ? 6.628 -9.101 -1.780 1.00 92.12 415 LEU A CA 1
ATOM 3236 C C . LEU A 1 415 ? 5.639 -8.348 -0.884 1.00 92.12 415 LEU A C 1
ATOM 3238 O O . LEU A 1 415 ? 4.704 -8.942 -0.359 1.00 92.12 415 LEU A O 1
ATOM 3242 N N . SER A 1 416 ? 5.863 -7.050 -0.682 1.00 92.81 416 SER A N 1
ATOM 3243 C CA . SER A 1 416 ? 5.014 -6.203 0.166 1.00 92.81 416 SER A CA 1
ATOM 3244 C C . SER A 1 416 ? 3.953 -5.481 -0.659 1.00 92.81 416 SER A C 1
ATOM 3246 O O . SER A 1 416 ? 4.293 -4.826 -1.647 1.00 92.81 416 SER A O 1
ATOM 3248 N N . PHE A 1 417 ? 2.699 -5.565 -0.224 1.00 94.12 417 PHE A N 1
ATOM 3249 C CA . PHE A 1 417 ? 1.541 -4.931 -0.856 1.00 94.12 417 PHE A CA 1
ATOM 3250 C C . PHE A 1 417 ? 0.735 -4.149 0.176 1.00 94.12 417 PHE A C 1
ATOM 3252 O O . PHE A 1 417 ? 0.594 -4.602 1.310 1.00 94.12 417 PHE A O 1
ATOM 3259 N N . VAL A 1 418 ? 0.173 -3.006 -0.213 1.00 94.12 418 VAL A N 1
ATOM 3260 C CA . VAL A 1 418 ? -0.865 -2.352 0.598 1.00 94.12 418 VAL A CA 1
ATOM 3261 C C . VAL A 1 418 ? -2.104 -3.249 0.595 1.00 94.12 418 VAL A C 1
ATOM 3263 O O . VAL A 1 418 ? -2.441 -3.814 -0.443 1.00 94.12 418 VAL A O 1
ATOM 3266 N N . LEU A 1 419 ? -2.756 -3.417 1.743 1.00 96.38 419 LEU A N 1
ATOM 3267 C CA . LEU A 1 419 ? -4.003 -4.169 1.864 1.00 96.38 419 LEU A CA 1
ATOM 3268 C C . LEU A 1 419 ? -5.195 -3.205 1.905 1.00 96.38 419 LEU A C 1
ATOM 3270 O O . LEU A 1 419 ? -5.386 -2.499 2.898 1.00 96.38 419 LEU A O 1
ATOM 3274 N N . ASP A 1 420 ? -6.038 -3.232 0.879 1.00 95.00 420 ASP A N 1
ATOM 3275 C CA . ASP A 1 420 ? -7.135 -2.280 0.715 1.00 95.00 420 ASP A CA 1
ATOM 3276 C C . ASP A 1 420 ? -8.462 -2.986 0.411 1.00 95.00 420 ASP A C 1
ATOM 3278 O O . ASP A 1 420 ? -8.769 -3.364 -0.713 1.00 95.00 420 ASP A O 1
ATOM 3282 N N . THR A 1 421 ? -9.267 -3.178 1.452 1.00 95.56 421 THR A N 1
ATOM 3283 C CA . THR A 1 421 ? -10.611 -3.767 1.346 1.00 95.56 421 THR A CA 1
ATOM 3284 C C . THR A 1 421 ? -11.658 -2.802 0.787 1.00 95.56 421 THR A C 1
ATOM 3286 O O . THR A 1 421 ? -12.717 -3.277 0.382 1.00 95.56 421 THR A O 1
ATOM 3289 N N . GLY A 1 422 ? -11.357 -1.497 0.725 1.00 91.94 422 GLY A N 1
ATOM 3290 C CA . GLY A 1 422 ? -12.199 -0.477 0.092 1.00 91.94 422 GLY A CA 1
ATOM 3291 C C . GLY A 1 422 ? -11.897 -0.286 -1.397 1.00 91.94 422 GLY A C 1
ATOM 3292 O O . GLY A 1 422 ? -12.553 0.511 -2.067 1.00 91.94 422 GLY A O 1
ATOM 3293 N N . TYR A 1 423 ? -10.910 -1.008 -1.939 1.00 88.88 423 TYR A N 1
ATOM 3294 C CA . TYR A 1 423 ? -10.594 -0.988 -3.362 1.00 88.88 423 TYR A CA 1
ATOM 3295 C C . TYR A 1 423 ? -11.086 -2.254 -4.059 1.00 88.88 423 TYR A C 1
ATOM 3297 O O . TYR A 1 423 ? -10.854 -3.376 -3.604 1.00 88.88 423 TYR A O 1
ATOM 3305 N N . THR A 1 424 ? -11.783 -2.079 -5.181 1.00 88.19 424 THR A N 1
ATOM 3306 C CA . THR A 1 424 ? -12.455 -3.188 -5.867 1.00 88.19 424 THR A CA 1
ATOM 3307 C C . THR A 1 424 ? -11.498 -4.078 -6.652 1.00 88.19 424 THR A C 1
ATOM 3309 O O . THR A 1 424 ? -11.747 -5.275 -6.742 1.00 88.19 424 THR A O 1
ATOM 3312 N N . GLY A 1 425 ? -10.411 -3.524 -7.194 1.00 89.00 425 GLY A N 1
ATOM 3313 C CA . GLY A 1 425 ? -9.431 -4.245 -8.011 1.00 89.00 425 GLY A CA 1
ATOM 3314 C C . GLY A 1 425 ? -8.044 -4.323 -7.373 1.00 89.00 425 GLY A C 1
ATOM 3315 O O . GLY A 1 425 ? -7.684 -3.506 -6.535 1.00 89.00 425 GLY A O 1
ATOM 3316 N N . THR A 1 426 ? -7.235 -5.290 -7.793 1.00 92.31 426 THR A N 1
ATOM 3317 C CA . THR A 1 426 ? -5.816 -5.377 -7.432 1.00 92.31 426 THR A CA 1
ATOM 3318 C C . THR A 1 426 ? -4.965 -4.774 -8.542 1.00 92.31 426 THR A C 1
ATOM 3320 O O . THR A 1 426 ? -4.984 -5.261 -9.671 1.00 92.31 426 THR A O 1
ATOM 3323 N N . HIS A 1 427 ? -4.153 -3.767 -8.217 1.00 89.50 427 HIS A N 1
ATOM 3324 C CA . HIS A 1 427 ? -3.217 -3.146 -9.159 1.00 89.50 427 HIS A CA 1
ATOM 3325 C C . HIS A 1 427 ? -1.777 -3.241 -8.661 1.00 89.50 427 HIS A C 1
ATOM 3327 O O . HIS A 1 427 ? -1.478 -3.206 -7.463 1.00 89.50 427 HIS A O 1
ATOM 3333 N N . LEU A 1 428 ? -0.858 -3.368 -9.607 1.00 92.56 428 LEU A N 1
ATOM 3334 C CA . LEU A 1 428 ? 0.557 -3.619 -9.378 1.00 92.56 428 LEU A CA 1
ATOM 3335 C C . LEU A 1 428 ? 1.346 -2.350 -9.697 1.00 92.56 428 LEU A C 1
ATOM 3337 O O . LEU A 1 428 ? 1.030 -1.626 -10.636 1.00 92.56 428 LEU A O 1
ATOM 3341 N N . TYR A 1 429 ? 2.364 -2.050 -8.901 1.00 90.25 429 TYR A N 1
ATOM 3342 C CA . TYR A 1 429 ? 3.145 -0.822 -9.040 1.00 90.25 429 TYR A CA 1
ATOM 3343 C C . TYR A 1 429 ? 4.415 -1.037 -9.860 1.00 90.25 429 TYR A C 1
ATOM 3345 O O . TYR A 1 429 ? 4.805 -2.163 -10.168 1.00 90.25 429 TYR A O 1
ATOM 3353 N N . VAL A 1 430 ? 5.103 0.064 -10.157 1.00 89.44 430 VAL A N 1
ATOM 3354 C CA . VAL A 1 430 ? 6.353 0.082 -10.928 1.00 89.44 430 VAL A CA 1
ATOM 3355 C C . VAL A 1 430 ? 7.403 -0.933 -10.416 1.00 89.44 430 VAL A C 1
ATOM 3357 O O . VAL A 1 430 ? 7.951 -1.670 -11.244 1.00 89.44 430 VAL A O 1
ATOM 3360 N N . PRO A 1 431 ? 7.600 -1.137 -9.089 1.00 88.56 431 PRO A N 1
ATOM 3361 C CA . PRO A 1 431 ? 8.510 -2.172 -8.587 1.00 88.56 431 PRO A CA 1
ATOM 3362 C C . PRO A 1 431 ? 8.160 -3.600 -9.033 1.00 88.56 431 PRO A C 1
ATOM 3364 O O . PRO A 1 431 ? 9.057 -4.433 -9.191 1.00 88.56 431 PRO A O 1
ATOM 3367 N N . PHE A 1 432 ? 6.879 -3.902 -9.272 1.00 90.56 432 PHE A N 1
ATOM 3368 C CA . PHE A 1 432 ? 6.455 -5.184 -9.836 1.00 90.56 432 PHE A CA 1
ATOM 3369 C C . PHE A 1 432 ? 6.884 -5.321 -11.296 1.00 90.56 432 PHE A C 1
ATOM 3371 O O . PHE A 1 432 ? 7.424 -6.365 -11.662 1.00 90.56 432 PHE A O 1
ATOM 3378 N N . ALA A 1 433 ? 6.720 -4.271 -12.108 1.00 88.62 433 ALA A N 1
ATOM 3379 C CA . ALA A 1 433 ? 7.173 -4.271 -13.499 1.00 88.62 433 ALA A CA 1
ATOM 3380 C C . ALA A 1 433 ? 8.679 -4.550 -13.602 1.00 88.62 433 ALA A C 1
ATOM 3382 O O . ALA A 1 433 ? 9.100 -5.407 -14.379 1.00 88.62 433 ALA A O 1
ATOM 3383 N N . SER A 1 434 ? 9.470 -3.880 -12.761 1.00 86.81 434 SER A N 1
ATOM 3384 C CA . SER A 1 434 ? 10.921 -4.063 -12.687 1.00 86.81 434 SER A CA 1
ATOM 3385 C C . SER A 1 434 ? 11.318 -5.455 -12.190 1.00 86.81 434 SER A C 1
ATOM 3387 O O . SER A 1 434 ? 12.268 -6.042 -12.700 1.00 86.81 434 SER A O 1
ATOM 3389 N N . ARG A 1 435 ? 10.601 -6.016 -11.208 1.00 88.12 435 ARG A N 1
ATOM 3390 C CA . ARG A 1 435 ? 10.920 -7.335 -10.640 1.00 88.12 435 ARG A CA 1
ATOM 3391 C C . ARG A 1 435 ? 10.534 -8.500 -11.545 1.00 88.12 435 ARG A C 1
ATOM 3393 O O . ARG A 1 435 ? 11.234 -9.508 -11.547 1.00 88.12 435 ARG A O 1
ATOM 3400 N N . PHE A 1 436 ? 9.422 -8.383 -12.262 1.00 90.31 436 PHE A N 1
ATOM 3401 C CA . PHE A 1 436 ? 8.859 -9.442 -13.100 1.00 90.31 436 PHE A CA 1
ATOM 3402 C C . PHE A 1 436 ? 8.962 -9.085 -14.584 1.00 90.31 436 PHE A C 1
ATOM 3404 O O . PHE A 1 436 ? 8.034 -9.329 -15.360 1.00 90.31 436 PHE A O 1
ATOM 3411 N N . LEU A 1 437 ? 10.105 -8.518 -14.984 1.00 89.81 437 LEU A N 1
ATOM 3412 C CA . LEU A 1 437 ? 10.301 -7.991 -16.329 1.00 89.81 437 LEU A CA 1
ATOM 3413 C C . LEU A 1 437 ? 10.076 -9.043 -17.417 1.00 89.81 437 LEU A C 1
ATOM 3415 O O . LEU A 1 437 ? 9.460 -8.737 -18.431 1.00 89.81 437 LEU A O 1
ATOM 3419 N N . ASP A 1 438 ? 10.496 -10.291 -17.203 1.00 91.69 438 ASP A N 1
ATOM 3420 C CA . ASP A 1 438 ? 10.249 -11.376 -18.161 1.00 91.69 438 ASP A CA 1
ATOM 3421 C C . ASP A 1 438 ? 8.755 -11.607 -18.422 1.00 91.69 438 ASP A C 1
ATOM 3423 O O . ASP A 1 438 ? 8.337 -11.745 -19.573 1.00 91.69 438 ASP A O 1
ATOM 3427 N N . LEU A 1 439 ? 7.937 -11.610 -17.366 1.00 92.19 439 LEU A N 1
ATOM 3428 C CA . LEU A 1 439 ? 6.487 -11.769 -17.481 1.00 92.19 439 LEU A CA 1
ATOM 3429 C C . LEU A 1 439 ? 5.876 -10.577 -18.221 1.00 92.19 439 LEU A C 1
ATOM 3431 O O . LEU A 1 439 ? 5.112 -10.750 -19.174 1.00 92.19 439 LEU A O 1
ATOM 3435 N N . VAL 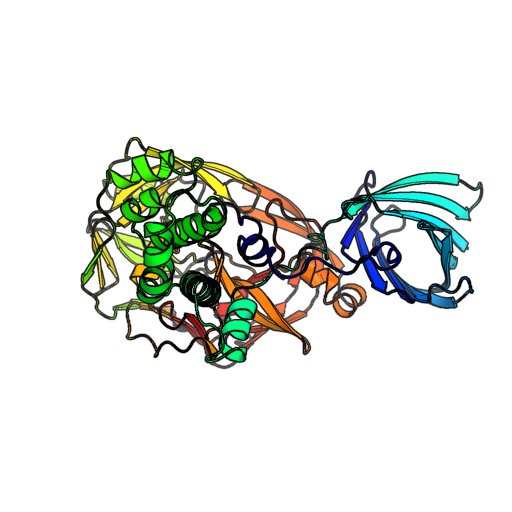A 1 440 ? 6.236 -9.371 -17.793 1.00 91.62 440 VAL A N 1
ATOM 3436 C CA . VAL A 1 440 ? 5.681 -8.120 -18.309 1.00 91.62 440 VAL A CA 1
ATOM 3437 C C . VAL A 1 440 ? 6.092 -7.883 -19.765 1.00 91.62 440 VAL A C 1
ATOM 3439 O O . VAL A 1 440 ? 5.250 -7.526 -20.586 1.00 91.62 440 VAL A O 1
ATOM 3442 N N . ALA A 1 441 ? 7.343 -8.159 -20.133 1.00 91.00 441 ALA A N 1
ATOM 3443 C CA . ALA A 1 441 ? 7.829 -8.046 -21.506 1.00 91.00 441 ALA A CA 1
ATOM 3444 C C . ALA A 1 441 ? 7.170 -9.071 -22.442 1.00 91.00 441 ALA A C 1
ATOM 3446 O O . ALA A 1 441 ? 6.862 -8.749 -23.590 1.00 91.00 441 ALA A O 1
ATOM 3447 N N . ALA A 1 442 ? 6.938 -10.298 -21.961 1.00 91.75 442 ALA A N 1
ATOM 3448 C CA . ALA A 1 442 ? 6.381 -11.373 -22.778 1.00 91.75 442 ALA A CA 1
ATOM 3449 C C . ALA A 1 442 ? 4.855 -11.304 -22.936 1.00 91.75 442 ALA A C 1
ATOM 3451 O O . ALA A 1 442 ? 4.326 -11.790 -23.940 1.00 91.75 442 ALA A O 1
ATOM 3452 N N . LYS A 1 443 ? 4.137 -10.789 -21.931 1.00 93.00 443 LYS A N 1
ATOM 3453 C CA . LYS A 1 443 ? 2.669 -10.882 -21.851 1.00 93.00 443 LYS A CA 1
ATOM 3454 C C . LYS A 1 443 ? 1.954 -9.544 -21.690 1.00 93.00 443 LYS A C 1
ATOM 3456 O O . LYS A 1 443 ? 0.748 -9.505 -21.914 1.00 93.00 443 LYS A O 1
ATOM 3461 N N . GLY A 1 444 ? 2.656 -8.478 -21.317 1.00 92.19 444 GLY A N 1
ATOM 3462 C CA . GLY A 1 444 ? 2.062 -7.164 -21.101 1.00 92.19 444 GLY A CA 1
ATOM 3463 C C . GLY A 1 444 ? 1.587 -6.521 -22.402 1.00 92.19 444 GLY A C 1
ATOM 3464 O O . GLY A 1 444 ? 2.333 -6.442 -23.382 1.00 92.19 444 GLY A O 1
ATOM 3465 N N . ARG A 1 445 ? 0.351 -6.019 -22.400 1.00 91.88 445 ARG A N 1
ATOM 3466 C CA . ARG A 1 445 ? -0.168 -5.110 -23.434 1.00 91.88 445 ARG A CA 1
ATOM 3467 C C . ARG A 1 445 ? -0.204 -3.689 -22.878 1.00 91.88 445 ARG A C 1
ATOM 3469 O O . ARG A 1 445 ? -0.583 -3.497 -21.731 1.00 91.88 445 ARG A O 1
ATOM 3476 N N . GLN A 1 446 ? 0.178 -2.695 -23.673 1.00 90.25 446 GLN A N 1
ATOM 3477 C CA . GLN A 1 446 ? 0.094 -1.299 -23.236 1.00 90.25 446 GLN A CA 1
ATOM 3478 C C . GLN A 1 446 ? -1.374 -0.891 -23.061 1.00 90.25 446 GLN A C 1
ATOM 3480 O O . GLN A 1 446 ? -2.200 -1.199 -23.921 1.00 90.25 446 GLN A O 1
ATOM 3485 N N . GLY A 1 447 ? -1.674 -0.226 -21.946 1.00 88.50 447 GLY A N 1
ATOM 3486 C CA . GLY A 1 447 ? -3.015 0.217 -21.574 1.00 88.50 447 GLY A CA 1
ATOM 3487 C C . GLY A 1 447 ? -3.017 1.612 -20.954 1.00 88.50 447 GLY A C 1
ATOM 3488 O O . GLY A 1 447 ? -2.013 2.335 -20.962 1.00 88.50 447 GLY A O 1
ATOM 3489 N N . THR A 1 448 ? -4.169 2.006 -20.428 1.00 86.75 448 THR A N 1
ATOM 3490 C CA . THR A 1 448 ? -4.331 3.240 -19.663 1.00 86.75 448 THR A CA 1
ATOM 3491 C C . THR A 1 448 ? -5.239 2.948 -18.488 1.00 86.75 448 THR A C 1
ATOM 3493 O O . THR A 1 448 ? -6.440 2.748 -18.664 1.00 86.75 448 THR A O 1
ATOM 3496 N N . TYR A 1 449 ? -4.657 3.036 -17.301 1.00 84.44 449 TYR A N 1
ATOM 3497 C CA . TYR A 1 449 ? -5.368 2.906 -16.051 1.00 84.44 449 TYR A CA 1
ATOM 3498 C C . TYR A 1 449 ? -6.090 4.208 -15.725 1.00 84.44 449 TYR A C 1
ATOM 3500 O O . TYR A 1 449 ? -5.499 5.291 -15.813 1.00 84.44 449 TYR A O 1
ATOM 3508 N N . GLN A 1 450 ? -7.341 4.128 -15.280 1.00 84.31 450 GLN A N 1
ATOM 3509 C CA . GLN A 1 450 ? -8.002 5.256 -14.633 1.00 84.31 450 GLN A CA 1
ATOM 3510 C C . GLN A 1 450 ? -8.057 5.008 -13.129 1.00 84.31 450 GLN A C 1
ATOM 3512 O O . GLN A 1 450 ? -8.928 4.296 -12.635 1.00 84.31 450 GLN A O 1
ATOM 3517 N N . MET A 1 451 ? -7.153 5.655 -12.394 1.00 77.06 451 MET A N 1
ATOM 3518 C CA . MET A 1 451 ? -7.193 5.632 -10.940 1.00 77.06 451 MET A CA 1
ATOM 3519 C C . MET A 1 451 ? -8.297 6.566 -10.457 1.00 77.06 451 MET A C 1
ATOM 3521 O O . MET A 1 451 ? -8.221 7.782 -10.656 1.00 77.06 451 MET A O 1
ATOM 3525 N N . ASN A 1 452 ? -9.305 5.990 -9.811 1.00 76.75 452 ASN A N 1
ATOM 3526 C CA . ASN A 1 452 ? -10.371 6.726 -9.144 1.00 76.75 452 ASN A CA 1
ATOM 3527 C C . ASN A 1 452 ? -10.047 6.846 -7.651 1.00 76.75 452 ASN A C 1
ATOM 3529 O O . ASN A 1 452 ? -9.676 5.863 -7.010 1.00 76.75 452 ASN A O 1
ATOM 3533 N N . GLY A 1 453 ? -10.191 8.050 -7.109 1.00 72.62 453 GLY A N 1
ATOM 3534 C CA . GLY A 1 453 ? -10.125 8.328 -5.684 1.00 72.62 453 GLY A CA 1
ATOM 3535 C C . GLY A 1 453 ? -11.238 9.287 -5.270 1.00 72.62 453 GLY A C 1
ATOM 3536 O O . GLY A 1 453 ? -11.951 9.854 -6.098 1.00 72.62 453 GLY A O 1
ATOM 3537 N N . GLN A 1 454 ? -11.397 9.482 -3.964 1.00 73.88 454 GLN A N 1
ATOM 3538 C CA . GLN A 1 454 ? -12.477 10.306 -3.412 1.00 73.88 454 GLN A CA 1
ATOM 3539 C C . GLN A 1 454 ? -12.370 11.785 -3.846 1.00 73.88 454 GLN A C 1
ATOM 3541 O O . GLN A 1 454 ? -13.368 12.495 -3.968 1.00 73.88 454 GLN A O 1
ATOM 3546 N N . ALA A 1 455 ? -11.162 12.283 -4.115 1.00 68.81 455 ALA A N 1
ATOM 3547 C CA . ALA A 1 455 ? -10.908 13.651 -4.549 1.00 68.81 455 ALA A CA 1
ATOM 3548 C C . ALA A 1 455 ? -11.091 13.853 -6.068 1.00 68.81 455 ALA A C 1
ATOM 3550 O O . ALA A 1 455 ? -11.332 14.991 -6.486 1.00 68.81 455 ALA A O 1
ATOM 3551 N N . GLY A 1 456 ? -11.028 12.790 -6.879 1.00 73.25 456 GLY A N 1
ATOM 3552 C CA . GLY A 1 456 ? -11.171 12.848 -8.336 1.00 73.25 456 GLY A CA 1
ATOM 3553 C C . GLY A 1 456 ? -10.625 11.611 -9.056 1.00 73.25 456 GLY A C 1
ATOM 3554 O O . GLY A 1 456 ? -10.482 10.542 -8.475 1.00 73.25 456 GLY A O 1
ATOM 3555 N N . HIS A 1 457 ? -10.306 11.752 -10.343 1.00 76.69 457 HIS A N 1
ATOM 3556 C CA . HIS A 1 457 ? -9.702 10.683 -11.143 1.00 76.69 457 HIS A CA 1
ATOM 3557 C C . HIS A 1 457 ? -8.422 11.159 -11.829 1.00 76.69 457 HIS A C 1
ATOM 3559 O O . HIS A 1 457 ? -8.244 12.346 -12.110 1.00 76.69 457 HIS A O 1
ATOM 3565 N N . SER A 1 458 ? -7.510 10.231 -12.104 1.00 74.75 458 SER A N 1
ATOM 3566 C CA . SER A 1 458 ? -6.273 10.482 -12.849 1.00 74.75 458 SER A CA 1
ATOM 3567 C C . SER A 1 458 ? -5.969 9.310 -13.774 1.00 74.75 458 SER A C 1
ATOM 3569 O O . SER A 1 458 ? -6.232 8.159 -13.431 1.00 74.75 458 SER A O 1
ATOM 3571 N N . LYS A 1 459 ? -5.429 9.606 -14.959 1.00 80.50 459 LYS A N 1
ATOM 3572 C CA . LYS A 1 459 ? -5.041 8.587 -15.940 1.00 80.50 459 LYS A CA 1
ATOM 3573 C C . LYS A 1 459 ? -3.558 8.288 -15.830 1.00 80.50 459 LYS A C 1
ATOM 3575 O O . LYS A 1 459 ? -2.756 9.216 -15.761 1.00 80.50 459 LYS A O 1
ATOM 3580 N N . TRP A 1 460 ? -3.229 7.008 -15.863 1.00 80.25 460 TRP A N 1
ATOM 3581 C CA . TRP A 1 460 ? -1.875 6.495 -15.721 1.00 80.25 460 TRP A CA 1
ATOM 3582 C C . TRP A 1 460 ? -1.576 5.511 -16.830 1.00 80.25 460 TRP A C 1
ATOM 3584 O O . TRP A 1 460 ? -2.460 4.794 -17.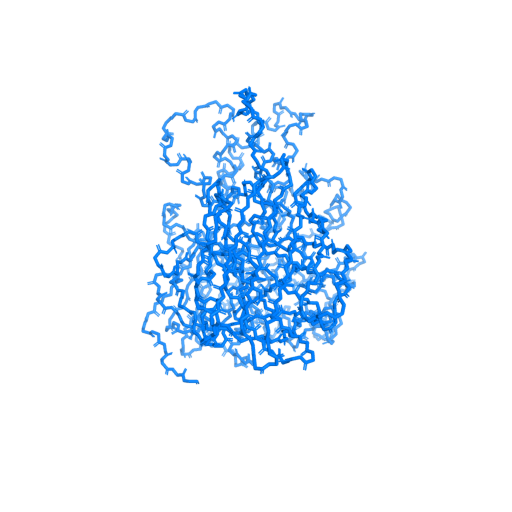302 1.00 80.25 460 TRP A O 1
ATOM 3594 N N . ARG A 1 461 ? -0.315 5.454 -17.244 1.00 84.31 461 ARG A N 1
ATOM 3595 C CA . ARG A 1 461 ? 0.125 4.369 -18.112 1.00 84.31 461 ARG A CA 1
ATOM 3596 C C . ARG A 1 461 ? 0.260 3.070 -17.330 1.00 84.31 461 ARG A C 1
ATOM 3598 O O . ARG A 1 461 ? 0.838 3.030 -16.244 1.00 84.31 461 ARG A O 1
ATOM 3605 N N . GLU A 1 462 ? -0.181 1.997 -17.967 1.00 89.06 462 GLU A N 1
ATOM 3606 C CA . GLU A 1 462 ? -0.062 0.646 -17.437 1.00 89.06 462 GLU A CA 1
ATOM 3607 C C . GLU A 1 462 ? 0.386 -0.340 -18.517 1.00 89.06 462 GLU A C 1
ATOM 3609 O O . GLU A 1 462 ? 0.359 -0.065 -19.727 1.00 89.06 462 GLU A O 1
ATOM 3614 N N . LEU A 1 463 ? 0.753 -1.522 -18.048 1.00 91.50 463 LEU A N 1
ATOM 3615 C CA . LEU A 1 463 ? 0.821 -2.738 -18.829 1.00 91.50 463 LEU A CA 1
ATOM 3616 C C . LEU A 1 463 ? -0.200 -3.711 -18.254 1.00 91.50 463 LEU A C 1
ATOM 3618 O O . LEU A 1 463 ? -0.095 -4.091 -17.093 1.00 91.50 463 LEU A O 1
ATOM 3622 N N . VAL A 1 464 ? -1.155 -4.140 -19.072 1.00 94.50 464 VAL A N 1
ATOM 3623 C CA . VAL A 1 464 ? -2.129 -5.148 -18.661 1.00 94.50 464 VAL A CA 1
ATOM 3624 C C . VAL A 1 464 ? -1.532 -6.527 -18.914 1.00 94.50 464 VAL A C 1
ATOM 3626 O O . VAL A 1 464 ? -1.230 -6.892 -20.058 1.00 94.50 464 VAL A O 1
ATOM 3629 N N . VAL A 1 465 ? -1.328 -7.292 -17.847 1.00 95.62 465 VAL A N 1
ATOM 3630 C CA . VAL A 1 465 ? -0.809 -8.662 -17.902 1.00 95.62 465 VAL A CA 1
ATOM 3631 C C . VAL A 1 465 ? -1.991 -9.628 -17.773 1.00 95.62 465 VAL A C 1
ATOM 3633 O O . VAL A 1 465 ? -2.701 -9.569 -16.777 1.00 95.62 465 VAL A O 1
ATOM 3636 N N . PRO A 1 466 ? -2.220 -10.552 -18.727 1.00 96.00 466 PRO A N 1
ATOM 3637 C CA . PRO A 1 466 ? -3.412 -11.404 -18.741 1.00 96.00 466 PRO A CA 1
ATOM 3638 C C . PRO A 1 466 ? -3.665 -12.186 -17.449 1.00 96.00 466 PRO A C 1
ATOM 3640 O O . PRO A 1 466 ? -4.814 -12.414 -17.085 1.00 96.00 466 PRO A O 1
ATOM 3643 N N . GLU A 1 467 ? -2.599 -12.617 -16.775 1.00 95.25 467 GLU A N 1
ATOM 3644 C CA . GLU A 1 467 ? -2.692 -13.365 -15.528 1.00 95.25 467 GLU A CA 1
ATOM 3645 C C . GLU A 1 467 ? -1.469 -13.090 -14.647 1.00 95.25 467 GLU A C 1
ATOM 3647 O O . GLU A 1 467 ? -0.327 -13.254 -15.088 1.00 95.25 467 GLU A O 1
ATOM 3652 N N . VAL A 1 468 ? -1.712 -12.729 -13.387 1.00 96.44 468 VAL A N 1
ATOM 3653 C CA . VAL A 1 468 ? -0.708 -12.702 -12.318 1.00 96.44 468 VAL A CA 1
ATOM 3654 C C . VAL A 1 468 ? -1.200 -13.573 -11.171 1.00 96.44 468 VAL A C 1
ATOM 3656 O O . VAL A 1 468 ? -2.315 -13.407 -10.682 1.00 96.44 468 VAL A O 1
ATOM 3659 N N . ARG A 1 469 ? -0.359 -14.507 -10.723 1.00 96.00 469 ARG A N 1
ATOM 3660 C CA . ARG A 1 469 ? -0.649 -15.347 -9.556 1.00 96.00 469 ARG A CA 1
ATOM 3661 C C . ARG A 1 469 ? 0.070 -14.810 -8.337 1.00 96.00 469 ARG A C 1
ATOM 3663 O O . ARG A 1 469 ? 1.284 -14.594 -8.393 1.00 96.00 469 ARG A O 1
ATOM 3670 N N . LEU A 1 470 ? -0.668 -14.634 -7.251 1.00 96.88 470 LEU A N 1
ATOM 3671 C CA . LEU A 1 470 ? -0.140 -14.202 -5.965 1.00 96.88 470 LEU A CA 1
ATOM 3672 C C . LEU A 1 470 ? -0.523 -15.238 -4.914 1.00 96.88 470 LEU A C 1
ATOM 3674 O O . LEU A 1 470 ? -1.675 -15.646 -4.836 1.00 96.88 470 LEU A O 1
ATOM 3678 N N . GLN A 1 471 ? 0.420 -15.648 -4.078 1.00 97.00 471 GLN A N 1
ATOM 3679 C CA . GLN A 1 471 ? 0.098 -16.390 -2.869 1.00 97.00 471 GLN A CA 1
ATOM 3680 C C . GLN A 1 471 ? -0.104 -15.391 -1.730 1.00 97.00 471 GLN A C 1
ATOM 3682 O O . GLN A 1 471 ? 0.849 -14.736 -1.301 1.00 97.00 471 GLN A O 1
ATOM 3687 N N . ILE A 1 472 ? -1.337 -15.273 -1.247 1.00 96.94 472 ILE A N 1
ATOM 3688 C CA . ILE A 1 472 ? -1.762 -14.292 -0.245 1.00 96.94 472 ILE A CA 1
ATOM 3689 C C . ILE A 1 472 ? -2.408 -15.045 0.916 1.00 96.94 472 ILE A C 1
ATOM 3691 O O . ILE A 1 472 ? -3.283 -15.883 0.714 1.00 96.94 472 ILE A O 1
ATOM 3695 N N . GLY A 1 473 ? -1.976 -14.777 2.152 1.00 95.81 473 GLY A N 1
ATOM 3696 C CA . GLY A 1 473 ? -2.603 -15.367 3.343 1.00 95.81 473 GLY A CA 1
ATOM 3697 C C . GLY A 1 473 ? -2.651 -16.901 3.364 1.00 95.81 473 GLY A C 1
ATOM 3698 O O . GLY A 1 473 ? -3.544 -17.462 3.993 1.00 95.81 473 GLY A O 1
ATOM 3699 N N . GLY A 1 474 ? -1.714 -17.570 2.679 1.00 92.81 474 GLY A N 1
ATOM 3700 C CA . GLY A 1 474 ? -1.646 -19.033 2.571 1.00 92.81 474 GLY A CA 1
ATOM 3701 C C . GLY A 1 474 ? -2.406 -19.641 1.385 1.00 92.81 474 GLY A C 1
ATOM 3702 O O . GLY A 1 474 ? -2.416 -20.862 1.250 1.00 92.81 474 GLY A O 1
ATOM 3703 N N . MET A 1 475 ? -3.006 -18.821 0.522 1.00 95.38 475 MET A N 1
ATOM 3704 C CA . MET A 1 475 ? -3.816 -19.261 -0.613 1.00 95.38 475 MET A CA 1
ATOM 3705 C C . MET A 1 475 ? -3.301 -18.676 -1.928 1.00 95.38 475 MET A C 1
ATOM 3707 O O . MET A 1 475 ? -2.907 -17.514 -1.976 1.00 95.38 475 MET A O 1
ATOM 3711 N N . ASP A 1 476 ? -3.340 -19.465 -3.001 1.00 95.19 476 ASP A N 1
ATOM 3712 C CA . ASP A 1 476 ? -3.068 -18.971 -4.351 1.00 95.19 476 ASP A CA 1
ATOM 3713 C C . ASP A 1 476 ? -4.290 -18.217 -4.892 1.00 95.19 476 ASP A C 1
ATOM 3715 O O . ASP A 1 476 ? -5.386 -18.775 -5.004 1.00 95.19 476 ASP A O 1
ATOM 3719 N N . THR A 1 477 ? -4.088 -16.954 -5.252 1.00 95.81 477 THR A N 1
ATOM 3720 C CA . THR A 1 477 ? -5.056 -16.090 -5.925 1.00 95.81 477 THR A CA 1
ATOM 3721 C C . THR A 1 477 ? -4.583 -15.790 -7.343 1.00 95.81 477 THR A C 1
ATOM 3723 O O . THR A 1 477 ? -3.400 -15.904 -7.684 1.00 95.81 477 THR A O 1
ATOM 3726 N N . THR A 1 478 ? -5.526 -15.452 -8.215 1.00 96.00 478 THR A N 1
ATOM 3727 C CA . THR A 1 478 ? -5.254 -15.117 -9.614 1.00 96.00 478 THR A CA 1
ATOM 3728 C C . THR A 1 478 ? -5.882 -13.779 -9.953 1.00 96.00 478 THR A C 1
ATOM 3730 O O . THR A 1 478 ? -7.100 -13.636 -9.887 1.00 96.00 478 THR A O 1
ATOM 3733 N N . ILE A 1 479 ? -5.054 -12.818 -10.346 1.00 96.00 479 ILE A N 1
ATOM 3734 C CA . ILE A 1 479 ? -5.490 -11.525 -10.869 1.00 96.00 479 ILE A CA 1
ATOM 3735 C C . ILE A 1 479 ? -5.505 -11.645 -12.389 1.00 96.00 479 ILE A C 1
ATOM 3737 O O . ILE A 1 479 ? -4.472 -11.931 -13.003 1.00 96.00 479 ILE A O 1
ATOM 3741 N N . ARG A 1 480 ? -6.688 -11.510 -12.989 1.00 94.31 480 ARG A N 1
ATOM 3742 C CA . ARG A 1 480 ? -6.864 -11.542 -14.446 1.00 94.31 480 ARG A CA 1
ATOM 3743 C C . ARG A 1 480 ? -6.817 -10.130 -14.983 1.00 94.31 480 ARG A C 1
ATOM 3745 O O . ARG A 1 480 ? -7.334 -9.238 -14.326 1.00 94.31 480 ARG A O 1
ATOM 3752 N N . ASP A 1 481 ? -6.217 -9.971 -16.160 1.00 94.38 481 ASP A N 1
ATOM 3753 C CA . ASP A 1 481 ? -5.997 -8.655 -16.764 1.00 94.38 481 ASP A CA 1
ATOM 3754 C C . ASP A 1 481 ? -5.406 -7.672 -15.738 1.00 94.38 481 ASP A C 1
ATOM 3756 O O . ASP A 1 481 ? -5.917 -6.585 -15.523 1.00 94.38 481 ASP A O 1
ATOM 3760 N N . ALA A 1 482 ? -4.337 -8.105 -15.066 1.00 94.50 482 ALA A N 1
ATOM 3761 C CA . ALA A 1 482 ? -3.710 -7.369 -13.984 1.00 94.50 482 ALA A CA 1
ATOM 3762 C C . ALA A 1 482 ? -3.075 -6.073 -14.499 1.00 94.50 482 ALA A C 1
ATOM 3764 O O . ALA A 1 482 ? -2.168 -6.112 -15.342 1.00 94.50 482 ALA A O 1
ATOM 3765 N N . ASP A 1 483 ? -3.510 -4.951 -13.937 1.00 92.75 483 ASP A N 1
ATOM 3766 C CA . ASP A 1 483 ? -2.980 -3.626 -14.235 1.00 92.75 483 ASP A CA 1
ATOM 3767 C C . ASP A 1 483 ? -1.619 -3.444 -13.555 1.00 92.75 483 ASP A C 1
ATOM 3769 O O . ASP A 1 483 ? -1.510 -3.448 -12.326 1.00 92.75 483 ASP A O 1
ATOM 3773 N N . VAL A 1 484 ? -0.554 -3.299 -14.348 1.00 92.44 484 VAL A N 1
ATOM 3774 C CA . VAL A 1 484 ? 0.800 -3.003 -13.862 1.00 92.44 484 VAL A CA 1
ATOM 3775 C C . VAL A 1 484 ? 1.151 -1.564 -14.209 1.00 92.44 484 VAL A C 1
ATOM 3777 O O . VAL A 1 484 ? 1.491 -1.256 -15.352 1.00 92.44 484 VAL A O 1
ATOM 3780 N N . LEU A 1 485 ? 1.097 -0.672 -13.224 1.00 89.12 485 LEU A N 1
ATOM 3781 C CA . LEU A 1 485 ? 1.493 0.721 -13.385 1.00 89.12 485 LEU A CA 1
ATOM 3782 C C . LEU A 1 485 ? 2.983 0.813 -13.714 1.00 89.12 485 LEU A C 1
ATOM 3784 O O . LEU A 1 485 ? 3.825 0.182 -13.075 1.00 89.12 485 LEU A O 1
ATOM 3788 N N . VAL A 1 486 ? 3.307 1.645 -14.700 1.00 85.94 486 VAL A N 1
ATOM 3789 C CA . VAL A 1 486 ? 4.690 1.877 -15.156 1.00 85.94 486 VAL A CA 1
ATOM 3790 C C . VAL A 1 486 ? 5.126 3.336 -15.042 1.00 85.94 486 VAL A C 1
ATOM 3792 O O . VAL A 1 486 ? 6.203 3.725 -15.491 1.00 85.94 486 VAL A O 1
ATOM 3795 N N . GLU A 1 487 ? 4.282 4.145 -14.417 1.00 84.12 487 GLU A N 1
ATOM 3796 C CA . GLU A 1 487 ? 4.554 5.524 -14.052 1.00 84.12 487 GLU A CA 1
ATOM 3797 C C . GLU A 1 487 ? 4.471 5.668 -12.534 1.00 84.12 487 GLU A C 1
ATOM 3799 O O . GLU A 1 487 ? 3.668 5.009 -11.867 1.00 84.12 487 GLU A O 1
ATOM 3804 N N . LYS A 1 488 ? 5.328 6.526 -11.983 1.00 77.19 488 LYS A N 1
ATOM 3805 C CA . LYS A 1 488 ? 5.398 6.758 -10.545 1.00 77.19 488 LYS A CA 1
ATOM 3806 C C . LYS A 1 488 ? 4.100 7.391 -10.049 1.00 77.19 488 LYS A C 1
ATOM 3808 O O . LYS A 1 488 ? 3.814 8.535 -10.393 1.00 77.19 488 LYS A O 1
ATOM 3813 N N . ALA A 1 489 ? 3.376 6.696 -9.174 1.00 66.12 489 ALA A N 1
ATOM 3814 C CA . ALA A 1 489 ? 2.214 7.262 -8.497 1.00 66.12 489 ALA A CA 1
ATOM 3815 C C . ALA A 1 489 ? 2.582 8.548 -7.709 1.00 66.12 489 ALA A C 1
ATOM 3817 O O . ALA A 1 489 ? 3.734 8.719 -7.295 1.00 66.12 489 ALA A O 1
ATOM 3818 N N . PRO A 1 490 ? 1.626 9.459 -7.434 1.00 58.56 490 PRO A N 1
ATOM 3819 C CA . PRO A 1 490 ? 1.889 10.716 -6.720 1.00 58.56 490 PRO A CA 1
ATOM 3820 C C . PRO A 1 490 ? 2.409 10.484 -5.298 1.00 58.56 490 PRO A C 1
ATOM 3822 O O . PRO A 1 490 ? 3.026 11.365 -4.700 1.00 58.56 490 PRO A O 1
ATOM 3825 N N . GLN A 1 491 ? 2.160 9.291 -4.758 1.00 60.47 491 GLN A N 1
ATOM 3826 C CA . GLN A 1 491 ? 2.650 8.851 -3.464 1.00 60.47 491 GLN A CA 1
ATOM 3827 C C . GLN A 1 491 ? 3.821 7.879 -3.662 1.00 60.47 491 GLN A C 1
ATOM 3829 O O . GLN A 1 491 ? 3.782 7.055 -4.577 1.00 60.47 491 GLN A O 1
ATOM 3834 N N . PRO A 1 492 ? 4.881 7.956 -2.841 1.00 55.25 492 PRO A N 1
ATOM 3835 C CA . PRO A 1 492 ? 6.000 7.034 -2.952 1.00 55.25 492 PRO A CA 1
ATOM 3836 C C . PRO A 1 492 ? 5.540 5.620 -2.576 1.00 55.25 492 PRO A C 1
ATOM 3838 O O . PRO A 1 492 ? 5.275 5.340 -1.412 1.00 55.25 492 PRO A O 1
ATOM 3841 N N . THR A 1 493 ? 5.456 4.719 -3.555 1.00 65.62 493 THR A N 1
ATOM 3842 C CA . THR A 1 493 ? 5.118 3.312 -3.318 1.00 65.62 493 THR A CA 1
ATOM 3843 C C . THR A 1 493 ? 6.296 2.442 -3.734 1.00 65.62 493 THR A C 1
ATOM 3845 O O . THR A 1 493 ? 6.440 2.058 -4.892 1.00 65.62 493 THR A O 1
ATOM 3848 N N . TRP A 1 494 ? 7.166 2.135 -2.778 1.00 77.00 494 TRP A N 1
ATOM 3849 C CA . TRP A 1 494 ? 8.184 1.096 -2.951 1.00 77.00 494 TRP A CA 1
ATOM 3850 C C . TRP A 1 494 ? 7.581 -0.320 -2.899 1.00 77.00 494 TRP A C 1
ATOM 3852 O O . TRP A 1 494 ? 8.246 -1.298 -3.232 1.00 77.00 494 TRP A O 1
ATOM 3862 N N . HIS A 1 495 ? 6.312 -0.430 -2.498 1.00 87.56 495 HIS A N 1
ATOM 3863 C CA . HIS A 1 495 ? 5.515 -1.652 -2.532 1.00 87.56 495 HIS A CA 1
ATOM 3864 C C . HIS A 1 495 ? 5.309 -2.175 -3.961 1.00 87.56 495 HIS A C 1
ATOM 3866 O O . HIS A 1 495 ? 5.389 -1.434 -4.938 1.00 87.56 495 HIS A O 1
ATOM 3872 N N . TYR A 1 496 ? 4.969 -3.457 -4.072 1.00 91.25 496 TYR A N 1
ATOM 3873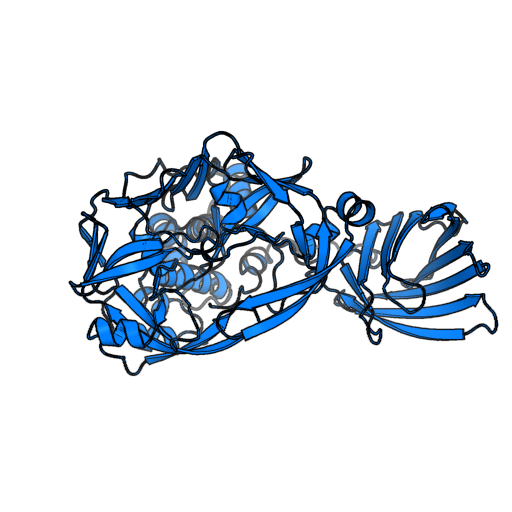 C CA . TYR A 1 496 ? 4.710 -4.123 -5.348 1.00 91.25 496 TYR A CA 1
ATOM 3874 C C . TYR A 1 496 ? 3.298 -3.872 -5.890 1.00 91.25 496 TYR A C 1
ATOM 3876 O O . TYR A 1 496 ? 3.038 -4.153 -7.056 1.00 91.25 496 TYR A O 1
ATOM 3884 N N . GLY A 1 497 ? 2.389 -3.333 -5.080 1.00 91.75 497 GLY A N 1
ATOM 3885 C CA . GLY A 1 497 ? 1.019 -3.046 -5.492 1.00 91.75 497 GLY A CA 1
ATOM 3886 C C . GLY A 1 497 ? 0.086 -2.786 -4.315 1.00 91.75 497 GLY A C 1
ATOM 3887 O O . GLY A 1 497 ? 0.526 -2.659 -3.165 1.00 91.75 497 GLY A O 1
ATOM 3888 N N . CYS A 1 498 ? -1.204 -2.770 -4.627 1.00 92.81 498 CYS A N 1
ATOM 3889 C CA . CYS A 1 498 ? -2.314 -2.756 -3.686 1.00 92.81 498 CYS A CA 1
ATOM 3890 C C . CYS A 1 498 ? -3.184 -3.996 -3.923 1.00 92.81 498 CYS A C 1
ATOM 3892 O O . CYS A 1 498 ? -3.592 -4.243 -5.055 1.00 92.81 498 CYS A O 1
ATOM 3894 N N . ILE A 1 499 ? -3.439 -4.779 -2.877 1.00 95.94 499 ILE A N 1
ATOM 3895 C CA . ILE A 1 499 ? -4.331 -5.940 -2.920 1.00 95.94 499 ILE A CA 1
ATOM 3896 C C . ILE A 1 499 ? -5.737 -5.472 -2.557 1.00 95.94 499 ILE A C 1
ATOM 3898 O O . ILE A 1 499 ? -5.973 -5.063 -1.416 1.00 95.94 499 ILE A O 1
ATOM 3902 N N . GLY A 1 500 ? -6.630 -5.564 -3.541 1.00 95.00 500 GLY A N 1
ATOM 3903 C CA . GLY A 1 500 ? -8.041 -5.215 -3.448 1.00 95.00 500 GLY A CA 1
ATOM 3904 C C . GLY A 1 500 ? -8.932 -6.375 -3.006 1.00 95.00 500 GLY A C 1
ATOM 3905 O O . GLY A 1 500 ? -8.489 -7.510 -2.776 1.00 95.00 500 GLY A O 1
ATOM 3906 N N . ILE A 1 501 ? -10.231 -6.096 -2.909 1.00 94.69 501 ILE A N 1
ATOM 3907 C CA . ILE A 1 501 ? -11.244 -7.076 -2.508 1.00 94.69 501 ILE A CA 1
ATOM 3908 C C . ILE A 1 501 ? -11.440 -8.190 -3.556 1.00 94.69 501 ILE A C 1
ATOM 3910 O O . ILE A 1 501 ? -11.826 -9.300 -3.186 1.00 94.69 501 ILE A O 1
ATOM 3914 N N . ASP A 1 502 ? -11.124 -7.949 -4.833 1.00 94.81 502 ASP A N 1
ATOM 3915 C CA . ASP A 1 502 ? -11.137 -8.940 -5.922 1.00 94.81 502 ASP A CA 1
ATOM 3916 C C . ASP A 1 502 ? -10.232 -10.144 -5.644 1.00 94.81 502 ASP A C 1
ATOM 3918 O O . ASP A 1 502 ? -10.616 -11.288 -5.897 1.00 94.81 502 ASP A O 1
ATOM 3922 N N . ALA A 1 503 ? -9.041 -9.906 -5.099 1.00 96.06 503 ALA A N 1
ATOM 3923 C CA . ALA A 1 503 ? -8.100 -10.952 -4.730 1.00 96.06 503 ALA A CA 1
ATOM 3924 C C . ALA A 1 503 ? -8.569 -11.702 -3.479 1.00 96.06 503 ALA A C 1
ATOM 3926 O O . ALA A 1 503 ? -8.513 -12.933 -3.424 1.00 96.06 503 ALA A O 1
ATOM 3927 N N . LEU A 1 504 ? -9.048 -10.964 -2.474 1.00 96.94 504 LEU A N 1
ATOM 3928 C CA . LEU A 1 504 ? -9.454 -11.518 -1.181 1.00 96.94 504 LEU A CA 1
ATOM 3929 C C . LEU A 1 504 ? -10.721 -12.377 -1.304 1.00 96.94 504 LEU A C 1
ATOM 3931 O O . LEU A 1 504 ? -10.778 -13.480 -0.760 1.00 96.94 504 LEU A O 1
ATOM 3935 N N . ASN A 1 505 ? -11.710 -11.921 -2.077 1.00 95.25 505 ASN A N 1
ATOM 3936 C CA . ASN A 1 505 ? -12.986 -12.613 -2.274 1.00 95.25 505 ASN A CA 1
ATOM 3937 C C . ASN A 1 505 ? -12.882 -13.892 -3.124 1.00 95.25 505 ASN A C 1
ATOM 3939 O O . ASN A 1 505 ? -13.881 -14.590 -3.303 1.00 95.25 505 ASN A O 1
ATOM 3943 N N . GLN A 1 506 ? -11.690 -14.254 -3.614 1.00 95.88 506 GLN A N 1
ATOM 3944 C CA . GLN A 1 506 ? -11.457 -15.581 -4.197 1.00 95.88 506 GLN A CA 1
ATOM 3945 C C . GLN A 1 506 ? -11.482 -16.688 -3.138 1.00 95.88 506 GLN A C 1
ATOM 3947 O O . GLN A 1 506 ? -11.740 -17.847 -3.481 1.00 95.88 506 GLN A O 1
ATOM 3952 N N . ALA A 1 507 ? -11.220 -16.350 -1.872 1.00 96.62 507 ALA A N 1
ATOM 3953 C CA . ALA A 1 507 ? -11.291 -17.271 -0.747 1.00 96.62 507 ALA A CA 1
ATOM 3954 C C . ALA A 1 507 ? -12.741 -17.548 -0.327 1.00 96.62 507 ALA A C 1
ATOM 3956 O O . ALA A 1 507 ? -13.640 -16.721 -0.478 1.00 96.62 507 ALA A O 1
ATOM 3957 N N . GLN A 1 508 ? -12.975 -18.720 0.266 1.00 96.25 508 GLN A N 1
ATOM 3958 C CA . GLN A 1 508 ? -14.264 -19.006 0.898 1.00 96.25 508 GLN A CA 1
ATOM 3959 C C . GLN A 1 508 ? -14.423 -18.227 2.194 1.00 96.25 508 GLN A C 1
ATOM 3961 O O . GLN A 1 508 ? -15.537 -17.793 2.478 1.00 96.25 508 GLN A O 1
ATOM 3966 N N . THR A 1 509 ? -13.330 -18.058 2.937 1.00 97.56 509 THR A N 1
ATOM 3967 C CA . THR A 1 509 ? -13.260 -17.296 4.181 1.00 97.56 509 THR A CA 1
ATOM 3968 C C . THR A 1 509 ? -11.989 -16.460 4.179 1.00 97.56 509 THR A C 1
ATOM 3970 O O . THR A 1 509 ? -10.906 -16.973 3.897 1.00 97.56 509 THR A O 1
ATOM 3973 N N . VAL A 1 510 ? -12.115 -15.191 4.552 1.00 98.44 510 VAL A N 1
ATOM 3974 C CA . VAL A 1 510 ? -10.992 -14.283 4.782 1.00 98.44 510 VAL A CA 1
ATOM 3975 C C . VAL A 1 510 ? -11.014 -13.863 6.242 1.00 98.44 510 VAL A C 1
ATOM 3977 O O . VAL A 1 510 ? -12.064 -13.500 6.769 1.00 98.44 510 VAL A O 1
ATOM 3980 N N . THR A 1 511 ? -9.866 -13.932 6.912 1.00 98.62 511 THR A N 1
ATOM 3981 C CA . THR A 1 511 ? -9.701 -13.498 8.304 1.00 98.62 511 THR A CA 1
ATOM 3982 C C . THR A 1 511 ? -8.575 -12.481 8.412 1.00 98.62 511 THR A C 1
ATOM 3984 O O . THR A 1 511 ? -7.439 -12.781 8.047 1.00 98.62 511 THR A O 1
ATOM 3987 N N . LEU A 1 512 ? -8.894 -11.318 8.973 1.00 98.56 512 LEU A N 1
ATOM 3988 C CA . LEU A 1 512 ? -7.962 -10.302 9.443 1.00 98.56 512 LEU A CA 1
ATOM 3989 C C . LEU A 1 512 ? -7.922 -10.333 10.970 1.00 98.56 512 LEU A C 1
ATOM 3991 O O . LEU A 1 512 ? -8.906 -10.024 11.642 1.00 98.56 512 LEU A O 1
ATOM 3995 N N . ASP A 1 513 ? -6.772 -10.699 11.519 1.00 98.31 513 ASP A N 1
ATOM 3996 C CA . ASP A 1 513 ? -6.498 -10.659 12.951 1.00 98.31 513 ASP A CA 1
ATOM 3997 C C . ASP A 1 513 ? -5.436 -9.590 13.226 1.00 98.31 513 ASP A C 1
ATOM 3999 O O . ASP A 1 513 ? -4.245 -9.798 12.990 1.00 98.31 513 ASP A O 1
ATOM 4003 N N . PHE A 1 514 ? -5.865 -8.426 13.717 1.00 97.44 514 PHE A N 1
ATOM 4004 C CA . PHE A 1 514 ? -4.987 -7.295 14.024 1.00 97.44 514 PHE A CA 1
ATOM 4005 C C . PHE A 1 514 ? -4.243 -7.450 15.359 1.00 97.44 514 PHE A C 1
ATOM 4007 O O . PHE A 1 514 ? -3.381 -6.632 15.678 1.00 97.44 514 PHE A O 1
ATOM 4014 N N . GLN A 1 515 ? -4.561 -8.469 16.163 1.00 95.69 515 GLN A N 1
ATOM 4015 C CA . GLN A 1 515 ? -3.802 -8.794 17.377 1.00 95.69 515 GLN A CA 1
ATOM 4016 C C . GLN A 1 515 ? -2.660 -9.759 17.060 1.00 95.69 515 GLN A C 1
ATOM 4018 O O . GLN A 1 515 ? -1.538 -9.556 17.528 1.00 95.69 515 GLN A O 1
ATOM 4023 N N . ALA A 1 516 ? -2.926 -10.769 16.231 1.00 97.50 516 ALA A N 1
ATOM 4024 C CA . ALA A 1 516 ? -1.918 -11.701 15.732 1.00 97.50 516 ALA A CA 1
ATOM 4025 C C . ALA A 1 516 ? -1.137 -11.157 14.521 1.00 97.50 516 ALA A C 1
ATOM 4027 O O . ALA A 1 516 ? -0.110 -11.728 14.155 1.00 97.50 516 ALA A O 1
ATOM 4028 N N . MET A 1 517 ? -1.599 -10.050 13.924 1.00 98.00 517 MET A N 1
ATOM 4029 C CA . MET A 1 517 ? -1.063 -9.447 12.699 1.00 98.00 517 MET A CA 1
ATOM 4030 C C . MET A 1 517 ? -1.054 -10.420 11.516 1.00 98.00 517 MET A C 1
ATOM 4032 O O . MET A 1 517 ? -0.046 -10.601 10.824 1.00 98.00 517 MET A O 1
ATOM 4036 N N . ARG A 1 518 ? -2.198 -11.076 11.307 1.00 98.06 518 ARG A N 1
ATOM 4037 C CA . ARG A 1 518 ? -2.342 -12.178 10.359 1.00 98.06 518 ARG A CA 1
ATOM 4038 C C . ARG A 1 518 ? -3.537 -11.986 9.429 1.00 98.06 518 ARG A C 1
ATOM 4040 O O . ARG A 1 518 ? -4.666 -11.817 9.882 1.00 98.06 518 ARG A O 1
ATOM 4047 N N . LEU A 1 519 ? -3.276 -12.097 8.131 1.00 98.56 519 LEU A N 1
ATOM 4048 C CA . LEU A 1 519 ? -4.250 -12.356 7.079 1.00 98.56 519 LEU A CA 1
ATOM 4049 C C . LEU A 1 519 ? -4.252 -13.858 6.791 1.00 98.56 519 LEU A C 1
ATOM 4051 O O . LEU A 1 519 ? -3.199 -14.441 6.524 1.00 98.56 519 LEU A O 1
ATOM 4055 N N . THR A 1 520 ? -5.425 -14.484 6.809 1.00 98.25 520 THR A N 1
ATOM 4056 C CA . THR A 1 520 ? -5.592 -15.879 6.372 1.00 98.25 520 THR A CA 1
ATOM 4057 C C . THR A 1 520 ? -6.710 -15.966 5.346 1.00 98.25 520 THR A C 1
ATOM 4059 O O . THR A 1 520 ? -7.801 -15.441 5.581 1.00 98.25 520 THR A O 1
ATOM 4062 N N . LEU A 1 521 ? -6.426 -16.622 4.223 1.00 98.06 521 LEU A N 1
ATOM 4063 C CA . LEU A 1 521 ? -7.387 -16.952 3.176 1.00 98.06 521 LEU A CA 1
ATOM 4064 C C . LEU A 1 521 ? -7.586 -18.470 3.189 1.00 98.06 521 LEU A C 1
ATOM 4066 O O . LEU A 1 521 ? -6.620 -19.228 3.117 1.00 98.06 521 LEU A O 1
ATOM 4070 N N . GLU A 1 522 ? -8.834 -18.916 3.300 1.00 96.06 522 GLU A N 1
ATOM 4071 C CA . GLU A 1 522 ? -9.182 -20.334 3.397 1.00 96.06 522 GLU A CA 1
ATOM 4072 C C . GLU A 1 522 ? -10.203 -20.733 2.329 1.00 96.06 522 GLU A C 1
ATOM 4074 O O . GLU A 1 522 ? -11.109 -19.971 1.979 1.00 96.06 522 GLU A O 1
ATOM 4079 N N . GLY A 1 523 ? -10.086 -21.971 1.846 1.00 89.00 523 GLY A N 1
ATOM 4080 C CA . GLY A 1 523 ? -10.959 -22.554 0.829 1.00 89.00 523 GLY A CA 1
ATOM 4081 C C . GLY A 1 523 ? -10.264 -22.753 -0.518 1.00 89.00 523 GLY A C 1
ATOM 4082 O O . GLY A 1 523 ? -9.079 -22.479 -0.683 1.00 89.00 523 GLY A O 1
ATOM 4083 N N . LYS A 1 524 ? -11.002 -23.282 -1.500 1.00 71.69 524 LYS A N 1
ATOM 4084 C CA . LYS A 1 524 ? -10.523 -23.344 -2.890 1.00 71.69 524 LYS A CA 1
ATOM 4085 C C . LYS A 1 524 ? -10.787 -22.004 -3.566 1.00 71.69 524 LYS A C 1
ATOM 4087 O O . LYS A 1 524 ? -11.886 -21.479 -3.397 1.00 71.69 524 LYS A O 1
ATOM 4092 N N . ALA A 1 525 ? -9.831 -21.521 -4.364 1.00 60.56 525 ALA A N 1
ATOM 4093 C CA . ALA A 1 525 ? -10.021 -20.354 -5.223 1.00 60.56 525 ALA A CA 1
ATOM 4094 C C . ALA A 1 525 ? -11.317 -20.522 -6.008 1.00 60.56 525 ALA A C 1
ATOM 4096 O O . ALA A 1 525 ? -11.489 -21.504 -6.738 1.00 60.56 525 ALA A O 1
ATOM 4097 N N . SER A 1 526 ? -12.262 -19.610 -5.786 1.00 52.38 526 SER A N 1
ATOM 4098 C CA . SER A 1 526 ? -13.516 -19.622 -6.520 1.00 52.38 526 SER A CA 1
ATOM 4099 C C . SER A 1 526 ? -13.169 -19.438 -8.000 1.00 52.38 526 SER A C 1
ATOM 4101 O O . SER A 1 526 ? -12.631 -18.413 -8.409 1.00 52.38 526 SER A O 1
ATOM 4103 N N . SER A 1 527 ? -13.422 -20.461 -8.814 1.00 41.69 527 SER A N 1
ATOM 4104 C CA . SER A 1 527 ? -13.119 -20.446 -10.247 1.00 41.69 527 SER A CA 1
ATOM 4105 C C . SER A 1 527 ? -14.149 -19.653 -11.054 1.00 41.69 527 SER A C 1
ATOM 4107 O O . SER A 1 527 ? -14.341 -19.943 -12.236 1.00 41.69 527 SER A O 1
ATOM 4109 N N . ARG A 1 528 ? -14.874 -18.711 -10.435 1.00 36.22 528 ARG A N 1
ATOM 4110 C CA . ARG A 1 528 ? -15.931 -17.994 -11.147 1.00 36.22 528 ARG A CA 1
ATOM 4111 C C . ARG A 1 528 ? -15.337 -16.878 -12.024 1.00 36.22 528 ARG A C 1
ATOM 4113 O O . ARG A 1 528 ? -14.444 -16.174 -11.552 1.00 36.22 528 ARG A O 1
ATOM 4120 N N . PRO A 1 529 ? -15.755 -16.819 -13.302 1.00 35.34 529 PRO A N 1
ATOM 4121 C CA . PRO A 1 529 ? -15.316 -15.822 -14.270 1.00 35.34 529 PRO A CA 1
ATOM 4122 C C . PRO A 1 529 ? -15.885 -14.437 -13.979 1.00 35.34 529 PRO A C 1
ATOM 4124 O O . PRO A 1 529 ? -16.976 -14.366 -13.361 1.00 35.34 529 PRO A O 1
#

Secondary structure (DSSP, 8-state):
-----S-TTSGGGTTS------S-PPP---EEEEETT-SSPPEEEEEE-SSEEEEEEEE-STT--EEEEEEEESSSS-EEEEETTEEEEEEEEEETTEEEEEEEEEETTEEEEEEEEEEE-TTSSEEEEEEEEEESSSPEEEEEEEEE-SPPTT-----HHHHHHHHHHHGGG--HHHHHHHHHHHHHHTT-HHHHHHHHHHHHHHSTT-GGGHHHHHHHHHHHHHTT-HHHHHHH--HHHHHHHHHHTTSPPPEEEE---EEEE-EE-GGG-EEEEEEETTEEEEEEE-SS-SS-EEEHHHHHHHTPPPPS-EEEEE-TTS-EEEEEEEEEEEEEETTEEEEEEEEEEE-TTS-SSSEEE-HHHHHHH-EEEEETTSEEEESPPPPP--GGG--EEEETTEEEEEEEETTEEEEEEEE-TT-SS-EE-HHHHHHTHHHHHHH-EEEEEEEEETTEEEEEEEEEEEEEEEEETTEEEEEEEEEEE-S--SS---SSEEE-HHHHTTSSEEEEETTTTEEEEES------